Protein 5CDD (pdb70)

InterPro domains:
  IPR001676 Picornavirus capsid [PF00073] (108-219)
  IPR014872 Dicistrovirus, capsid-polyprotein, C-terminal [PF08762] (726-903)
  IPR024343 Capsid protein VP4, dicistrovirus [PF11492] (340-399)
  IPR029053 Viral coat protein subunit [G3DSA:2.60.120.20] (4-267)
  IPR029053 Viral coat protein subunit [G3DSA:2.60.120.20] (400-681)
  IPR029053 Viral coat protein subunit [G3DSA:2.60.120.20] (705-906)
  IPR033703 Picornavirus/Calicivirus coat protein [cd00205] (75-265)
  IPR033703 Picornavirus/Calicivirus coat protein [cd00205] (488-675)

Nearest PDB structures (foldseek):
  5cdd-assembly1_A  TM=1.005E+00  e=1.483E-41  Israeli acute paralysis virus
  5lwg-assembly1_A  TM=9.477E-01  e=8.255E-37  Israeli acute paralysis virus
  7bc3-assembly1_A  TM=9.450E-01  e=2.452E-34  Kashmir bee virus
  7bg8-assembly1_A  TM=9.839E-01  e=4.313E-29  Kashmir bee virus
  5wte-assembly1_B  TM=5.816E-01  e=9.767E-07  Hepatovirus A

Structure (mmCIF, N/CA/C/O backbone):
data_5CDD
#
_entry.id   5CDD
#
_cell.length_a   112.177
_cell.length_b   274.248
_cell.length_c   288.309
_cell.angle_alpha   90.000
_cell.angle_beta   90.000
_cell.angle_gamma   90.000
#
_symmetry.space_group_name_H-M   'P 21 21 21'
#
loop_
_entity.id
_entity.type
_entity.pdbx_description
1 polymer 'Structural polyprotein, VP1'
2 polymer 'Structural polyprotein, VP3'
3 polymer 'Structural polyprotein, VP2'
4 water water
#
loop_
_atom_site.group_PDB
_atom_site.id
_atom_site.type_symbol
_atom_site.label_atom_id
_atom_site.label_alt_id
_atom_site.label_comp_id
_atom_site.label_asym_id
_atom_site.label_entity_id
_atom_site.label_seq_id
_atom_site.pdbx_PDB_ins_code
_atom_site.Cartn_x
_atom_site.Cartn_y
_atom_site.Cartn_z
_atom_site.occupancy
_atom_site.B_iso_or_equiv
_atom_site.auth_seq_id
_atom_site.auth_comp_id
_atom_site.auth_asym_id
_atom_site.auth_atom_id
_atom_site.pdbx_PDB_model_num
ATOM 1 N N . ILE A 1 1 ? -15.211 50.258 -16.772 1.00 42.44 1 ILE A N 1
ATOM 2 C CA . ILE A 1 1 ? -13.868 49.956 -17.338 1.00 42.21 1 ILE A CA 1
ATOM 3 C C . ILE A 1 1 ? -13.212 51.221 -17.891 1.00 41.60 1 ILE A C 1
ATOM 4 O O . ILE A 1 1 ? -13.635 51.771 -18.909 1.00 41.33 1 ILE A O 1
ATOM 9 N N . ASN A 1 2 ? -12.169 51.678 -17.210 1.00 40.99 2 ASN A N 1
ATOM 10 C CA . ASN A 1 2 ? -11.464 52.884 -17.618 1.00 41.11 2 ASN A CA 1
ATOM 11 C C . ASN A 1 2 ? -10.406 52.627 -18.679 1.00 41.98 2 ASN A C 1
ATOM 12 O O . ASN A 1 2 ? -9.602 51.708 -18.555 1.00 42.87 2 ASN A O 1
ATOM 17 N N . ILE A 1 3 ? -10.394 53.467 -19.709 1.00 42.59 3 ILE A N 1
ATOM 18 C CA . ILE A 1 3 ? -9.436 53.322 -20.796 1.00 42.82 3 ILE A CA 1
ATOM 19 C C . ILE A 1 3 ? -8.544 54.534 -21.032 1.00 45.31 3 ILE A C 1
ATOM 20 O O . ILE A 1 3 ? -7.672 54.490 -21.888 1.00 46.50 3 ILE A O 1
ATOM 25 N N . GLY A 1 4 ? -8.750 55.611 -20.286 1.00 47.78 4 GLY A N 1
ATOM 26 C CA . GLY A 1 4 ? -7.930 56.790 -20.503 1.00 51.41 4 GLY A CA 1
ATOM 27 C C . GLY A 1 4 ? -7.130 57.322 -19.334 1.00 53.49 4 GLY A C 1
ATOM 28 O O . GLY A 1 4 ? -5.932 57.560 -19.455 1.00 54.22 4 GLY A O 1
ATOM 29 N N . ASN A 1 5 ? -7.790 57.500 -18.197 1.00 55.61 5 ASN A N 1
ATOM 30 C CA . ASN A 1 5 ? -7.145 58.033 -17.001 1.00 56.92 5 ASN A CA 1
ATOM 31 C C . ASN A 1 5 ? -6.035 57.163 -16.425 1.00 57.61 5 ASN A C 1
ATOM 32 O O . ASN A 1 5 ? -5.999 55.948 -16.632 1.00 58.32 5 ASN A O 1
ATOM 37 N N . LYS A 1 6 ? -5.132 57.811 -15.698 1.00 57.92 6 LYS A N 1
ATOM 38 C CA . LYS A 1 6 ? -4.014 57.135 -15.063 1.00 58.97 6 LYS A CA 1
ATOM 39 C C . LYS A 1 6 ? -4.473 56.706 -13.675 1.00 58.65 6 LYS A C 1
ATOM 40 O O . LYS A 1 6 ? -4.803 57.543 -12.837 1.00 59.34 6 LYS A O 1
ATOM 46 N N . THR A 1 7 ? -4.491 55.398 -13.442 1.00 58.27 7 THR A N 1
ATOM 47 C CA . THR A 1 7 ? -4.927 54.827 -12.167 1.00 57.94 7 THR A CA 1
ATOM 48 C C . THR A 1 7 ? -4.491 55.630 -10.938 1.00 56.74 7 THR A C 1
ATOM 49 O O . THR A 1 7 ? -3.365 56.123 -10.875 1.00 57.02 7 THR A O 1
ATOM 53 N N . ASN A 1 8 ? -5.393 55.751 -9.963 1.00 55.19 8 ASN A N 1
ATOM 54 C CA . ASN A 1 8 ? -5.125 56.494 -8.730 1.00 53.53 8 ASN A CA 1
ATOM 55 C C . ASN A 1 8 ? -3.896 55.954 -8.002 1.00 52.70 8 ASN A C 1
ATOM 56 O O . ASN A 1 8 ? -3.715 54.743 -7.877 1.00 51.83 8 ASN A O 1
ATOM 61 N N . GLU A 1 9 ? -3.062 56.867 -7.513 1.00 52.27 9 GLU A N 1
ATOM 62 C CA . GLU A 1 9 ? -1.835 56.502 -6.818 1.00 52.06 9 GLU A CA 1
ATOM 63 C C . GLU A 1 9 ? -1.990 56.544 -5.297 1.00 49.72 9 GLU A C 1
ATOM 64 O O . GLU A 1 9 ? -1.186 55.960 -4.567 1.00 48.89 9 GLU A O 1
ATOM 70 N N . ASN A 1 10 ? -3.019 57.240 -4.822 1.00 46.84 10 ASN A N 1
ATOM 71 C CA . ASN A 1 10 ? -3.270 57.348 -3.388 1.00 43.59 10 ASN A CA 1
ATOM 72 C C . ASN A 1 10 ? -4.193 56.228 -2.918 1.00 41.74 10 ASN A C 1
ATOM 73 O O . ASN A 1 10 ? -5.402 56.417 -2.777 1.00 41.17 10 ASN A O 1
ATOM 78 N N . VAL A 1 11 ? -3.607 55.059 -2.678 1.00 39.25 11 VAL A N 1
ATOM 79 C CA . VAL A 1 11 ? -4.357 53.892 -2.233 1.00 37.51 11 VAL A CA 1
ATOM 80 C C . VAL A 1 11 ? -3.936 53.447 -0.836 1.00 37.64 11 VAL A C 1
ATOM 81 O O . VAL A 1 11 ? -2.747 53.353 -0.540 1.00 38.47 11 VAL A O 1
ATOM 85 N N . ILE A 1 12 ? -4.920 53.172 0.016 1.00 37.93 12 ILE A N 1
ATOM 86 C CA . ILE A 1 12 ? -4.661 52.718 1.379 1.00 37.97 12 ILE A CA 1
ATOM 87 C C . ILE A 1 12 ? -5.516 51.485 1.680 1.00 39.09 12 ILE A C 1
ATOM 88 O O . ILE A 1 12 ? -6.708 51.458 1.375 1.00 39.73 12 ILE A O 1
ATOM 93 N N . SER A 1 13 ? -4.896 50.462 2.263 1.00 40.55 13 SER A N 1
ATOM 94 C CA . SER A 1 13 ? -5.588 49.224 2.613 1.00 42.14 13 SER A CA 1
ATOM 95 C C . SER A 1 13 ? -5.635 49.073 4.129 1.00 43.62 13 SER A C 1
ATOM 96 O O . SER A 1 13 ? -4.593 49.030 4.780 1.00 43.63 13 SER A O 1
ATOM 99 N N . PHE A 1 14 ? -6.841 48.994 4.685 1.00 46.16 14 PHE A N 1
ATOM 100 C CA . PHE A 1 14 ? -7.016 48.835 6.127 1.00 48.86 14 PHE A CA 1
ATOM 101 C C . PHE A 1 14 ? -6.573 47.442 6.581 1.00 52.85 14 PHE A C 1
ATOM 102 O O . PHE A 1 14 ? -6.505 46.511 5.784 1.00 53.51 14 PHE A O 1
ATOM 110 N N . PHE A 1 15 ? -6.285 47.303 7.871 1.00 57.64 15 PHE A N 1
ATOM 111 C CA . PHE A 1 15 ? -5.862 46.023 8.445 1.00 62.77 15 PHE A CA 1
ATOM 112 C C . PHE A 1 15 ? -4.463 45.588 8.013 1.00 67.45 15 PHE A C 1
ATOM 113 O O . PHE A 1 15 ? -4.060 45.820 6.868 1.00 68.65 15 PHE A O 1
ATOM 121 N N . ASP A 1 16 ? -3.702 44.989 8.930 1.00 72.27 16 ASP A N 1
ATOM 122 C CA . ASP A 1 16 ? -2.393 44.460 8.548 1.00 76.31 16 ASP A CA 1
ATOM 123 C C . ASP A 1 16 ? -2.949 43.328 7.666 1.00 77.76 16 ASP A C 1
ATOM 124 O O . ASP A 1 16 ? -3.859 42.621 8.096 1.00 78.69 16 ASP A O 1
ATOM 129 N N . SER A 1 17 ? -2.439 43.158 6.448 1.00 78.31 17 SER A N 1
ATOM 130 C CA . SER A 1 17 ? -2.979 42.131 5.548 1.00 78.79 17 SER A CA 1
ATOM 131 C C . SER A 1 17 ? -2.372 40.725 5.538 1.00 79.57 17 SER A C 1
ATOM 132 O O . SER A 1 17 ? -1.672 40.324 6.472 1.00 79.60 17 SER A O 1
ATOM 135 N N . THR A 1 18 ? -2.670 39.977 4.474 1.00 79.63 18 THR A N 1
ATOM 136 C CA . THR A 1 18 ? -2.184 38.610 4.314 1.00 78.96 18 THR A CA 1
ATOM 137 C C . THR A 1 18 ? -2.096 38.318 2.823 1.00 77.87 18 THR A C 1
ATOM 138 O O . THR A 1 18 ? -1.872 39.210 1.988 1.00 77.28 18 THR A O 1
ATOM 142 N N . ASP A 1 19 ? -2.268 37.041 2.519 1.00 76.04 19 ASP A N 1
ATOM 143 C CA . ASP A 1 19 ? -2.312 36.563 1.162 1.00 75.25 19 ASP A CA 1
ATOM 144 C C . ASP A 1 19 ? -3.816 36.338 1.161 1.00 72.16 19 ASP A C 1
ATOM 145 O O . ASP A 1 19 ? -4.289 35.241 1.430 1.00 72.93 19 ASP A O 1
ATOM 150 N N . ALA A 1 20 ? -4.567 37.409 0.941 1.00 67.34 20 ALA A N 1
ATOM 151 C CA . ALA A 1 20 ? -6.015 37.308 0.914 1.00 62.92 20 ALA A CA 1
ATOM 152 C C . ALA A 1 20 ? -6.375 36.079 0.101 1.00 60.99 20 ALA A C 1
ATOM 153 O O . ALA A 1 20 ? -7.452 35.510 0.255 1.00 60.51 20 ALA A O 1
ATOM 155 N N . GLU A 1 21 ? -5.442 35.677 -0.756 1.00 59.22 21 GLU A N 1
ATOM 156 C CA . GLU A 1 21 ? -5.590 34.519 -1.625 1.00 57.74 21 GLU A CA 1
ATOM 157 C C . GLU A 1 21 ? -5.420 33.218 -0.842 1.00 53.84 21 GLU A C 1
ATOM 158 O O . GLU A 1 21 ? -6.202 32.283 -1.008 1.00 53.32 21 GLU A O 1
ATOM 164 N N . THR A 1 22 ? -4.392 33.153 0.000 1.00 50.33 22 THR A N 1
ATOM 165 C CA . THR A 1 22 ? -4.142 31.956 0.799 1.00 46.65 22 THR A CA 1
ATOM 166 C C . THR A 1 22 ? -5.344 31.673 1.683 1.00 45.08 22 THR A C 1
ATOM 167 O O . THR A 1 22 ? -5.791 30.534 1.793 1.00 45.29 22 THR A O 1
ATOM 171 N N . GLN A 1 23 ? -5.860 32.717 2.317 1.00 43.24 23 GLN A N 1
ATOM 172 C CA . GLN A 1 23 ? -7.022 32.576 3.175 1.00 41.57 23 GLN A CA 1
ATOM 173 C C . GLN A 1 23 ? -8.253 32.189 2.366 1.00 40.05 23 GLN A C 1
ATOM 174 O O . GLN A 1 23 ? -9.047 31.363 2.805 1.00 40.19 23 GLN A O 1
ATOM 180 N N . ASN A 1 24 ? -8.414 32.778 1.184 1.00 38.42 24 ASN A N 1
ATOM 181 C CA . ASN A 1 24 ? -9.557 32.445 0.336 1.00 37.18 24 ASN A CA 1
ATOM 182 C C . ASN A 1 24 ? -9.579 30.955 0.015 1.00 37.22 24 ASN A C 1
ATOM 183 O O . ASN A 1 24 ? -10.597 30.284 0.208 1.00 38.02 24 ASN A O 1
ATOM 188 N N . HIS A 1 25 ? -8.454 30.446 -0.480 1.00 37.91 25 HIS A N 1
ATOM 189 C CA . HIS A 1 25 ? -8.329 29.037 -0.825 1.00 38.55 25 HIS A CA 1
ATOM 190 C C . HIS A 1 25 ? -8.576 28.192 0.403 1.00 38.63 25 HIS A C 1
ATOM 191 O O . HIS A 1 25 ? -9.208 27.155 0.310 1.00 38.12 25 HIS A 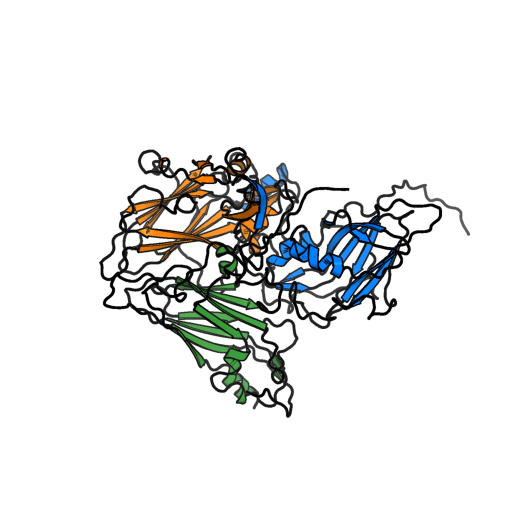O 1
ATOM 198 N N . ASP A 1 26 ? -8.105 28.649 1.557 1.00 40.17 26 ASP A N 1
ATOM 199 C CA . ASP A 1 26 ? -8.310 27.904 2.784 1.00 41.30 26 ASP A CA 1
ATOM 200 C C . ASP A 1 26 ? -9.783 27.738 3.054 1.00 40.90 26 ASP A C 1
ATOM 201 O O . ASP A 1 26 ? -10.219 26.707 3.547 1.00 41.63 26 ASP A O 1
ATOM 206 N N . VAL A 1 27 ? -10.555 28.758 2.709 1.00 39.38 27 VAL A N 1
ATOM 207 C CA . VAL A 1 27 ? -11.981 28.718 2.951 1.00 37.62 27 VAL A CA 1
ATOM 208 C C . VAL A 1 27 ? -12.759 27.822 2.009 1.00 35.92 27 VAL A C 1
ATOM 209 O O . VAL A 1 27 ? -13.727 27.193 2.415 1.00 36.18 27 VAL A O 1
ATOM 213 N N . LEU A 1 28 ? -12.350 27.771 0.750 1.00 33.59 28 LEU A N 1
ATOM 214 C CA . LEU A 1 28 ? -13.052 26.949 -0.218 1.00 33.33 28 LEU A CA 1
ATOM 215 C C . LEU A 1 28 ? -12.790 25.485 0.055 1.00 33.42 28 LEU A C 1
ATOM 216 O O . LEU A 1 28 ? -13.591 24.625 -0.306 1.00 33.93 28 LEU A O 1
ATOM 221 N N . MET A 1 29 ? -11.661 25.209 0.700 1.00 33.08 29 MET A N 1
ATOM 222 C CA . MET A 1 29 ? -11.277 23.842 1.032 1.00 32.80 29 MET A CA 1
ATOM 223 C C . MET A 1 29 ? -12.051 23.314 2.231 1.00 31.83 29 MET A C 1
ATOM 224 O O . MET A 1 29 ? -12.046 22.113 2.506 1.00 32.92 29 MET A O 1
ATOM 229 N N . LYS A 1 30 ? -12.724 24.211 2.941 1.00 30.98 30 LYS A N 1
ATOM 230 C CA . LYS A 1 30 ? -13.487 23.814 4.115 1.00 30.22 30 LYS A CA 1
ATOM 231 C C . LYS A 1 30 ? -14.984 24.058 3.980 1.00 29.12 30 LYS A C 1
ATOM 232 O O . LYS A 1 30 ? -15.781 23.440 4.685 1.00 29.14 30 LYS A O 1
ATOM 238 N N . GLY A 1 31 ? -15.366 24.948 3.070 1.00 28.68 31 GLY A N 1
ATOM 239 C CA . GLY A 1 31 ? -16.774 25.246 2.894 1.00 28.55 31 GLY A CA 1
ATOM 240 C C . GLY A 1 31 ? -17.277 25.355 1.466 1.00 29.44 31 GLY A C 1
ATOM 241 O O . GLY A 1 31 ? -18.327 25.950 1.230 1.00 30.05 31 GLY A O 1
ATOM 242 N N . CYS A 1 32 ? -16.547 24.788 0.509 1.00 30.17 32 CYS A N 1
ATOM 243 C CA . CYS A 1 32 ? -16.975 24.841 -0.886 1.00 30.94 32 CYS A CA 1
ATOM 244 C C . CYS A 1 32 ? -16.588 23.579 -1.656 1.00 30.55 32 CYS A C 1
ATOM 245 O O . CYS A 1 32 ? -17.455 22.799 -2.052 1.00 31.41 32 CYS A O 1
ATOM 248 N N . GLY A 1 33 ? -15.289 23.387 -1.872 1.00 28.93 33 GLY A N 1
ATOM 249 C CA . GLY A 1 33 ? -14.825 22.210 -2.587 1.00 27.27 33 GLY A CA 1
ATOM 250 C C . GLY A 1 33 ? -14.571 22.420 -4.068 1.00 26.81 33 GLY A C 1
ATOM 251 O O . GLY A 1 33 ? -14.231 21.481 -4.786 1.00 25.58 33 GLY A O 1
ATOM 252 N N . GLU A 1 34 ? -14.739 23.653 -4.532 1.00 26.96 34 GLU A N 1
ATOM 253 C CA . GLU A 1 34 ? -14.521 23.980 -5.936 1.00 27.71 34 GLU A CA 1
ATOM 254 C C . GLU A 1 34 ? -14.094 25.438 -6.021 1.00 29.82 34 GLU A C 1
ATOM 255 O O . GLU A 1 34 ? -14.364 26.218 -5.109 1.00 30.56 34 GLU A O 1
ATOM 261 N N . PHE A 1 35 ? -13.435 25.812 -7.112 1.00 30.77 35 PHE A N 1
ATOM 262 C CA . PHE A 1 35 ? -12.957 27.180 -7.250 1.00 31.37 35 PHE A CA 1
ATOM 263 C C . PHE A 1 35 ? -13.378 27.864 -8.551 1.00 30.15 35 PHE A C 1
ATOM 264 O O . PHE A 1 35 ? -12.652 27.830 -9.543 1.00 29.31 35 PHE A O 1
ATOM 272 N N . ILE A 1 36 ? -14.555 28.486 -8.533 1.00 29.25 36 ILE A N 1
ATOM 273 C CA . ILE A 1 36 ? -15.077 29.197 -9.700 1.00 28.16 36 ILE A CA 1
ATOM 274 C C . ILE A 1 36 ? -14.229 30.446 -9.932 1.00 29.47 36 ILE A C 1
ATOM 275 O O . ILE A 1 36 ? -14.183 31.338 -9.082 1.00 30.66 36 ILE A O 1
ATOM 280 N N . VAL A 1 37 ? -13.569 30.511 -11.086 1.00 29.57 37 VAL A N 1
ATOM 281 C CA . VAL A 1 37 ? -12.697 31.636 -11.409 1.00 28.91 37 VAL A CA 1
ATOM 282 C C . VAL A 1 37 ? -13.046 32.375 -12.700 1.00 27.86 37 VAL A C 1
ATOM 283 O O . VAL A 1 37 ? -12.772 33.569 -12.828 1.00 26.42 37 VAL A O 1
ATOM 287 N N . ASN A 1 38 ? -13.641 31.670 -13.656 1.00 27.72 38 ASN A N 1
ATOM 288 C CA . ASN A 1 38 ? -14.003 32.284 -14.926 1.00 26.41 38 ASN A CA 1
ATOM 289 C C . ASN A 1 38 ? -15.489 32.100 -15.207 1.00 26.53 38 ASN A C 1
ATOM 290 O O . ASN A 1 38 ? -16.000 30.980 -15.194 1.00 26.52 38 ASN A O 1
ATOM 295 N N . LEU A 1 39 ? -16.178 33.208 -15.461 1.00 26.37 39 LEU A N 1
ATOM 296 C CA . LEU A 1 39 ? -17.610 33.177 -15.736 1.00 25.55 39 LEU A CA 1
ATOM 297 C C . LEU A 1 39 ? -17.969 32.427 -17.016 1.00 25.39 39 LEU A C 1
ATOM 298 O O . LEU A 1 39 ? -19.117 32.030 -17.198 1.00 25.81 39 LEU A O 1
ATOM 303 N N . ARG A 1 40 ? -16.998 32.224 -17.900 1.00 25.02 40 ARG A N 1
ATOM 304 C CA . ARG A 1 40 ? -17.283 31.516 -19.137 1.00 24.81 40 ARG A CA 1
ATOM 305 C C . ARG A 1 40 ? -17.663 30.072 -18.843 1.00 25.59 40 ARG A C 1
ATOM 306 O O . ARG A 1 40 ? -18.359 29.437 -19.627 1.00 24.87 40 ARG A O 1
ATOM 314 N N . THR A 1 41 ? -17.203 29.560 -17.706 1.00 27.20 41 THR A N 1
ATOM 315 C CA . THR A 1 41 ? -17.509 28.193 -17.317 1.00 26.96 41 THR A CA 1
ATOM 316 C C . THR A 1 41 ? -19.002 28.037 -17.074 1.00 27.29 41 THR A C 1
ATOM 317 O O . THR A 1 41 ? -19.534 26.934 -17.136 1.00 29.14 41 THR A O 1
ATOM 321 N N . LEU A 1 42 ? -19.683 29.146 -16.808 1.00 26.89 42 LEU A N 1
ATOM 322 C CA . LEU A 1 42 ? -21.116 29.108 -16.555 1.00 26.02 42 LEU A CA 1
ATOM 323 C C . LEU A 1 42 ? -21.875 29.102 -17.864 1.00 26.65 42 LEU A C 1
ATOM 324 O O . LEU A 1 42 ? -23.100 29.055 -17.880 1.00 28.24 42 LEU A O 1
ATOM 329 N N . LEU A 1 43 ? -21.132 29.156 -18.965 1.00 27.10 43 LEU A N 1
ATOM 330 C CA . LEU A 1 43 ? -21.726 29.119 -20.294 1.00 26.47 43 LEU A CA 1
ATOM 331 C C . LEU A 1 43 ? -21.591 27.690 -20.815 1.00 27.10 43 LEU A C 1
ATOM 332 O O . LEU A 1 43 ? -21.887 27.401 -21.977 1.00 28.46 43 LEU A O 1
ATOM 337 N N . ARG A 1 44 ? -21.124 26.806 -19.936 1.00 26.42 44 ARG A N 1
ATOM 338 C CA . ARG A 1 44 ? -20.950 25.393 -20.252 1.00 26.52 44 ARG A CA 1
ATOM 339 C C . ARG A 1 44 ? -21.952 24.615 -19.407 1.00 27.37 44 ARG A C 1
ATOM 340 O O . ARG A 1 44 ? -22.458 23.569 -19.816 1.00 28.59 44 ARG A O 1
ATOM 348 N N . THR A 1 45 ? -22.232 25.144 -18.221 1.00 27.10 45 THR A N 1
ATOM 349 C CA . THR A 1 45 ? -23.193 24.536 -17.309 1.00 27.08 45 THR A CA 1
ATOM 350 C C . THR A 1 45 ? -24.594 24.798 -17.852 1.00 27.36 45 THR A C 1
ATOM 351 O O . THR A 1 45 ? -24.886 25.902 -18.312 1.00 29.43 45 THR A O 1
ATOM 355 N N . PHE A 1 46 ? -25.457 23.790 -17.803 1.00 27.00 46 PHE A N 1
ATOM 356 C CA . PHE A 1 46 ? -26.821 23.950 -18.290 1.00 26.23 46 PHE A CA 1
ATOM 357 C C . PHE A 1 46 ? -27.738 24.479 -17.203 1.00 26.62 46 PHE A C 1
ATOM 358 O O . PHE A 1 46 ? -27.596 24.129 -16.031 1.00 28.56 46 PHE A O 1
ATOM 366 N N . ARG A 1 47 ? -28.680 25.324 -17.602 1.00 26.56 47 ARG A N 1
ATOM 367 C CA . ARG A 1 47 ? -29.642 25.908 -16.676 1.00 25.76 47 ARG A CA 1
ATOM 368 C C . ARG A 1 47 ? -30.981 26.017 -17.391 1.00 26.96 47 ARG A C 1
ATOM 369 O O . ARG A 1 47 ? -31.026 26.295 -18.590 1.00 26.58 47 ARG A O 1
ATOM 377 N N . THR A 1 48 ? -32.070 25.788 -16.664 1.00 29.48 48 THR A N 1
ATOM 378 C CA . THR A 1 48 ? -33.395 25.855 -17.269 1.00 31.36 48 THR A CA 1
ATOM 379 C C . THR A 1 48 ? -33.787 27.288 -17.596 1.00 31.45 48 THR A C 1
ATOM 380 O O . THR A 1 48 ? -33.474 28.213 -16.847 1.00 31.33 48 THR A O 1
ATOM 384 N N . ILE A 1 49 ? -34.458 27.467 -18.729 1.00 31.87 49 ILE A N 1
ATOM 385 C CA . ILE A 1 49 ? -34.916 28.784 -19.148 1.00 32.58 49 ILE A CA 1
ATOM 386 C C . ILE A 1 49 ? -36.435 28.806 -19.136 1.00 33.47 49 ILE A C 1
ATOM 387 O O . ILE A 1 49 ? -37.051 29.858 -19.252 1.00 34.40 49 ILE A O 1
ATOM 392 N N . THR A 1 50 ? -37.029 27.627 -18.995 1.00 34.55 50 THR A N 1
ATOM 393 C CA . THR A 1 50 ? -38.478 27.480 -18.941 1.00 35.68 50 THR A CA 1
ATOM 394 C C . THR A 1 50 ? -38.815 26.088 -18.432 1.00 37.03 50 THR A C 1
ATOM 395 O O . THR A 1 50 ? -38.355 25.091 -18.983 1.00 37.59 50 THR A O 1
ATOM 399 N N . ASP A 1 51 ? -39.605 26.018 -17.367 1.00 38.55 51 ASP A N 1
ATOM 400 C CA . ASP A 1 51 ? -39.984 24.729 -16.809 1.00 40.03 51 ASP A CA 1
ATOM 401 C C . ASP A 1 51 ? -41.158 24.150 -17.579 1.00 39.56 51 ASP A C 1
ATOM 402 O O . ASP A 1 51 ? -41.660 23.080 -17.245 1.00 39.52 51 ASP A O 1
ATOM 407 N N . ASN A 1 52 ? -41.601 24.857 -18.614 1.00 39.11 52 ASN A N 1
ATOM 408 C CA . ASN A 1 52 ? -42.727 24.373 -19.401 1.00 39.41 52 ASN A CA 1
ATOM 409 C C . ASN A 1 52 ? -42.880 25.079 -20.742 1.00 38.79 52 ASN A C 1
ATOM 410 O O . ASN A 1 52 ? -43.365 26.207 -20.808 1.00 39.67 52 ASN A O 1
ATOM 415 N N . TRP A 1 53 ? -42.473 24.407 -21.811 1.00 37.35 53 TRP A N 1
ATOM 416 C CA . TRP A 1 53 ? -42.580 24.976 -23.145 1.00 35.91 53 TRP A CA 1
ATOM 417 C C . TRP A 1 53 ? -43.666 24.224 -23.901 1.00 36.14 53 TRP A C 1
ATOM 418 O O . TRP A 1 53 ? -43.471 23.084 -24.322 1.00 35.99 53 TRP A O 1
ATOM 429 N N . ILE A 1 54 ? -44.813 24.872 -24.063 1.00 36.39 54 ILE A N 1
ATOM 430 C CA . ILE A 1 54 ? -45.947 24.265 -24.745 1.00 36.15 54 ILE A CA 1
ATOM 431 C C . ILE A 1 54 ? -45.895 24.459 -26.255 1.00 36.84 54 ILE A C 1
ATOM 432 O O . ILE A 1 54 ? -45.681 25.568 -26.747 1.00 37.76 54 ILE A O 1
ATOM 437 N N . LEU A 1 55 ? -46.090 23.364 -26.982 1.00 37.15 55 LEU A N 1
ATOM 438 C CA . LEU A 1 55 ? -46.072 23.382 -28.437 1.00 38.35 55 LEU A CA 1
ATOM 439 C C . LEU A 1 55 ? -47.155 22.476 -28.999 1.00 40.21 55 LEU A C 1
ATOM 440 O O . LEU A 1 55 ? -47.567 21.512 -28.357 1.00 40.32 55 LEU A O 1
ATOM 445 N N . GLN A 1 56 ? -47.604 22.787 -30.209 1.00 42.13 56 GLN A N 1
ATOM 446 C CA . GLN A 1 56 ? -48.632 21.998 -30.866 1.00 44.54 56 GLN A CA 1
ATOM 447 C C . GLN A 1 56 ? -47.995 20.960 -31.778 1.00 44.61 56 GLN A C 1
ATOM 448 O O . GLN A 1 56 ? -46.794 21.002 -32.039 1.00 45.36 56 GLN A O 1
ATOM 454 N N . ALA A 1 57 ? -48.807 20.027 -32.261 1.00 43.97 57 ALA A N 1
ATOM 455 C CA . ALA A 1 57 ? -48.323 18.968 -33.136 1.00 44.13 57 ALA A CA 1
ATOM 456 C C . ALA A 1 57 ? -47.918 19.501 -34.507 1.00 44.35 57 ALA A C 1
ATOM 457 O O . ALA A 1 57 ? -48.323 20.590 -34.908 1.00 45.19 57 ALA A O 1
ATOM 459 N N . ASN A 1 58 ? -47.104 18.726 -35.213 1.00 45.24 58 ASN A N 1
ATOM 460 C CA . ASN A 1 58 ? -46.631 19.077 -36.547 1.00 46.21 58 ASN A CA 1
ATOM 461 C C . ASN A 1 58 ? -46.324 20.555 -36.759 1.00 45.55 58 ASN A C 1
ATOM 462 O O . ASN A 1 58 ? -46.623 21.100 -37.823 1.00 46.02 58 ASN A O 1
ATOM 467 N N . THR A 1 59 ? -45.732 21.208 -35.763 1.00 44.29 59 THR A N 1
ATOM 468 C CA . THR A 1 59 ? -45.405 22.624 -35.910 1.00 42.29 59 THR A CA 1
ATOM 469 C C . THR A 1 59 ? -43.908 22.888 -35.862 1.00 40.60 59 THR A C 1
ATOM 470 O O . THR A 1 59 ? -43.280 22.771 -34.808 1.00 41.43 59 THR A O 1
ATOM 474 N N . LYS A 1 60 ? -43.341 23.246 -37.011 1.00 37.90 60 LYS A N 1
ATOM 475 C CA . LYS A 1 60 ? -41.919 23.555 -37.092 1.00 35.43 60 LYS A CA 1
ATOM 476 C C . LYS A 1 60 ? -41.728 24.864 -36.331 1.00 35.50 60 LYS A C 1
ATOM 477 O O . LYS A 1 60 ? -42.112 25.928 -36.807 1.00 36.29 60 LYS A O 1
ATOM 483 N N . THR A 1 61 ? -41.134 24.778 -35.147 1.00 35.91 61 THR A N 1
ATOM 484 C CA . THR A 1 61 ? -40.936 25.948 -34.303 1.00 35.45 61 THR A CA 1
ATOM 485 C C . THR A 1 61 ? -39.490 26.382 -34.074 1.00 35.96 61 THR A C 1
ATOM 486 O O . THR A 1 61 ? -38.693 25.642 -33.499 1.00 38.10 61 THR A O 1
ATOM 490 N N . PRO A 1 62 ? -39.133 27.596 -34.522 1.00 35.10 62 PRO A N 1
ATOM 491 C CA . PRO A 1 62 ? -37.767 28.093 -34.328 1.00 34.12 62 PRO A CA 1
ATOM 492 C C . PRO A 1 62 ? -37.649 28.444 -32.847 1.00 35.01 62 PRO A C 1
ATOM 493 O O . PRO A 1 62 ? -38.561 29.053 -32.280 1.00 36.35 62 PRO A O 1
ATOM 497 N N . ILE A 1 63 ? -36.545 28.066 -32.212 1.00 35.41 63 ILE A N 1
ATOM 498 C CA . ILE A 1 63 ? -36.395 28.357 -30.792 1.00 35.84 63 ILE A CA 1
ATOM 499 C C . ILE A 1 63 ? -36.268 29.841 -30.475 1.00 35.52 63 ILE A C 1
ATOM 500 O O . ILE A 1 63 ? -36.315 30.227 -29.308 1.00 36.90 63 ILE A O 1
ATOM 505 N N . THR A 1 64 ? -36.124 30.673 -31.502 1.00 34.84 64 THR A N 1
ATOM 506 C CA . THR A 1 64 ? -36.031 32.105 -31.282 1.00 34.34 64 THR A CA 1
ATOM 507 C C . THR A 1 64 ? -37.358 32.558 -30.678 1.00 34.74 64 THR A C 1
ATOM 508 O O . THR A 1 64 ? -37.419 33.551 -29.959 1.00 34.24 64 THR A O 1
ATOM 512 N N . ASP A 1 65 ? -38.419 31.808 -30.964 1.00 34.88 65 ASP A N 1
ATOM 513 C CA . ASP A 1 65 ? -39.744 32.121 -30.438 1.00 35.79 65 ASP A CA 1
ATOM 514 C C . ASP A 1 65 ? -39.715 32.048 -28.919 1.00 35.49 65 ASP A C 1
ATOM 515 O O . ASP A 1 65 ? -40.470 32.737 -28.235 1.00 36.50 65 ASP A O 1
ATOM 520 N N . LEU A 1 66 ? -38.834 31.200 -28.403 1.00 34.25 66 LEU A N 1
ATOM 521 C CA . LEU A 1 66 ? -38.665 31.023 -26.968 1.00 32.82 66 LEU A CA 1
ATOM 522 C C . LEU A 1 66 ? -37.450 31.821 -26.511 1.00 33.83 66 LEU A C 1
ATOM 523 O O . LEU A 1 66 ? -37.469 32.478 -25.472 1.00 34.60 66 LEU A O 1
ATOM 528 N N . THR A 1 67 ? -36.397 31.750 -27.315 1.00 35.14 67 THR A N 1
ATOM 529 C CA . THR A 1 67 ? -35.133 32.421 -27.050 1.00 35.07 67 THR A CA 1
ATOM 530 C C . THR A 1 67 ? -35.212 33.941 -26.941 1.00 35.71 67 THR A C 1
ATOM 531 O O . THR A 1 67 ? -34.626 34.526 -26.032 1.00 35.21 67 THR A O 1
ATOM 535 N N . ASN A 1 68 ? -35.926 34.582 -27.861 1.00 36.61 68 ASN A N 1
ATOM 536 C CA . ASN A 1 68 ? -36.043 36.036 -27.828 1.00 37.19 68 ASN A CA 1
ATOM 537 C C . ASN A 1 68 ? -36.523 36.523 -26.467 1.00 37.97 68 ASN A C 1
ATOM 538 O O . ASN A 1 68 ? -36.034 37.528 -25.949 1.00 39.14 68 ASN A O 1
ATOM 543 N N . THR A 1 69 ? -37.477 35.802 -25.889 1.00 37.67 69 THR A N 1
ATOM 544 C CA . THR A 1 69 ? -38.023 36.164 -24.588 1.00 36.47 69 THR A CA 1
ATOM 545 C C . THR A 1 69 ? -37.037 35.880 -23.458 1.00 36.52 69 THR A C 1
ATOM 546 O O . THR A 1 69 ? -36.660 36.781 -22.709 1.00 37.06 69 THR A O 1
ATOM 550 N N . THR A 1 70 ? -36.615 34.625 -23.345 1.00 36.19 70 THR A N 1
ATOM 551 C CA . THR A 1 70 ? -35.689 34.226 -22.293 1.00 36.53 70 THR A CA 1
ATOM 552 C C . THR A 1 70 ? -34.366 34.989 -22.299 1.00 37.11 70 THR A C 1
ATOM 553 O O . THR A 1 70 ? -33.735 35.138 -21.253 1.00 39.03 70 THR A O 1
ATOM 557 N N . ASP A 1 71 ? -33.941 35.471 -23.464 1.00 37.30 71 ASP A N 1
ATOM 558 C CA . ASP A 1 71 ? -32.687 36.218 -23.546 1.00 37.88 71 ASP A CA 1
ATOM 559 C C . ASP A 1 71 ? -32.792 37.563 -22.845 1.00 37.65 71 ASP A C 1
ATOM 560 O O . ASP A 1 71 ? -31.790 38.113 -22.388 1.00 38.10 71 ASP A O 1
ATOM 565 N N . ALA A 1 72 ? -34.006 38.092 -22.769 1.00 36.41 72 ALA A N 1
ATOM 566 C CA . ALA A 1 72 ? -34.228 39.387 -22.145 1.00 36.13 72 ALA A CA 1
ATOM 567 C C . ALA A 1 72 ? -34.464 39.307 -20.640 1.00 36.27 72 ALA A C 1
ATOM 568 O O . ALA A 1 72 ? -34.085 40.215 -19.901 1.00 36.45 72 ALA A O 1
ATOM 570 N N . GLN A 1 73 ? -35.084 38.219 -20.193 1.00 36.21 73 GLN A N 1
ATOM 571 C CA . GLN A 1 73 ? -35.397 38.033 -18.779 1.00 36.36 73 GLN A CA 1
ATOM 572 C C . GLN A 1 73 ? -34.185 38.057 -17.859 1.00 35.86 73 GLN A C 1
ATOM 573 O O . GLN A 1 73 ? -34.210 38.696 -16.807 1.00 36.37 73 GLN A O 1
ATOM 579 N N . GLY A 1 74 ? -33.130 37.353 -18.251 1.00 35.74 74 GLY A N 1
ATOM 580 C CA . GLY A 1 74 ? -31.930 37.317 -17.435 1.00 34.09 74 GLY A CA 1
ATOM 581 C C . GLY A 1 74 ? -32.010 36.284 -16.329 1.00 33.67 74 GLY A C 1
ATOM 582 O O . GLY A 1 74 ? -31.382 36.442 -15.282 1.00 32.33 74 GLY A O 1
ATOM 583 N N . ARG A 1 75 ? -32.780 35.223 -16.560 1.00 34.22 75 ARG A N 1
ATOM 584 C CA . ARG A 1 75 ? -32.932 34.162 -15.572 1.00 34.96 75 ARG A CA 1
ATOM 585 C C . ARG A 1 75 ? -31.743 33.202 -15.578 1.00 35.16 75 ARG A C 1
ATOM 586 O O . ARG A 1 75 ? -31.142 32.955 -14.532 1.00 36.21 75 ARG A O 1
ATOM 594 N N . ASP A 1 76 ? -31.406 32.658 -16.747 1.00 34.31 76 ASP A N 1
ATOM 595 C CA . ASP A 1 76 ? -30.281 31.729 -16.848 1.00 33.90 76 ASP A CA 1
ATOM 596 C C . ASP A 1 76 ? -28.960 32.475 -17.021 1.00 33.07 76 ASP A C 1
ATOM 597 O O . ASP A 1 76 ? -28.941 33.699 -17.139 1.00 33.03 76 ASP A O 1
ATOM 602 N N . TYR A 1 77 ? -27.857 31.735 -17.045 1.00 32.59 77 TYR A N 1
ATOM 603 C CA . TYR A 1 77 ? -26.541 32.346 -17.185 1.00 32.26 77 TYR A CA 1
ATOM 604 C C . TYR A 1 77 ? -26.297 33.007 -18.536 1.00 32.67 77 TYR A C 1
ATOM 605 O O . TYR A 1 77 ? -25.729 34.097 -18.597 1.00 33.66 77 TYR A O 1
ATOM 614 N N . MET A 1 78 ? -26.714 32.359 -19.618 1.00 32.44 78 MET A N 1
ATOM 615 C CA . MET A 1 78 ? -26.512 32.937 -20.940 1.00 32.83 78 MET A CA 1
ATOM 616 C C . MET A 1 78 ? -27.182 34.297 -21.058 1.00 32.59 78 MET A C 1
ATOM 617 O O . MET A 1 78 ? -26.605 35.236 -21.607 1.00 34.17 78 MET A O 1
ATOM 622 N N . SER A 1 79 ? -28.398 34.403 -20.534 1.00 30.64 79 SER A N 1
ATOM 623 C CA . SER A 1 79 ? -29.134 35.657 -20.581 1.00 28.45 79 SER A CA 1
ATOM 624 C C . SER A 1 79 ? -28.558 36.668 -19.596 1.00 27.33 79 SER A C 1
ATOM 625 O O . SER A 1 79 ? -28.231 37.796 -19.964 1.00 27.06 79 SER A O 1
ATOM 628 N N . TYR A 1 80 ? -28.429 36.252 -18.341 1.00 26.15 80 TYR A N 1
ATOM 629 C CA . TYR A 1 80 ? -27.910 37.122 -17.295 1.00 26.06 80 TYR A CA 1
ATOM 630 C C . TYR A 1 80 ? -26.549 37.721 -17.638 1.00 27.38 80 TYR A C 1
ATOM 631 O O . TYR A 1 80 ? -26.354 38.933 -17.537 1.00 29.41 80 TYR A O 1
ATOM 640 N N . LEU A 1 81 ? -25.610 36.873 -18.045 1.00 26.99 81 LEU A N 1
ATOM 641 C CA . LEU A 1 81 ? -24.266 37.329 -18.384 1.00 25.78 81 LEU A CA 1
ATOM 642 C C . LEU A 1 81 ? -24.183 38.113 -19.694 1.00 26.29 81 LEU A C 1
ATOM 643 O O . LEU A 1 81 ? -23.276 38.929 -19.874 1.00 26.21 81 LEU A O 1
ATOM 648 N N . SER A 1 82 ? -25.124 37.877 -20.604 1.00 25.81 82 SER A N 1
ATOM 649 C CA . SER A 1 82 ? -25.111 38.568 -21.889 1.00 26.51 82 SER A CA 1
ATOM 650 C C . SER A 1 82 ? -25.241 40.079 -21.725 1.00 26.93 82 SER A C 1
ATOM 651 O O . SER A 1 82 ? -24.784 40.845 -22.574 1.00 28.51 82 SER A O 1
ATOM 654 N N . TYR A 1 83 ? -25.861 40.501 -20.628 1.00 26.89 83 TYR A N 1
ATOM 655 C CA . TYR A 1 83 ? -26.063 41.920 -20.357 1.00 25.58 83 TYR A CA 1
ATOM 656 C C . TYR A 1 83 ? -24.788 42.681 -20.002 1.00 25.36 83 TYR A C 1
ATOM 657 O O . TYR A 1 83 ? -24.790 43.912 -19.971 1.00 27.56 83 TYR A O 1
ATOM 666 N N . LEU A 1 84 ? -23.704 41.956 -19.742 1.00 24.51 84 LEU A N 1
ATOM 667 C CA . LEU A 1 84 ? -22.427 42.580 -19.396 1.00 23.60 84 LEU A CA 1
ATOM 668 C C . LEU A 1 84 ? -21.516 42.757 -20.609 1.00 23.54 84 LEU A C 1
ATOM 669 O O . LEU A 1 84 ? -20.460 43.381 -20.510 1.00 23.54 84 LEU A O 1
ATOM 674 N N . TYR A 1 85 ? -21.927 42.211 -21.750 1.00 23.25 85 TYR A N 1
ATOM 675 C CA . TYR A 1 85 ? -21.132 42.289 -22.973 1.00 22.35 85 TYR A CA 1
ATOM 676 C C . TYR A 1 85 ? -21.963 42.766 -24.158 1.00 22.49 85 TYR A C 1
ATOM 677 O O . TYR A 1 85 ? -23.182 42.898 -24.053 1.00 22.69 85 TYR A O 1
ATOM 686 N N . ARG A 1 86 ? -21.304 43.015 -25.288 1.00 23.18 86 ARG A N 1
ATOM 687 C CA . ARG A 1 86 ? -22.001 43.487 -26.482 1.00 24.70 86 ARG A CA 1
ATOM 688 C C . ARG A 1 86 ? -22.041 42.476 -27.627 1.00 25.80 86 ARG A C 1
ATOM 689 O O . ARG A 1 86 ? -22.942 42.519 -28.463 1.00 26.79 86 ARG A O 1
ATOM 697 N N . PHE A 1 87 ? -21.069 41.572 -27.668 1.00 26.89 87 PHE A N 1
ATOM 698 C CA . PHE A 1 87 ? -21.001 40.576 -28.735 1.00 26.60 87 PHE A CA 1
ATOM 699 C C . PHE A 1 87 ? -20.938 39.153 -28.203 1.00 27.02 87 PHE A C 1
ATOM 700 O O . PHE A 1 87 ? -20.557 38.924 -27.054 1.00 27.43 87 PHE A O 1
ATOM 708 N N . TYR A 1 88 ? -21.315 38.199 -29.050 1.00 27.40 88 TYR A N 1
ATOM 709 C CA . TYR A 1 88 ? -21.262 36.786 -28.693 1.00 27.26 88 TYR A CA 1
ATOM 710 C C . TYR A 1 88 ? -20.595 36.048 -29.847 1.00 27.85 88 TYR A C 1
ATOM 711 O O . TYR A 1 88 ? -20.428 36.603 -30.934 1.00 26.92 88 TYR A O 1
ATOM 720 N N . ARG A 1 89 ? -20.214 34.799 -29.615 1.00 29.16 89 ARG A N 1
ATOM 721 C CA . ARG A 1 89 ? -19.537 34.028 -30.644 1.00 27.89 89 ARG A CA 1
ATOM 722 C C . ARG A 1 89 ? -19.469 32.559 -30.255 1.00 27.54 89 ARG A C 1
ATOM 723 O O . ARG A 1 89 ? -19.152 32.228 -29.116 1.00 30.41 89 ARG A O 1
ATOM 731 N N . GLY A 1 90 ? -19.775 31.680 -31.203 1.00 26.76 90 GLY A N 1
ATOM 732 C CA . GLY A 1 90 ? -19.744 30.256 -30.922 1.00 26.33 90 GLY A CA 1
ATOM 733 C C . GLY A 1 90 ? -21.118 29.616 -30.993 1.00 26.94 90 GLY A C 1
ATOM 734 O O . GLY A 1 90 ? -22.131 30.309 -31.098 1.00 26.32 90 GLY A O 1
ATOM 735 N N . GLY A 1 91 ? -21.149 28.288 -30.925 1.00 27.70 91 GLY A N 1
ATOM 736 C CA . GLY A 1 91 ? -22.402 27.556 -30.996 1.00 26.80 91 GLY A CA 1
ATOM 737 C C . GLY A 1 91 ? -23.217 27.544 -29.717 1.00 26.81 91 GLY A C 1
ATOM 738 O O . GLY A 1 91 ? -22.855 28.184 -28.728 1.00 26.86 91 GLY A O 1
ATOM 739 N N . ARG A 1 92 ? -24.321 26.801 -29.740 1.00 26.74 92 ARG A N 1
ATOM 740 C CA . ARG A 1 92 ? -25.224 26.701 -28.597 1.00 27.59 92 ARG A CA 1
ATOM 741 C C . ARG A 1 92 ? -25.753 25.277 -28.414 1.00 27.44 92 ARG A C 1
ATOM 742 O O . ARG A 1 92 ? -25.848 24.512 -29.370 1.00 29.09 92 ARG A O 1
ATOM 750 N N . ARG A 1 93 ? -26.097 24.932 -27.177 1.00 26.61 93 ARG A N 1
ATOM 751 C CA . ARG A 1 93 ? -26.622 23.608 -26.860 1.00 25.18 93 ARG A CA 1
ATOM 752 C C . ARG A 1 93 ? -27.969 23.712 -26.160 1.00 25.41 93 ARG A C 1
ATOM 753 O O . ARG A 1 93 ? -28.204 24.636 -25.380 1.00 25.34 93 ARG A O 1
ATOM 761 N N . TYR A 1 94 ? -28.852 22.760 -26.448 1.00 25.94 94 TYR A N 1
ATOM 762 C CA . TYR A 1 94 ? -30.178 22.734 -25.842 1.00 25.85 94 TYR A CA 1
ATOM 763 C C . TYR A 1 94 ? -30.553 21.328 -25.393 1.00 24.87 94 TYR A C 1
ATOM 764 O O . TYR A 1 94 ? -30.153 20.340 -26.008 1.00 25.77 94 TYR A O 1
ATOM 773 N N . LYS A 1 95 ? -31.319 21.246 -24.313 1.00 24.95 95 LYS A N 1
ATOM 774 C CA . LYS A 1 95 ? -31.790 19.968 -23.799 1.00 25.61 95 LYS A CA 1
ATOM 775 C C . LYS A 1 95 ? -33.273 20.114 -23.499 1.00 25.97 95 LYS A C 1
ATOM 776 O O . LYS A 1 95 ? -33.679 21.008 -22.753 1.00 25.96 95 LYS A O 1
ATOM 782 N N . PHE A 1 96 ? -34.082 19.248 -24.096 1.00 26.56 96 PHE A N 1
ATOM 783 C CA . PHE A 1 96 ? -35.519 19.293 -23.880 1.00 26.08 96 PHE A CA 1
ATOM 784 C C . PHE A 1 96 ? -35.969 18.072 -23.094 1.00 25.50 96 PHE A C 1
ATOM 785 O O . PHE A 1 96 ? -35.959 16.954 -23.610 1.00 25.63 96 PHE A O 1
ATOM 793 N N . PHE A 1 97 ? -36.350 18.287 -21.839 1.00 25.76 97 PHE A N 1
ATOM 794 C CA . PHE A 1 97 ? -36.816 17.199 -20.992 1.00 25.85 97 PHE A CA 1
ATOM 795 C C . PHE A 1 97 ? -38.325 17.071 -21.155 1.00 27.46 97 PHE A C 1
ATOM 796 O O . PHE A 1 97 ? -39.088 17.896 -20.656 1.00 29.16 97 PHE A O 1
ATOM 804 N N . ASN A 1 98 ? -38.744 16.033 -21.866 1.00 29.20 98 ASN A N 1
ATOM 805 C CA . ASN A 1 98 ? -40.155 15.784 -22.118 1.00 31.51 98 ASN A CA 1
ATOM 806 C C . ASN A 1 98 ? -40.971 15.623 -20.839 1.00 31.95 98 ASN A C 1
ATOM 807 O O . ASN A 1 98 ? -40.546 14.952 -19.900 1.00 32.86 98 ASN A O 1
ATOM 812 N N . THR A 1 99 ? -42.144 16.249 -20.811 1.00 32.10 99 THR A N 1
ATOM 813 C CA . THR A 1 99 ? -43.042 16.160 -19.663 1.00 32.84 99 THR A CA 1
ATOM 814 C C . THR A 1 99 ? -44.448 15.889 -20.186 1.00 34.19 99 THR A C 1
ATOM 815 O O . THR A 1 99 ? -45.432 15.994 -19.454 1.00 36.23 99 THR A O 1
ATOM 819 N N . THR A 1 100 ? -44.522 15.534 -21.465 1.00 35.29 100 THR A N 1
ATOM 820 C CA . THR A 1 100 ? -45.786 15.246 -22.130 1.00 36.77 100 THR A CA 1
ATOM 821 C C . THR A 1 100 ? -46.235 13.815 -21.868 1.00 38.32 100 THR A C 1
ATOM 822 O O . THR A 1 100 ? -45.482 12.873 -22.105 1.00 39.42 100 THR A O 1
ATOM 826 N N . PRO A 1 101 ? -47.468 13.634 -21.369 1.00 39.46 101 PRO A N 1
ATOM 827 C CA . PRO A 1 101 ? -47.959 12.278 -21.107 1.00 40.11 101 PRO A CA 1
ATOM 828 C C . PRO A 1 101 ? -47.891 11.514 -22.427 1.00 41.82 101 PRO A C 1
ATOM 829 O O . PRO A 1 101 ? -48.195 12.073 -23.478 1.00 42.09 101 PRO A O 1
ATOM 833 N N . LEU A 1 102 ? -47.493 10.248 -22.384 1.00 44.66 102 LEU A N 1
ATOM 834 C CA . LEU A 1 102 ? -47.375 9.473 -23.612 1.00 48.14 102 LEU A CA 1
ATOM 835 C C . LEU A 1 102 ? -48.505 8.483 -23.852 1.00 51.08 102 LEU A C 1
ATOM 836 O O . LEU A 1 102 ? -48.746 7.586 -23.045 1.00 51.40 102 LEU A O 1
ATOM 841 N N . LYS A 1 103 ? -49.193 8.655 -24.975 1.00 54.49 103 LYS A N 1
ATOM 842 C CA . LYS A 1 103 ? -50.290 7.773 -25.351 1.00 57.03 103 LYS A CA 1
ATOM 843 C C . LYS A 1 103 ? -49.714 6.626 -26.182 1.00 58.71 103 LYS A C 1
ATOM 844 O O . LYS A 1 103 ? -48.915 6.857 -27.088 1.00 60.36 103 LYS A O 1
ATOM 850 N N . GLN A 1 104 ? -50.115 5.394 -25.881 1.00 59.92 104 GLN A N 1
ATOM 851 C CA . GLN A 1 104 ? -49.615 4.238 -26.623 1.00 61.39 104 GLN A CA 1
ATOM 852 C C . GLN A 1 104 ? -50.233 4.215 -28.017 1.00 60.46 104 GLN A C 1
ATOM 853 O O . GLN A 1 104 ? -49.741 3.537 -28.922 1.00 61.21 104 GLN A O 1
ATOM 859 N N . SER A 1 105 ? -51.313 4.972 -28.180 1.00 59.65 105 SER A N 1
ATOM 860 C CA . SER A 1 105 ? -52.005 5.062 -29.459 1.00 58.59 105 SER A CA 1
ATOM 861 C C . SER A 1 105 ? -51.192 5.938 -30.403 1.00 57.40 105 SER A C 1
ATOM 862 O O . SER A 1 105 ? -51.618 6.235 -31.521 1.00 56.57 105 SER A O 1
ATOM 865 N N . GLN A 1 106 ? -50.016 6.351 -29.939 1.00 55.83 106 GLN A N 1
ATOM 866 C CA . GLN A 1 106 ? -49.133 7.199 -30.726 1.00 53.48 106 GLN A CA 1
ATOM 867 C C . GLN 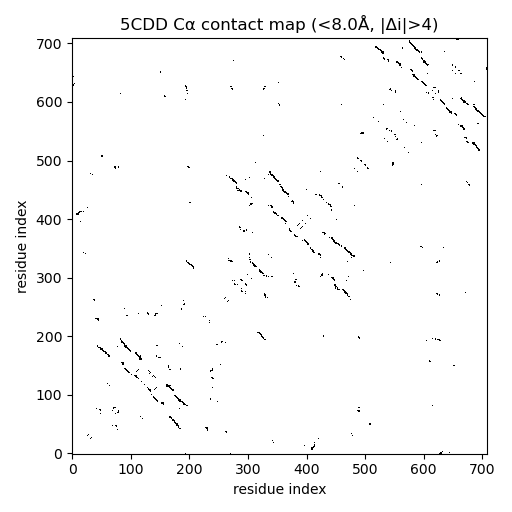A 1 106 ? -47.677 6.789 -30.587 1.00 50.42 106 GLN A C 1
ATOM 868 O O . GLN A 1 106 ? -47.317 5.990 -29.722 1.00 49.84 106 GLN A O 1
ATOM 874 N N . THR A 1 107 ? -46.851 7.352 -31.461 1.00 47.06 107 THR A N 1
ATOM 875 C CA . THR A 1 107 ? -45.414 7.124 -31.454 1.00 44.08 107 THR A CA 1
ATOM 876 C C . THR A 1 107 ? -44.813 8.515 -31.549 1.00 43.10 107 THR A C 1
ATOM 877 O O . THR A 1 107 ? -44.521 9.010 -32.636 1.00 44.12 107 THR A O 1
ATOM 881 N N . CYS A 1 108 ? -44.659 9.151 -30.394 1.00 41.53 108 CYS A N 1
ATOM 882 C CA . CYS A 1 108 ? -44.116 10.496 -30.317 1.00 39.68 108 CYS A CA 1
ATOM 883 C C . CYS A 1 108 ? -42.615 10.543 -30.561 1.00 38.52 108 CYS A C 1
ATOM 884 O O . CYS A 1 108 ? -41.856 9.767 -29.980 1.00 39.19 108 CYS A O 1
ATOM 887 N N . TYR A 1 109 ? -42.195 11.458 -31.429 1.00 36.57 109 TYR A N 1
ATOM 888 C CA . TYR A 1 109 ? -40.782 11.627 -31.734 1.00 34.56 109 TYR A CA 1
ATOM 889 C C . TYR A 1 109 ? -40.459 13.111 -31.852 1.00 33.39 109 TYR A C 1
ATOM 890 O O . TYR A 1 109 ? -41.330 13.923 -32.166 1.00 32.19 109 TYR A O 1
ATOM 899 N N . ILE A 1 110 ? -39.204 13.459 -31.588 1.00 33.10 110 ILE A N 1
ATOM 900 C CA . ILE A 1 110 ? -38.759 14.846 -31.649 1.00 31.52 110 ILE A CA 1
ATOM 901 C C . ILE A 1 110 ? -37.670 15.021 -32.702 1.00 31.14 110 ILE A C 1
ATOM 902 O O . ILE A 1 110 ? -36.677 14.299 -32.701 1.00 31.37 110 ILE A O 1
ATOM 907 N N . ARG A 1 111 ? -37.865 15.984 -33.595 1.00 31.88 111 ARG A N 1
ATOM 908 C CA . ARG A 1 111 ? -36.902 16.276 -34.655 1.00 32.05 111 ARG A CA 1
ATOM 909 C C . ARG A 1 111 ? -36.388 17.702 -34.484 1.00 31.51 111 ARG A C 1
ATOM 910 O O . ARG A 1 111 ? -37.150 18.607 -34.147 1.00 32.01 111 ARG A O 1
ATOM 918 N N . SER A 1 112 ? -35.095 17.902 -34.710 1.00 31.15 112 SER A N 1
ATOM 919 C CA . SER A 1 112 ? -34.505 19.231 -34.607 1.00 30.75 112 SER A CA 1
ATOM 920 C C . SER A 1 112 ? -33.658 19.489 -35.850 1.00 29.44 112 SER A C 1
ATOM 921 O O . SER A 1 112 ? -32.917 18.616 -36.300 1.00 28.69 112 SER A O 1
ATOM 924 N N . PHE A 1 113 ? -33.786 20.687 -36.408 1.00 28.72 113 PHE A N 1
ATOM 925 C CA . PHE A 1 113 ? -33.054 21.060 -37.612 1.00 28.22 113 PHE A CA 1
ATOM 926 C C . PHE A 1 113 ? -32.324 22.379 -37.407 1.00 28.30 113 PHE A C 1
ATOM 927 O O . PHE A 1 113 ? -32.376 22.978 -36.334 1.00 27.77 113 PHE A O 1
ATOM 935 N N . LEU A 1 114 ? -31.645 22.823 -38.458 1.00 29.23 114 LEU A N 1
ATOM 936 C CA . LEU A 1 114 ? -30.939 24.093 -38.437 1.00 29.98 114 LEU A CA 1
ATOM 937 C C . LEU A 1 114 ? -31.779 25.073 -39.240 1.00 31.80 114 LEU A C 1
ATOM 938 O O . LEU A 1 114 ? -32.634 24.672 -40.032 1.00 31.38 114 LEU A O 1
ATOM 943 N N . MET A 1 115 ? -31.535 26.359 -39.030 1.00 33.71 115 MET A N 1
ATOM 944 C CA . MET A 1 115 ? -32.250 27.388 -39.761 1.00 35.49 115 MET A CA 1
ATOM 945 C C . MET A 1 115 ? -31.642 28.737 -39.430 1.00 33.44 115 MET A C 1
ATOM 946 O O . MET A 1 115 ? -31.302 29.010 -38.283 1.00 33.93 115 MET A O 1
ATOM 951 N N . PRO A 1 116 ? -31.474 29.593 -40.446 1.00 31.65 116 PRO A N 1
ATOM 952 C CA . PRO A 1 116 ? -30.898 30.925 -40.270 1.00 30.68 116 PRO A CA 1
ATOM 953 C C . PRO A 1 116 ? -31.584 31.671 -39.138 1.00 30.75 116 PRO A C 1
ATOM 954 O O . PRO A 1 116 ? -32.808 31.702 -39.055 1.00 31.06 116 PRO A O 1
ATOM 958 N N . ARG A 1 117 ? -30.786 32.273 -38.268 1.00 31.22 117 ARG A N 1
ATOM 959 C CA . ARG A 1 117 ? -31.322 33.007 -37.137 1.00 32.28 117 ARG A CA 1
ATOM 960 C C . ARG A 1 117 ? -32.340 34.051 -37.576 1.00 34.05 117 ARG A C 1
ATOM 961 O O . ARG A 1 117 ? -32.097 34.825 -38.500 1.00 34.98 117 ARG A O 1
ATOM 969 N N . ASN A 1 118 ? -33.489 34.045 -36.908 1.00 36.02 118 ASN A N 1
ATOM 970 C CA . ASN A 1 118 ? -34.579 34.975 -37.174 1.00 35.94 118 ASN A CA 1
ATOM 971 C C . ASN A 1 118 ? -35.368 34.734 -38.453 1.00 36.35 118 ASN A C 1
ATOM 972 O O . ASN A 1 118 ? -36.054 35.630 -38.941 1.00 38.09 118 ASN A O 1
ATOM 977 N N . TYR A 1 119 ? -35.263 33.528 -38.996 1.00 36.13 119 TYR A N 1
ATOM 978 C CA . TYR A 1 119 ? -36.017 33.157 -40.188 1.00 35.30 119 TYR A CA 1
ATOM 979 C C . TYR A 1 119 ? -37.291 32.521 -39.645 1.00 36.43 119 TYR A C 1
ATOM 980 O O . TYR A 1 119 ? -37.326 32.095 -38.489 1.00 36.75 119 TYR A O 1
ATOM 989 N N . SER A 1 120 ? -38.341 32.463 -40.455 1.00 37.10 120 SER A N 1
ATOM 990 C CA . SER A 1 120 ? -39.578 31.840 -40.001 1.00 37.84 120 SER A CA 1
ATOM 991 C C . SER A 1 120 ? -39.641 30.426 -40.565 1.00 38.30 120 SER A C 1
ATOM 992 O O . SER A 1 120 ? -39.152 30.161 -41.661 1.00 38.28 120 SER A O 1
ATOM 995 N N . ALA A 1 121 ? -40.238 29.517 -39.805 1.00 40.27 121 ALA A N 1
ATOM 996 C CA . ALA A 1 121 ? -40.344 28.123 -40.213 1.00 41.55 121 ALA A CA 1
ATOM 997 C C . ALA A 1 121 ? -40.829 27.923 -41.645 1.00 43.34 121 ALA A C 1
ATOM 998 O O . ALA A 1 121 ? -40.478 26.937 -42.293 1.00 44.26 121 ALA A O 1
ATOM 1000 N N . ASP A 1 122 ? -41.627 28.860 -42.143 1.00 45.66 122 ASP A N 1
ATOM 1001 C CA . ASP A 1 122 ? -42.173 28.748 -43.490 1.00 47.67 122 ASP A CA 1
ATOM 1002 C C . ASP A 1 122 ? -41.270 29.252 -44.614 1.00 46.98 122 ASP A C 1
ATOM 1003 O O . ASP A 1 122 ? -41.653 29.209 -45.784 1.00 47.57 122 ASP A O 1
ATOM 1008 N N . GLU A 1 123 ? -40.076 29.725 -44.275 1.00 46.07 123 GLU A N 1
ATOM 1009 C CA . GLU A 1 123 ? -39.159 30.213 -45.299 1.00 45.61 123 GLU A CA 1
ATOM 1010 C C . GLU A 1 123 ? -37.814 29.489 -45.276 1.00 44.22 123 GLU A C 1
ATOM 1011 O O . GLU A 1 123 ? -36.779 30.060 -45.625 1.00 44.26 123 GLU A O 1
ATOM 1017 N N . ILE A 1 124 ? -37.845 28.222 -44.872 1.00 41.89 124 ILE A N 1
ATOM 1018 C CA . ILE A 1 124 ? -36.643 27.399 -44.809 1.00 38.56 124 ILE A CA 1
ATOM 1019 C C . ILE A 1 124 ? -37.017 25.934 -45.020 1.00 38.19 124 ILE A C 1
ATOM 1020 O O . ILE A 1 124 ? -38.093 25.491 -44.613 1.00 37.60 124 ILE A O 1
ATOM 1025 N N . ASN A 1 125 ? -36.121 25.190 -45.662 1.00 37.69 125 ASN A N 1
ATOM 1026 C CA . ASN A 1 125 ? -36.334 23.773 -45.940 1.00 36.62 125 ASN A CA 1
ATOM 1027 C C . ASN A 1 125 ? -36.085 22.930 -44.693 1.00 35.98 125 ASN A C 1
ATOM 1028 O O . ASN A 1 125 ? -35.582 23.428 -43.685 1.00 35.98 125 ASN A O 1
ATOM 1033 N N . VAL A 1 126 ? -36.436 21.651 -44.768 1.00 35.66 126 VAL A N 1
ATOM 1034 C CA . VAL A 1 126 ? -36.248 20.746 -43.641 1.00 35.21 126 VAL A CA 1
ATOM 1035 C C . VAL A 1 126 ? -35.143 19.726 -43.902 1.00 36.07 126 VAL A C 1
ATOM 1036 O O . VAL A 1 126 ? -35.254 18.561 -43.522 1.00 37.32 126 VAL A O 1
ATOM 1040 N N . ASP A 1 127 ? -34.075 20.173 -44.552 1.00 36.65 127 ASP A N 1
ATOM 1041 C CA . ASP A 1 127 ? -32.948 19.301 -44.849 1.00 37.11 127 ASP A CA 1
ATOM 1042 C C . ASP A 1 127 ? -31.731 19.692 -44.015 1.00 36.47 127 ASP A C 1
ATOM 1043 O O . ASP A 1 127 ? -31.861 20.404 -43.017 1.00 37.85 127 ASP A O 1
ATOM 1048 N N . GLY A 1 128 ? -30.553 19.228 -44.421 1.00 34.71 128 GLY A N 1
ATOM 1049 C CA . GLY A 1 128 ? -29.345 19.535 -43.676 1.00 32.91 128 GLY A CA 1
ATOM 1050 C C . GLY A 1 128 ? -29.242 18.649 -42.446 1.00 32.20 128 GLY A C 1
ATOM 1051 O O . GLY A 1 128 ? -30.045 17.727 -42.289 1.00 32.31 128 GLY A O 1
ATOM 1052 N N . PRO A 1 129 ? -28.269 18.894 -41.553 1.00 31.24 129 PRO A N 1
ATOM 1053 C CA . PRO A 1 129 ? -28.102 18.085 -40.341 1.00 30.97 129 PRO A CA 1
ATOM 1054 C C . PRO A 1 129 ? -29.398 17.997 -39.540 1.00 31.82 129 PRO A C 1
ATOM 1055 O O . PRO A 1 129 ? -30.212 18.920 -39.566 1.00 33.27 129 PRO A O 1
ATOM 1059 N N . SER A 1 130 ? -29.580 16.891 -38.825 1.00 32.28 130 SER A N 1
ATOM 1060 C CA . SER A 1 130 ? -30.787 16.690 -38.031 1.00 31.80 130 SER A CA 1
ATOM 1061 C C . SER A 1 130 ? -30.623 15.629 -36.944 1.00 31.00 130 SER A C 1
ATOM 1062 O O . SER A 1 130 ? -29.782 14.735 -37.050 1.00 32.94 130 SER A O 1
ATOM 1065 N N . HIS A 1 131 ? -31.436 15.741 -35.899 1.00 28.78 131 HIS A N 1
ATOM 1066 C CA . HIS A 1 131 ? -31.416 14.790 -34.793 1.00 27.32 131 HIS A CA 1
ATOM 1067 C C . HIS A 1 131 ? -32.854 14.397 -34.466 1.00 27.93 131 HIS A C 1
ATOM 1068 O O . HIS A 1 131 ? -33.776 15.192 -34.650 1.00 29.27 131 HIS A O 1
ATOM 1075 N N . ILE A 1 132 ? -33.044 13.175 -33.976 1.00 26.94 132 ILE A N 1
ATOM 1076 C CA . ILE A 1 132 ? -34.375 12.690 -33.630 1.00 27.29 132 ILE A CA 1
ATOM 1077 C C . ILE A 1 132 ? -34.349 11.748 -32.431 1.00 27.41 132 ILE A C 1
ATOM 1078 O O . ILE A 1 132 ? -33.478 10.885 -32.332 1.00 27.95 132 ILE A O 1
ATOM 1083 N N . THR A 1 133 ? -35.307 11.921 -31.523 1.00 27.56 133 THR A N 1
ATOM 1084 C CA . THR A 1 133 ? -35.402 11.076 -30.335 1.00 26.61 133 THR A CA 1
ATOM 1085 C C . THR A 1 133 ? -36.847 10.657 -30.090 1.00 26.27 133 THR A C 1
ATOM 1086 O O . THR A 1 133 ? -37.776 11.260 -30.625 1.00 27.67 133 THR A O 1
ATOM 1090 N N . TYR A 1 134 ? -37.027 9.613 -29.288 1.00 26.08 134 TYR A N 1
ATOM 1091 C CA . TYR A 1 134 ? -38.356 9.118 -28.954 1.00 25.78 134 TYR A CA 1
ATOM 1092 C C . TYR A 1 134 ? -38.527 9.199 -27.444 1.00 26.64 134 TYR A C 1
ATOM 1093 O O . TYR A 1 134 ? -38.013 8.359 -26.707 1.00 27.69 134 TYR A O 1
ATOM 1102 N N . PRO A 1 135 ? -39.258 10.219 -26.965 1.00 27.16 135 PRO A N 1
ATOM 1103 C CA . PRO A 1 135 ? -39.520 10.456 -25.543 1.00 27.13 135 PRO A CA 1
ATOM 1104 C C . PRO A 1 135 ? -39.907 9.226 -24.728 1.00 28.27 135 PRO A C 1
ATOM 1105 O O . PRO A 1 135 ? -39.662 9.174 -23.523 1.00 29.40 135 PRO A O 1
ATOM 1109 N N . VAL A 1 136 ? -40.507 8.236 -25.378 1.00 29.31 136 VAL A N 1
ATOM 1110 C CA . VAL A 1 136 ? -40.918 7.032 -24.671 1.00 29.27 136 VAL A CA 1
ATOM 1111 C C . VAL A 1 136 ? -39.719 6.238 -24.158 1.00 30.18 136 VAL A C 1
ATOM 1112 O O . VAL A 1 136 ? -39.809 5.571 -23.127 1.00 32.48 136 VAL A O 1
ATOM 1116 N N . ILE A 1 137 ? -38.599 6.311 -24.876 1.00 29.12 137 ILE A N 1
ATOM 1117 C CA . ILE A 1 137 ? -37.385 5.603 -24.475 1.00 27.10 137 ILE A CA 1
ATOM 1118 C C . ILE A 1 137 ? -36.261 6.572 -24.106 1.00 27.42 137 ILE A C 1
ATOM 1119 O O . ILE A 1 137 ? -35.308 6.199 -23.422 1.00 27.33 137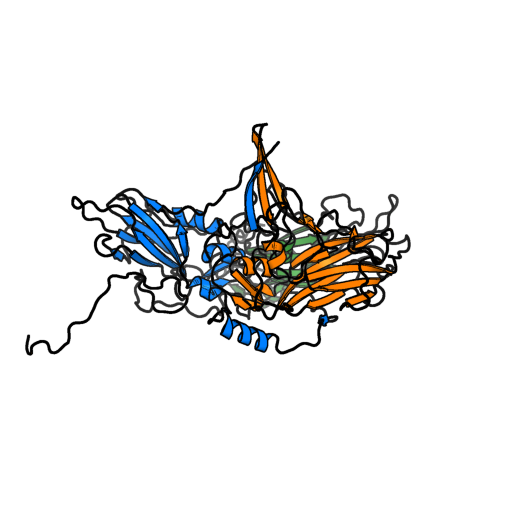 ILE A O 1
ATOM 1124 N N . ASN A 1 138 ? -36.377 7.816 -24.562 1.00 27.70 138 ASN A N 1
ATOM 1125 C CA . ASN A 1 138 ? -35.377 8.837 -24.271 1.00 27.53 138 ASN A CA 1
ATOM 1126 C C . ASN A 1 138 ? -36.044 10.196 -24.052 1.00 27.09 138 ASN A C 1
ATOM 1127 O O . ASN A 1 138 ? -36.244 10.967 -24.993 1.00 28.37 138 ASN A O 1
ATOM 1132 N N . PRO A 1 139 ? -36.396 10.500 -22.793 1.00 25.84 139 PRO A N 1
ATOM 1133 C CA . PRO A 1 139 ? -37.048 11.742 -22.365 1.00 24.87 139 PRO A CA 1
ATOM 1134 C C . PRO A 1 139 ? -36.277 13.022 -22.663 1.00 26.23 139 PRO A C 1
ATOM 1135 O O . PRO A 1 139 ? -36.869 14.100 -22.734 1.00 28.74 139 PRO A O 1
ATOM 1139 N N . VAL A 1 140 ? -34.964 12.909 -22.836 1.00 26.72 140 VAL A N 1
ATOM 1140 C CA . VAL A 1 140 ? -34.127 14.079 -23.090 1.00 24.83 140 VAL A CA 1
ATOM 1141 C C . VAL A 1 140 ? -33.599 14.188 -24.518 1.00 25.25 140 VAL A C 1
ATOM 1142 O O . VAL A 1 140 ? -32.907 13.296 -25.010 1.00 25.33 140 VAL A O 1
ATOM 1146 N N . HIS A 1 141 ? -33.924 15.299 -25.171 1.00 25.26 141 HIS A N 1
ATOM 1147 C CA . HIS A 1 141 ? -33.486 15.559 -26.538 1.00 25.58 141 HIS A CA 1
ATOM 1148 C C . HIS A 1 141 ? -32.352 16.577 -26.476 1.00 26.69 141 HIS A C 1
ATOM 1149 O O . HIS A 1 141 ? -32.583 17.769 -26.265 1.00 27.14 141 HIS A O 1
ATOM 1156 N N . GLU A 1 142 ? -31.126 16.091 -26.644 1.00 26.73 142 GLU A N 1
ATOM 1157 C CA . GLU A 1 142 ? -29.935 16.933 -26.593 1.00 26.61 142 GLU A CA 1
ATOM 1158 C C . GLU A 1 142 ? -29.376 17.200 -27.987 1.00 26.69 142 GLU A C 1
ATOM 1159 O O . GLU A 1 142 ? -29.043 16.270 -28.721 1.00 26.47 142 GLU A O 1
ATOM 1165 N N . VAL A 1 143 ? -29.266 18.475 -28.345 1.00 26.72 143 VAL A N 1
ATOM 1166 C CA . VAL A 1 143 ? -28.767 18.857 -29.661 1.00 26.84 143 VAL A CA 1
ATOM 1167 C C . VAL A 1 143 ? -27.871 20.099 -29.596 1.00 27.64 143 VAL A C 1
ATOM 1168 O O . VAL A 1 143 ? -28.038 20.954 -28.726 1.00 27.06 143 VAL A O 1
ATOM 1172 N N . GLU A 1 144 ? -26.919 20.190 -30.520 1.00 28.10 144 GLU A N 1
ATOM 1173 C CA . GLU A 1 144 ? -25.997 21.318 -30.557 1.00 28.82 144 GLU A CA 1
ATOM 1174 C C . GLU A 1 144 ? -26.036 22.044 -31.896 1.00 30.01 144 GLU A C 1
ATOM 1175 O O . GLU A 1 144 ? -26.100 21.416 -32.953 1.00 31.60 144 GLU A O 1
ATOM 1181 N N . VAL A 1 145 ? -25.987 23.370 -31.841 1.00 29.78 145 VAL A N 1
ATOM 1182 C CA . VAL A 1 145 ? -26.008 24.194 -33.041 1.00 28.34 145 VAL A CA 1
ATOM 1183 C C . VAL A 1 145 ? -24.623 24.792 -33.267 1.00 28.81 145 VAL A C 1
ATOM 1184 O O . VAL A 1 145 ? -24.162 25.622 -32.486 1.00 29.24 145 VAL A O 1
ATOM 1188 N N . PRO A 1 146 ? -23.934 24.367 -34.338 1.00 28.74 146 PRO A N 1
ATOM 1189 C CA . PRO A 1 146 ? -22.596 24.883 -34.639 1.00 28.25 146 PRO A CA 1
ATOM 1190 C C . PRO A 1 146 ? -22.658 26.376 -34.929 1.00 29.07 146 PRO A C 1
ATOM 1191 O O . PRO A 1 146 ? -23.740 26.929 -35.130 1.00 30.21 146 PRO A O 1
ATOM 1195 N N . PHE A 1 147 ? -21.504 27.032 -34.952 1.00 29.12 147 PHE A N 1
ATOM 1196 C CA . PHE A 1 147 ? -21.480 28.453 -35.250 1.00 27.52 147 PHE A CA 1
ATOM 1197 C C . PHE A 1 147 ? -21.168 28.662 -36.724 1.00 28.64 147 PHE A C 1
ATOM 1198 O O . PHE A 1 147 ? -20.015 28.865 -37.103 1.00 30.14 147 PHE A O 1
ATOM 1206 N N . TYR A 1 148 ? -22.202 28.575 -37.555 1.00 27.94 148 TYR A N 1
ATOM 1207 C CA . TYR A 1 148 ? -22.060 28.799 -38.987 1.00 27.17 148 TYR A CA 1
ATOM 1208 C C . TYR A 1 148 ? -22.450 30.261 -39.153 1.00 27.76 148 TYR A C 1
ATOM 1209 O O . TYR A 1 148 ? -23.634 30.594 -39.134 1.00 28.39 148 TYR A O 1
ATOM 1218 N N . SER A 1 149 ? -21.459 31.134 -39.308 1.00 27.79 149 SER A N 1
ATOM 1219 C CA . SER A 1 149 ? -21.731 32.561 -39.419 1.00 27.37 149 SER A CA 1
ATOM 1220 C C . SER A 1 149 ? -20.997 33.286 -40.541 1.00 28.02 149 SER A C 1
ATOM 1221 O O . SER A 1 149 ? -19.924 32.866 -40.977 1.00 29.50 149 SER A O 1
ATOM 1224 N N . GLN A 1 150 ? -21.592 34.383 -41.000 1.00 27.89 150 GLN A N 1
ATOM 1225 C CA . GLN A 1 150 ? -21.002 35.208 -42.046 1.00 27.84 150 GLN A CA 1
ATOM 1226 C C . GLN A 1 150 ? -20.039 36.206 -41.403 1.00 27.96 150 GLN A C 1
ATOM 1227 O O . GLN A 1 150 ? -19.249 36.853 -42.092 1.00 27.21 150 GLN A O 1
ATOM 1233 N N . TYR A 1 151 ? -20.119 36.322 -40.079 1.00 28.03 151 TYR A N 1
ATOM 1234 C CA . TYR A 1 151 ? -19.277 37.239 -39.315 1.00 28.78 151 TYR A CA 1
ATOM 1235 C C . TYR A 1 151 ? -18.602 36.520 -38.152 1.00 29.63 151 TYR A C 1
ATOM 1236 O O . TYR A 1 151 ? -19.127 35.536 -37.633 1.00 30.48 151 TYR A O 1
ATOM 1245 N N . ARG A 1 152 ? -17.444 37.026 -37.737 1.00 30.54 152 ARG A N 1
ATOM 1246 C CA . ARG A 1 152 ? -16.700 36.428 -36.633 1.00 30.57 152 ARG A CA 1
ATOM 1247 C C . ARG A 1 152 ? -17.360 36.637 -35.266 1.00 31.02 152 ARG A C 1
ATOM 1248 O O . ARG A 1 152 ? -17.028 35.945 -34.301 1.00 32.29 152 ARG A O 1
ATOM 1256 N N . LYS A 1 153 ? -18.283 37.593 -35.186 1.00 30.03 153 LYS A N 1
ATOM 1257 C CA . LYS A 1 153 ? -19.009 37.874 -33.951 1.00 29.27 153 LYS A CA 1
ATOM 1258 C C . LYS A 1 153 ? -20.316 38.593 -34.272 1.00 29.34 153 LYS A C 1
ATOM 1259 O O . LYS A 1 153 ? -20.420 39.291 -35.280 1.00 29.17 153 LYS A O 1
ATOM 1265 N N . ILE A 1 154 ? -21.314 38.403 -33.416 1.00 29.35 154 ILE A N 1
ATOM 1266 C CA . ILE A 1 154 ? -22.623 39.019 -33.609 1.00 29.29 154 ILE A CA 1
ATOM 1267 C C . ILE A 1 154 ? -23.012 39.864 -32.397 1.00 29.55 154 ILE A C 1
ATOM 1268 O O . ILE A 1 154 ? -22.686 39.515 -31.261 1.00 29.72 154 ILE A O 1
ATOM 1273 N N . PRO A 1 155 ? -23.709 40.994 -32.625 1.00 30.20 155 PRO A N 1
ATOM 1274 C CA . PRO A 1 155 ? -24.113 41.832 -31.491 1.00 30.50 155 PRO A CA 1
ATOM 1275 C C . PRO A 1 155 ? -25.200 41.124 -30.684 1.00 31.29 155 PRO A C 1
ATOM 1276 O O . PRO A 1 155 ? -26.150 40.583 -31.252 1.00 31.34 155 PRO A O 1
ATOM 1280 N N . ILE A 1 156 ? -25.056 41.120 -29.364 1.00 31.64 156 ILE A N 1
ATOM 1281 C CA . ILE A 1 156 ? -26.038 40.473 -28.509 1.00 32.59 156 ILE A CA 1
ATOM 1282 C C . ILE A 1 156 ? -27.378 41.192 -28.619 1.00 35.11 156 ILE A C 1
ATOM 1283 O O . ILE A 1 156 ? -27.473 42.392 -28.354 1.00 36.87 156 ILE A O 1
ATOM 1288 N N . ALA A 1 157 ? -28.407 40.448 -29.016 1.00 36.96 157 ALA A N 1
ATOM 1289 C CA . ALA A 1 157 ? -29.754 40.990 -29.174 1.00 38.65 157 ALA A CA 1
ATOM 1290 C C . ALA A 1 157 ? -29.799 42.041 -30.277 1.00 40.84 157 ALA A C 1
ATOM 1291 O O . ALA A 1 157 ? -30.575 42.995 -30.209 1.00 42.28 157 ALA A O 1
ATOM 1293 N N . SER A 1 158 ? -28.960 41.857 -31.292 1.00 43.11 158 SER A N 1
ATOM 1294 C CA . SER A 1 158 ? -28.903 42.782 -32.418 1.00 44.52 158 SER A CA 1
ATOM 1295 C C . SER A 1 158 ? -30.274 42.892 -33.070 1.00 45.17 158 SER A C 1
ATOM 1296 O O . SER A 1 158 ? -31.072 41.959 -33.014 1.00 45.13 158 SER A O 1
ATOM 1299 N N . THR A 1 159 ? -30.541 44.035 -33.692 1.00 46.61 159 THR A N 1
ATOM 1300 C CA . THR A 1 159 ? -31.821 44.256 -34.350 1.00 47.94 159 THR A CA 1
ATOM 1301 C C . THR A 1 159 ? -31.704 44.105 -35.866 1.00 49.30 159 THR A C 1
ATOM 1302 O O . THR A 1 159 ? -32.686 44.271 -36.589 1.00 48.88 159 THR A O 1
ATOM 1306 N N . SER A 1 160 ? -30.506 43.777 -36.342 1.00 51.33 160 SER A N 1
ATOM 1307 C CA . SER A 1 160 ? -30.275 43.625 -37.776 1.00 53.39 160 SER A CA 1
ATOM 1308 C C . SER A 1 160 ? -29.872 42.216 -38.210 1.00 53.87 160 SER A C 1
ATOM 1309 O O . SER A 1 160 ? -29.788 41.936 -39.407 1.00 54.93 160 SER A O 1
ATOM 1312 N N . ASP A 1 161 ? -29.623 41.332 -37.247 1.00 54.18 161 ASP A N 1
ATOM 1313 C CA . ASP A 1 161 ? -29.231 39.962 -37.570 1.00 54.27 161 ASP A CA 1
ATOM 1314 C C . ASP A 1 161 ? -30.360 39.240 -38.294 1.00 54.21 161 ASP A C 1
ATOM 1315 O O . ASP A 1 161 ? -31.347 38.836 -37.679 1.00 55.62 161 ASP A O 1
ATOM 1320 N N . LYS A 1 162 ? -30.216 39.081 -39.603 1.00 53.02 162 LYS A N 1
ATOM 1321 C CA . LYS A 1 162 ? -31.227 38.389 -40.387 1.00 52.10 162 LYS A CA 1
ATOM 1322 C C . LYS A 1 162 ? -30.597 37.253 -41.172 1.00 50.35 162 LYS A C 1
ATOM 1323 O O . LYS A 1 162 ? -30.273 37.402 -42.349 1.00 50.42 162 LYS A O 1
ATOM 1329 N N . GLY A 1 163 ? -30.423 36.117 -40.507 1.00 47.99 163 GLY A N 1
ATOM 1330 C CA . GLY A 1 163 ? -29.838 34.962 -41.158 1.00 44.82 163 GLY A CA 1
ATOM 1331 C C . GLY A 1 163 ? -28.334 35.049 -41.309 1.00 43.48 163 GLY A C 1
ATOM 1332 O O . GLY A 1 163 ? -27.781 34.495 -42.255 1.00 43.02 163 GLY A O 1
ATOM 1333 N N . TYR A 1 164 ? -27.667 35.742 -40.389 1.00 42.77 164 TYR A N 1
ATOM 1334 C CA . TYR A 1 164 ? -26.212 35.870 -40.448 1.00 42.08 164 TYR A CA 1
ATOM 1335 C C . TYR A 1 164 ? -25.546 34.597 -39.940 1.00 40.12 164 TYR A C 1
ATOM 1336 O O . TYR A 1 164 ? -24.518 34.166 -40.465 1.00 39.98 164 TYR A O 1
ATOM 1345 N N . ASP A 1 165 ? -26.140 34.007 -38.908 1.00 38.34 165 ASP A N 1
ATOM 1346 C CA . ASP A 1 165 ? -25.636 32.776 -38.322 1.00 35.62 165 ASP A CA 1
ATOM 1347 C C . ASP A 1 165 ? -26.775 31.769 -38.209 1.00 34.39 165 ASP A C 1
ATOM 1348 O O . ASP A 1 165 ? -27.943 32.107 -38.416 1.00 33.23 165 ASP A O 1
ATOM 1353 N N . SER A 1 166 ? -26.425 30.530 -37.881 1.00 33.42 166 SER A N 1
ATOM 1354 C CA . SER A 1 166 ? -27.398 29.451 -37.753 1.00 32.92 166 SER A CA 1
ATOM 1355 C C . SER A 1 166 ? -28.136 29.422 -36.422 1.00 32.03 166 SER A C 1
ATOM 1356 O O . SER A 1 166 ? -27.655 29.932 -35.413 1.00 31.13 166 SER A O 1
ATOM 1359 N N . SER A 1 167 ? -29.317 28.817 -36.442 1.00 31.84 167 SER A N 1
ATOM 1360 C CA . SER A 1 167 ? -30.153 28.700 -35.258 1.00 30.71 167 SER A CA 1
ATOM 1361 C C . SER A 1 167 ? -30.818 27.325 -35.265 1.00 29.93 167 SER A C 1
ATOM 1362 O O . SER A 1 167 ? -30.638 26.547 -36.201 1.00 29.19 167 SER A O 1
ATOM 1365 N N . LEU A 1 168 ? -31.581 27.026 -34.221 1.00 29.59 168 LEU A N 1
ATOM 1366 C CA . LEU A 1 168 ? -32.256 25.739 -34.125 1.00 29.19 168 LEU A CA 1
ATOM 1367 C C . LEU A 1 168 ? -33.749 25.825 -34.446 1.00 29.34 168 LEU A C 1
ATOM 1368 O O . LEU A 1 168 ? -34.394 26.851 -34.218 1.00 29.29 168 LEU A O 1
ATOM 1373 N N . MET A 1 169 ? -34.286 24.737 -34.987 1.00 29.49 169 MET A N 1
ATOM 1374 C CA . MET A 1 169 ? -35.703 24.654 -35.307 1.00 30.40 169 MET A CA 1
ATOM 1375 C C . MET A 1 169 ? -36.237 23.363 -34.696 1.00 31.08 169 MET A C 1
ATOM 1376 O O . MET A 1 169 ? -35.730 22.279 -34.971 1.00 30.82 169 MET A O 1
ATOM 1381 N N . TYR A 1 170 ? -37.268 23.493 -33.870 1.00 32.03 170 TYR A N 1
ATOM 1382 C CA . TYR A 1 170 ? -37.863 22.360 -33.173 1.00 32.86 170 TYR A CA 1
ATOM 1383 C C . TYR A 1 170 ? -39.082 21.783 -33.889 1.00 33.32 170 TYR A C 1
ATOM 1384 O O . TYR A 1 170 ? -39.799 22.495 -34.586 1.00 33.76 170 TYR A O 1
ATOM 1393 N N . PHE A 1 171 ? -39.318 20.488 -33.706 1.00 33.72 171 PHE A N 1
ATOM 1394 C CA . PHE A 1 171 ? -40.461 19.836 -34.328 1.00 34.37 171 PHE A CA 1
ATOM 1395 C C . PHE A 1 171 ? -40.847 18.529 -33.646 1.00 35.28 171 PHE A C 1
ATOM 1396 O O . PHE A 1 171 ? -39.994 17.778 -33.186 1.00 36.08 171 PHE A O 1
ATOM 1404 N N . SER A 1 172 ? -42.147 18.264 -33.591 1.00 36.82 172 SER A N 1
ATOM 1405 C CA . SER A 1 172 ? -42.661 17.034 -32.997 1.00 37.83 172 SER A CA 1
ATOM 1406 C C . SER A 1 172 ? -43.974 16.696 -33.689 1.00 38.32 172 SER A C 1
ATOM 1407 O O . SER A 1 172 ? -44.707 17.592 -34.101 1.00 39.26 172 SER A O 1
ATOM 1410 N N . ASN A 1 173 ? -44.275 15.410 -33.818 1.00 38.48 173 ASN A N 1
ATOM 1411 C CA . ASN A 1 173 ? -45.512 15.009 -34.472 1.00 38.99 173 ASN A CA 1
ATOM 1412 C C . ASN A 1 173 ? -46.721 15.085 -33.545 1.00 39.60 173 ASN A C 1
ATOM 1413 O O . ASN A 1 173 ? -47.856 15.059 -34.005 1.00 41.03 173 ASN A O 1
ATOM 1418 N N . THR A 1 174 ? -46.474 15.207 -32.247 1.00 39.23 174 THR A N 1
ATOM 1419 C CA . THR A 1 174 ? -47.543 15.280 -31.265 1.00 40.14 174 THR A CA 1
ATOM 1420 C C . THR A 1 174 ? -47.396 16.570 -30.486 1.00 40.84 174 THR A C 1
ATOM 1421 O O . THR A 1 174 ? -46.344 17.202 -30.528 1.00 40.40 174 THR A O 1
ATOM 1425 N N . SER A 1 175 ? -48.442 16.955 -29.768 1.00 42.31 175 SER A N 1
ATOM 1426 C CA . SER A 1 175 ? -48.401 18.168 -28.976 1.00 43.70 175 SER A CA 1
ATOM 1427 C C . SER A 1 175 ? -47.509 17.877 -27.782 1.00 42.98 175 SER A C 1
ATOM 1428 O O . SER A 1 175 ? -47.733 16.909 -27.050 1.00 43.28 175 SER A O 1
ATOM 1431 N N . THR A 1 176 ? -46.490 18.707 -27.597 1.00 42.51 176 THR A N 1
ATOM 1432 C CA . THR A 1 176 ? -45.549 18.512 -26.509 1.00 41.11 176 THR A CA 1
ATOM 1433 C C . THR A 1 176 ? -45.502 19.608 -25.457 1.00 40.49 176 THR A C 1
ATOM 1434 O O . THR A 1 176 ? -46.064 20.689 -25.613 1.00 41.25 176 THR A O 1
ATOM 1438 N N . THR A 1 177 ? -44.812 19.286 -24.373 1.00 39.32 177 THR A N 1
ATOM 1439 C CA . THR A 1 177 ? -44.608 20.181 -23.251 1.00 39.16 177 THR A CA 1
ATOM 1440 C C . THR A 1 177 ? -43.316 19.703 -22.591 1.00 37.89 177 THR A C 1
ATOM 1441 O O . THR A 1 177 ? -43.246 18.582 -22.090 1.00 38.27 177 THR A O 1
ATOM 1445 N N . GLN A 1 178 ? -42.281 20.538 -22.612 1.00 36.61 178 GLN A N 1
ATOM 1446 C CA . GLN A 1 178 ? -41.008 20.133 -22.030 1.00 34.74 178 GLN A CA 1
ATOM 1447 C C . GLN A 1 178 ? -40.286 21.209 -21.240 1.00 32.82 178 GLN A C 1
ATOM 1448 O O . GLN A 1 178 ? -40.578 22.400 -21.359 1.00 31.86 178 GLN A O 1
ATOM 1454 N N . ILE A 1 179 ? -39.339 20.761 -20.423 1.00 31.51 179 ILE A N 1
ATOM 1455 C CA . ILE A 1 179 ? -38.514 21.657 -19.629 1.00 30.00 179 ILE A CA 1
ATOM 1456 C C . ILE A 1 179 ? -37.314 21.933 -20.525 1.00 30.08 179 ILE A C 1
ATOM 1457 O O . ILE A 1 179 ? -36.632 21.005 -20.960 1.00 30.96 179 ILE A O 1
ATOM 1462 N N . VAL A 1 180 ? -37.067 23.202 -20.815 1.00 28.89 180 VAL A N 1
ATOM 1463 C CA . VAL A 1 180 ? -35.956 23.557 -21.681 1.00 28.32 180 VAL A CA 1
ATOM 1464 C C . VAL A 1 180 ? -34.772 24.136 -20.915 1.00 28.21 180 VAL A C 1
ATOM 1465 O O . VAL A 1 180 ? -34.918 25.075 -20.130 1.00 28.46 180 VAL A O 1
ATOM 1469 N N . ALA A 1 181 ? -33.599 23.557 -21.148 1.00 27.53 181 ALA A N 1
ATOM 1470 C CA . ALA A 1 181 ? -32.368 24.004 -20.510 1.00 26.21 181 ALA A CA 1
ATOM 1471 C C . ALA A 1 181 ? -31.340 24.222 -21.612 1.00 26.29 181 ALA A C 1
ATOM 1472 O O . ALA A 1 181 ? -31.244 23.419 -22.539 1.00 28.22 181 ALA A O 1
ATOM 1474 N N . ARG A 1 182 ? -30.576 25.306 -21.522 1.00 26.16 182 ARG A N 1
ATOM 1475 C CA . ARG A 1 182 ? -29.575 25.590 -22.541 1.00 26.55 182 ARG A CA 1
ATOM 1476 C C . ARG A 1 182 ? -28.207 25.948 -21.979 1.00 26.27 182 ARG A C 1
ATOM 1477 O O . ARG A 1 182 ? -28.021 26.075 -20.768 1.00 26.30 182 ARG A O 1
ATOM 1485 N N . ALA A 1 183 ? -27.258 26.111 -22.893 1.00 26.35 183 ALA A N 1
ATOM 1486 C CA . ALA A 1 183 ? -25.881 26.465 -22.575 1.00 26.27 183 ALA A CA 1
ATOM 1487 C C . ALA A 1 183 ? -25.192 26.664 -23.915 1.00 26.80 183 ALA A C 1
ATOM 1488 O O . ALA A 1 183 ? -25.779 26.387 -24.961 1.00 28.15 183 ALA A O 1
ATOM 1490 N N . GLY A 1 184 ? -23.961 27.157 -23.894 1.00 26.91 184 GLY A N 1
ATOM 1491 C CA . GLY A 1 184 ? -23.244 27.350 -25.139 1.00 28.11 184 GLY A CA 1
ATOM 1492 C C . GLY A 1 184 ? -22.427 26.108 -25.430 1.00 28.25 184 GLY A C 1
ATOM 1493 O O . GLY A 1 184 ? -22.216 25.293 -24.534 1.00 28.91 184 GLY A O 1
ATOM 1494 N N . ASN A 1 185 ? -21.981 25.936 -26.670 1.00 28.86 185 ASN A N 1
ATOM 1495 C CA . ASN A 1 185 ? -21.169 24.769 -26.987 1.00 29.51 185 ASN A CA 1
ATOM 1496 C C . ASN A 1 185 ? -19.778 25.050 -26.423 1.00 30.11 185 ASN A C 1
ATOM 1497 O O . ASN A 1 185 ? -19.584 26.050 -25.734 1.00 30.08 185 ASN A O 1
ATOM 1502 N N . ASP A 1 186 ? -18.811 24.186 -26.699 1.00 31.37 186 ASP A N 1
ATOM 1503 C CA . ASP A 1 186 ? -17.476 24.376 -26.146 1.00 32.86 186 ASP A CA 1
ATOM 1504 C C . ASP A 1 186 ? -16.704 25.563 -26.737 1.00 31.92 186 ASP A C 1
ATOM 1505 O O . ASP A 1 186 ? -15.548 25.792 -26.384 1.00 32.27 186 ASP A O 1
ATOM 1510 N N . ASP A 1 187 ? -17.347 26.326 -27.620 1.00 30.99 187 ASP A N 1
ATOM 1511 C CA . ASP A 1 187 ? -16.709 27.490 -28.241 1.00 29.80 187 ASP A CA 1
ATOM 1512 C C . ASP A 1 187 ? -17.432 28.801 -27.933 1.00 28.45 187 ASP A C 1
ATOM 1513 O O . ASP A 1 187 ? -16.904 29.883 -28.194 1.00 28.16 187 ASP A O 1
ATOM 1518 N N . PHE A 1 188 ? -18.637 28.703 -27.378 1.00 26.66 188 PHE A N 1
ATOM 1519 C CA . PHE A 1 188 ? -19.440 29.881 -27.066 1.00 24.36 188 PHE A CA 1
ATOM 1520 C C . PHE A 1 188 ? -18.834 30.795 -26.010 1.00 24.39 188 PHE A C 1
ATOM 1521 O O . PHE A 1 188 ? -18.372 30.336 -24.965 1.00 25.23 188 PHE A O 1
ATOM 1529 N N . THR A 1 189 ? -18.861 32.095 -26.289 1.00 24.72 189 THR A N 1
ATOM 1530 C CA . THR A 1 189 ? -18.330 33.095 -25.373 1.00 23.73 189 THR A CA 1
ATOM 1531 C C . THR A 1 189 ? -18.859 34.485 -25.718 1.00 23.38 189 THR A C 1
ATOM 1532 O O . THR A 1 189 ? -19.329 34.727 -26.834 1.00 22.21 189 THR A O 1
ATOM 1536 N N . PHE A 1 190 ? -18.791 35.385 -24.742 1.00 23.55 190 PHE A N 1
ATOM 1537 C CA . PHE A 1 190 ? -19.213 36.768 -24.925 1.00 23.53 190 PHE A CA 1
ATOM 1538 C C . PHE A 1 190 ? -17.946 37.605 -25.025 1.00 25.97 190 PHE A C 1
ATOM 1539 O O . PHE A 1 190 ? -16.875 37.172 -24.600 1.00 26.63 190 PHE A O 1
ATOM 1547 N N . GLY A 1 191 ? -18.068 38.806 -25.577 1.00 27.60 191 GLY A N 1
ATOM 1548 C CA . GLY A 1 191 ? -16.906 39.662 -25.722 1.00 29.03 191 GLY A CA 1
ATOM 1549 C C . GLY A 1 191 ? -17.223 41.139 -25.693 1.00 30.04 191 GLY A C 1
ATOM 1550 O O . GLY A 1 191 ? -18.353 41.547 -25.955 1.00 31.75 191 GLY A O 1
ATOM 1551 N N . TRP A 1 192 ? -16.210 41.942 -25.383 1.00 31.22 192 TRP A N 1
ATOM 1552 C CA . TRP A 1 192 ? -16.358 43.393 -25.307 1.00 31.44 192 TRP A CA 1
ATOM 1553 C C . TRP A 1 192 ? -17.190 43.957 -24.162 1.00 31.57 192 TRP A C 1
ATOM 1554 O O . TRP A 1 192 ? -18.176 44.665 -24.375 1.00 33.45 192 TRP A O 1
ATOM 1565 N N . MET A 1 193 ? -16.779 43.628 -22.943 1.00 30.93 193 MET A N 1
ATOM 1566 C CA . MET A 1 193 ? -17.465 44.065 -21.737 1.00 29.72 193 MET A CA 1
ATOM 1567 C C . MET A 1 193 ? -17.949 45.506 -21.680 1.00 29.72 193 MET A C 1
ATOM 1568 O O . MET A 1 193 ? -17.225 46.432 -22.047 1.00 29.98 193 MET A O 1
ATOM 1573 N N . ILE A 1 194 ? -19.178 45.684 -21.206 1.00 28.71 194 ILE A N 1
ATOM 1574 C CA . ILE A 1 194 ? -19.777 47.007 -21.082 1.00 27.56 194 ILE A CA 1
ATOM 1575 C C . ILE A 1 194 ? -20.365 47.174 -19.682 1.00 29.00 194 ILE A C 1
ATOM 1576 O O . ILE A 1 194 ? -20.077 46.382 -18.786 1.00 30.34 194 ILE A O 1
ATOM 1581 N N . GLY A 1 195 ? -21.183 48.205 -19.493 1.00 30.12 195 GLY A N 1
ATOM 1582 C CA . GLY A 1 195 ? -21.791 48.437 -18.193 1.00 29.37 195 GLY A CA 1
ATOM 1583 C C . GLY A 1 195 ? -23.017 47.569 -17.978 1.00 29.41 195 GLY A C 1
ATOM 1584 O O . GLY A 1 195 ? -23.770 47.313 -18.917 1.00 28.75 195 GLY A O 1
ATOM 1585 N N . PRO A 1 196 ? -23.252 47.106 -16.742 1.00 30.33 196 PRO A N 1
ATOM 1586 C CA . PRO A 1 196 ? -24.407 46.259 -16.439 1.00 31.13 196 PRO A CA 1
ATOM 1587 C C . PRO A 1 196 ? -25.715 47.035 -16.375 1.00 32.24 196 PRO A C 1
ATOM 1588 O O . PRO A 1 196 ? -25.721 48.241 -16.129 1.00 32.52 196 PRO A O 1
ATOM 1592 N N . PRO A 1 197 ? -26.845 46.351 -16.610 1.00 32.87 197 PRO A N 1
ATOM 1593 C CA . PRO A 1 197 ? -28.146 47.017 -16.557 1.00 32.34 197 PRO A CA 1
ATOM 1594 C C . PRO A 1 197 ? -28.590 47.070 -15.094 1.00 33.36 197 PRO A C 1
ATOM 1595 O O . PRO A 1 197 ? -27.770 46.923 -14.186 1.00 34.46 197 PRO A O 1
ATOM 1599 N N . GLN A 1 198 ? -29.881 47.274 -14.866 1.00 32.63 198 GLN A N 1
ATOM 1600 C CA . GLN A 1 198 ? -30.403 47.330 -13.509 1.00 30.47 198 GLN A CA 1
ATOM 1601 C C . GLN A 1 198 ? -31.058 45.998 -13.173 1.00 30.32 198 GLN A C 1
ATOM 1602 O O . GLN A 1 198 ? -31.607 45.332 -14.049 1.00 29.15 198 GLN A O 1
ATOM 1608 N N . LEU A 1 199 ? -30.990 45.605 -11.905 1.00 30.25 199 LEU A N 1
ATOM 1609 C CA . LEU A 1 199 ? -31.581 44.346 -11.468 1.00 30.37 199 LEU A CA 1
ATOM 1610 C C . LEU A 1 199 ? -32.977 44.556 -10.898 1.00 31.18 199 LEU A C 1
ATOM 1611 O O . LEU A 1 199 ? -33.258 45.579 -10.279 1.00 32.04 199 LEU A O 1
ATOM 1616 N N . GLN A 1 200 ? -33.849 43.578 -11.111 1.00 31.71 200 GLN A N 1
ATOM 1617 C CA . GLN A 1 200 ? -35.212 43.661 -10.616 1.00 32.76 200 GLN A CA 1
ATOM 1618 C C . GLN A 1 200 ? -35.387 42.756 -9.403 1.00 34.31 200 GLN A C 1
ATOM 1619 O O . GLN A 1 200 ? -35.067 41.569 -9.455 1.00 34.81 200 GLN A O 1
ATOM 1625 N N . GLY A 1 201 ? -35.888 43.329 -8.313 1.00 36.38 201 GLY A N 1
ATOM 1626 C CA . GLY A 1 201 ? -36.109 42.565 -7.099 1.00 38.23 201 GLY A CA 1
ATOM 1627 C C . GLY A 1 201 ? -37.555 42.120 -6.995 1.00 40.33 201 GLY A C 1
ATOM 1628 O O . GLY A 1 201 ? -38.195 41.842 -8.012 1.00 40.11 201 GLY A O 1
ATOM 1629 N N . GLU A 1 202 ? -38.079 42.058 -5.774 1.00 42.34 202 GLU A N 1
ATOM 1630 C CA . GLU A 1 202 ? -39.461 41.636 -5.552 1.00 44.78 202 GLU A CA 1
ATOM 1631 C C . GLU A 1 202 ? -40.485 42.672 -6.002 1.00 45.74 202 GLU A C 1
ATOM 1632 O O . GLU A 1 202 ? -40.203 43.870 -6.043 1.00 45.88 202 GLU A O 1
ATOM 1638 N N . THR A 1 203 ? -41.676 42.188 -6.338 1.00 47.31 203 THR A N 1
ATOM 1639 C CA . THR A 1 203 ? -42.782 43.040 -6.755 1.00 49.27 203 THR A CA 1
ATOM 1640 C C . THR A 1 203 ? -43.977 42.634 -5.902 1.00 50.81 203 THR A C 1
ATOM 1641 O O . THR A 1 203 ? -44.111 41.469 -5.534 1.00 50.57 203 THR A O 1
ATOM 1645 N N . ARG A 1 204 ? -44.843 43.589 -5.583 1.00 53.04 204 ARG A N 1
ATOM 1646 C CA . ARG A 1 204 ? -46.006 43.293 -4.758 1.00 54.81 204 ARG A CA 1
ATOM 1647 C C . ARG A 1 204 ? -47.042 44.397 -4.864 1.00 56.91 204 ARG A C 1
ATOM 1648 O O . ARG A 1 204 ? -46.722 45.534 -5.216 1.00 57.82 204 ARG A O 1
ATOM 1656 N N . SER A 1 205 ? -48.288 44.055 -4.562 1.00 59.20 205 SER A N 1
ATOM 1657 C CA . SER A 1 205 ? -49.366 45.034 -4.594 1.00 61.61 205 SER A CA 1
ATOM 1658 C C . SER A 1 205 ? -49.490 45.549 -3.170 1.00 62.54 205 SER A C 1
ATOM 1659 O O . SER A 1 205 ? -49.325 44.784 -2.219 1.00 61.47 205 SER A O 1
ATOM 1662 N N . VAL A 1 206 ? -49.769 46.840 -3.016 1.00 64.51 206 VAL A N 1
ATOM 1663 C CA . VAL A 1 206 ? -49.869 47.411 -1.677 1.00 67.17 206 VAL A CA 1
ATOM 1664 C C . VAL A 1 206 ? -51.097 48.278 -1.392 1.00 70.18 206 VAL A C 1
ATOM 1665 O O . VAL A 1 206 ? -52.138 48.103 -2.033 1.00 69.83 206 VAL A O 1
ATOM 1669 N N . VAL A 1 207 ? -50.971 49.199 -0.442 1.00 73.79 207 VAL A N 1
ATOM 1670 C CA . VAL A 1 207 ? -52.071 50.084 -0.082 1.00 76.86 207 VAL A CA 1
ATOM 1671 C C . VAL A 1 207 ? -52.014 51.225 -1.092 1.00 78.88 207 VAL A C 1
ATOM 1672 O O . VAL A 1 207 ? -52.187 51.006 -2.295 1.00 80.35 207 VAL A O 1
ATOM 1676 N N . PRO A 1 208 ? -52.637 52.236 -0.670 1.00 79.85 208 PRO A N 1
ATOM 1677 C CA . PRO A 1 208 ? -53.113 53.048 -1.704 1.00 80.08 208 PRO A CA 1
ATOM 1678 C C . PRO A 1 208 ? -53.459 52.383 -2.871 1.00 80.51 208 PRO A C 1
ATOM 1679 O O . PRO A 1 208 ? -53.761 53.048 -3.769 1.00 80.60 208 PRO A O 1
ATOM 1683 N N . SER B 2 1 ? -19.606 -14.709 -35.880 1.00 51.94 1 SER B N 1
ATOM 1684 C CA . SER B 2 1 ? -20.266 -15.756 -35.053 1.00 48.95 1 SER B CA 1
ATOM 1685 C C . SER B 2 1 ? -19.262 -16.845 -34.694 1.00 49.28 1 SER B C 1
ATOM 1686 O O . SER B 2 1 ? -19.644 -17.984 -34.436 1.00 51.80 1 SER B O 1
ATOM 1689 N N . LYS B 2 2 ? -17.978 -16.502 -34.680 1.00 48.03 2 LYS B N 1
ATOM 1690 C CA . LYS B 2 2 ? -16.964 -17.491 -34.352 1.00 45.66 2 LYS B CA 1
ATOM 1691 C C . LYS B 2 2 ? -16.892 -17.978 -32.892 1.00 45.10 2 LYS B C 1
ATOM 1692 O O . LYS B 2 2 ? -17.166 -19.147 -32.626 1.00 48.10 2 LYS B O 1
ATOM 1698 N N . PRO B 2 3 ? -16.571 -17.095 -31.921 1.00 41.77 3 PRO B N 1
ATOM 1699 C CA . PRO B 2 3 ? -16.512 -17.623 -30.558 1.00 39.87 3 PRO B CA 1
ATOM 1700 C C . PRO B 2 3 ? -17.673 -16.981 -29.808 1.00 38.80 3 PRO B C 1
ATOM 1701 O O . PRO B 2 3 ? -18.200 -15.948 -30.214 1.00 39.12 3 PRO B O 1
ATOM 1705 N N . ARG B 2 4 ? -18.060 -17.606 -28.704 1.00 37.48 4 ARG B N 1
ATOM 1706 C CA . ARG B 2 4 ? -19.152 -17.106 -27.890 1.00 36.44 4 ARG B CA 1
ATOM 1707 C C . ARG B 2 4 ? -18.668 -16.049 -26.918 1.00 36.74 4 ARG B C 1
ATOM 1708 O O . ARG B 2 4 ? -17.476 -15.930 -26.643 1.00 37.14 4 ARG B O 1
ATOM 1716 N N . ASN B 2 5 ? -19.623 -15.297 -26.388 1.00 35.98 5 ASN B N 1
ATOM 1717 C CA . ASN B 2 5 ? -19.352 -14.229 -25.442 1.00 34.02 5 ASN B CA 1
ATOM 1718 C C . ASN B 2 5 ? -18.556 -14.682 -24.218 1.00 34.63 5 ASN B C 1
ATOM 1719 O O . ASN B 2 5 ? -18.744 -15.786 -23.707 1.00 35.06 5 ASN B O 1
ATOM 1724 N N . GLN B 2 6 ? -17.662 -13.813 -23.758 1.00 34.65 6 GLN B N 1
ATOM 1725 C CA . GLN B 2 6 ? -16.847 -14.079 -22.578 1.00 34.44 6 GLN B CA 1
ATOM 1726 C C . GLN B 2 6 ? -16.944 -12.828 -21.714 1.00 34.98 6 GLN B C 1
ATOM 1727 O O . GLN B 2 6 ? -16.301 -12.717 -20.670 1.00 36.43 6 GLN B O 1
ATOM 1733 N N . GLN B 2 7 ? -17.757 -11.883 -22.173 1.00 35.86 7 GLN B N 1
ATOM 1734 C CA . GLN B 2 7 ? -17.961 -10.621 -21.478 1.00 36.57 7 GLN B CA 1
ATOM 1735 C C . GLN B 2 7 ? -19.014 -10.754 -20.380 1.00 37.50 7 GLN B C 1
ATOM 1736 O O . GLN B 2 7 ? -20.038 -11.409 -20.567 1.00 38.89 7 GLN B O 1
ATOM 1742 N N . GLN B 2 8 ? -18.757 -10.140 -19.229 1.00 37.19 8 GLN B N 1
ATOM 1743 C CA . GLN B 2 8 ? -19.693 -10.201 -18.107 1.00 36.98 8 GLN B CA 1
ATOM 1744 C C . GLN B 2 8 ? -20.894 -9.298 -18.360 1.00 38.02 8 GLN B C 1
ATOM 1745 O O . GLN B 2 8 ? -20.847 -8.413 -19.212 1.00 38.49 8 GLN B O 1
ATOM 1751 N N . VAL B 2 9 ? -21.966 -9.515 -17.607 1.00 39.09 9 VAL B N 1
ATOM 1752 C CA . VAL B 2 9 ? -23.153 -8.683 -17.741 1.00 40.79 9 VAL B CA 1
ATOM 1753 C C . VAL B 2 9 ? -22.877 -7.365 -17.028 1.00 43.20 9 VAL B C 1
ATOM 1754 O O . VAL B 2 9 ? -22.400 -7.354 -15.893 1.00 44.01 9 VAL B O 1
ATOM 1758 N N . CYS B 2 10 ? -23.169 -6.254 -17.691 1.00 45.84 10 CYS B N 1
ATOM 1759 C CA . CYS B 2 10 ? -22.934 -4.946 -17.089 1.00 48.51 10 CYS B CA 1
ATOM 1760 C C . CYS B 2 10 ? -24.220 -4.336 -16.556 1.00 45.99 10 CYS B C 1
ATOM 1761 O O . CYS B 2 10 ? -25.260 -4.435 -17.195 1.00 45.41 10 CYS B O 1
ATOM 1764 N N . PRO B 2 11 ? -24.165 -3.728 -15.360 1.00 45.24 11 PRO B N 1
ATOM 1765 C CA . PRO B 2 11 ? -25.316 -3.094 -14.718 1.00 44.19 11 PRO B CA 1
ATOM 1766 C C . PRO B 2 11 ? -25.650 -1.750 -15.359 1.00 43.20 11 PRO B C 1
ATOM 1767 O O . PRO B 2 11 ? -24.768 -0.930 -15.609 1.00 40.65 11 PRO B O 1
ATOM 1771 N N . LEU B 2 12 ? -26.934 -1.530 -15.612 1.00 43.89 12 LEU B N 1
ATOM 1772 C CA . LEU B 2 12 ? -27.378 -0.298 -16.234 1.00 44.11 12 LEU B CA 1
ATOM 1773 C C . LEU B 2 12 ? -28.230 0.605 -15.364 1.00 42.89 12 LEU B C 1
ATOM 1774 O O . LEU B 2 12 ? -28.655 0.233 -14.275 1.00 43.77 12 LEU B O 1
ATOM 1779 N N . GLN B 2 13 ? -28.489 1.793 -15.897 1.00 42.35 13 GLN B N 1
ATOM 1780 C CA . GLN B 2 13 ? -29.298 2.816 -15.253 1.00 40.67 13 GLN B CA 1
ATOM 1781 C C . GLN B 2 13 ? -29.727 3.761 -16.371 1.00 39.84 13 GLN B C 1
ATOM 1782 O O . GLN B 2 13 ? -28.898 4.188 -17.167 1.00 39.15 13 GLN B O 1
ATOM 1788 N N . ASN B 2 14 ? -31.012 4.087 -16.439 1.00 39.27 14 ASN B N 1
ATOM 1789 C CA . ASN B 2 14 ? -31.508 4.984 -17.479 1.00 37.53 14 ASN B CA 1
ATOM 1790 C C . ASN B 2 14 ? -31.469 6.431 -16.987 1.00 36.53 14 ASN B C 1
ATOM 1791 O O . ASN B 2 14 ? -32.467 6.951 -16.488 1.00 37.72 14 ASN B O 1
ATOM 1796 N N . VAL B 2 15 ? -30.316 7.079 -17.128 1.00 34.94 15 VAL B N 1
ATOM 1797 C CA . VAL B 2 15 ? -30.166 8.456 -16.673 1.00 33.60 15 VAL B CA 1
ATOM 1798 C C . VAL B 2 15 ? -29.639 9.428 -17.715 1.00 33.51 15 VAL B C 1
ATOM 1799 O O . VAL B 2 15 ? -28.482 9.846 -17.651 1.00 34.66 15 VAL B O 1
ATOM 1803 N N . PRO B 2 16 ? -30.478 9.792 -18.699 1.00 32.67 16 PRO B N 1
ATOM 1804 C CA . PRO B 2 16 ? -30.043 10.733 -19.732 1.00 33.07 16 PRO B CA 1
ATOM 1805 C C . PRO B 2 16 ? -29.683 12.080 -19.089 1.00 33.67 16 PRO B C 1
ATOM 1806 O O . PRO B 2 16 ? -30.308 12.495 -18.109 1.00 33.67 16 PRO B O 1
ATOM 1810 N N . ALA B 2 17 ? -28.676 12.753 -19.638 1.00 33.62 17 ALA B N 1
ATOM 1811 C CA . ALA B 2 17 ? -28.244 14.056 -19.130 1.00 32.57 17 ALA B CA 1
ATOM 1812 C C . ALA B 2 17 ? -27.734 14.008 -17.688 1.00 32.26 17 ALA B C 1
ATOM 1813 O O . ALA B 2 17 ? -27.989 14.920 -16.900 1.00 33.60 17 ALA B O 1
ATOM 1815 N N . TRP B 2 18 ? -27.007 12.949 -17.347 1.00 31.07 18 TRP B N 1
ATOM 1816 C CA . TRP B 2 18 ? -26.462 12.795 -16.002 1.00 29.94 18 TRP B CA 1
ATOM 1817 C C . TRP B 2 18 ? -25.498 13.939 -15.694 1.00 31.49 18 TRP B C 1
ATOM 1818 O O . TRP B 2 18 ? -24.439 14.044 -16.308 1.00 32.33 18 TRP B O 1
ATOM 1829 N N . GLY B 2 19 ? -25.867 14.795 -14.746 1.00 32.20 19 GLY B N 1
ATOM 1830 C CA . GLY B 2 19 ? -25.007 15.906 -14.374 1.00 31.48 19 GLY B CA 1
ATOM 1831 C C . GLY B 2 19 ? -24.853 17.010 -15.410 1.00 31.91 19 GLY B C 1
ATOM 1832 O O . GLY B 2 19 ? -23.768 17.569 -15.567 1.00 31.66 19 GLY B O 1
ATOM 1833 N N . TYR B 2 20 ? -25.935 17.334 -16.112 1.00 31.33 20 TYR B N 1
ATOM 1834 C CA . TYR B 2 20 ? -25.903 18.381 -17.125 1.00 30.34 20 TYR B CA 1
ATOM 1835 C C . TYR B 2 20 ? -25.613 19.747 -16.506 1.00 30.18 20 TYR B C 1
ATOM 1836 O O . TYR B 2 20 ? -25.242 20.685 -17.209 1.00 31.29 20 TYR B O 1
ATOM 1845 N N . SER B 2 21 ? -25.776 19.851 -15.189 1.00 29.60 21 SER B N 1
ATOM 1846 C CA . SER B 2 21 ? -25.540 21.104 -14.477 1.00 29.24 21 SER B CA 1
ATOM 1847 C C . SER B 2 21 ? -24.066 21.423 -14.269 1.00 29.05 21 SER B C 1
ATOM 1848 O O . SER B 2 21 ? -23.709 22.571 -14.027 1.00 30.41 21 SER B O 1
ATOM 1851 N N . LEU B 2 22 ? -23.212 20.410 -14.355 1.00 28.01 22 LEU B N 1
ATOM 1852 C CA . LEU B 2 22 ? -21.772 20.599 -14.161 1.00 26.82 22 LEU B CA 1
ATOM 1853 C C . LEU B 2 22 ? -21.134 21.366 -15.323 1.00 27.67 22 LEU B C 1
ATOM 1854 O O . LEU B 2 22 ? -21.643 21.342 -16.443 1.00 29.58 22 LEU B O 1
ATOM 1859 N N . TYR B 2 23 ? -20.016 22.037 -15.057 1.00 26.59 23 TYR B N 1
ATOM 1860 C CA . TYR B 2 23 ? -19.334 22.822 -16.083 1.00 26.74 23 TYR B CA 1
ATOM 1861 C C . TYR B 2 23 ? -18.359 21.994 -16.908 1.00 27.56 23 TYR B C 1
ATOM 1862 O O . TYR B 2 23 ? -18.080 22.319 -18.061 1.00 28.96 23 TYR B O 1
ATOM 1871 N N . LYS B 2 24 ? -17.844 20.926 -16.312 1.00 28.52 24 LYS B N 1
ATOM 1872 C CA . LYS B 2 24 ? -16.879 20.068 -16.982 1.00 28.28 24 LYS B CA 1
ATOM 1873 C C . LYS B 2 24 ? -17.415 18.651 -17.151 1.00 28.61 24 LYS B C 1
ATOM 1874 O O . LYS B 2 24 ? -18.186 18.161 -16.325 1.00 28.54 24 LYS B O 1
ATOM 1880 N N . GLY B 2 25 ? -17.011 18.003 -18.238 1.00 29.48 25 GLY B N 1
ATOM 1881 C CA . GLY B 2 25 ? -17.461 16.650 -18.507 1.00 29.07 25 GLY B CA 1
ATOM 1882 C C . GLY B 2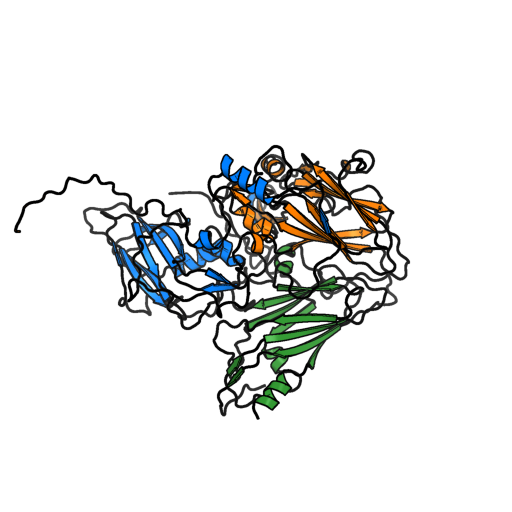 25 ? -17.644 16.422 -19.994 1.00 29.92 25 GLY B C 1
ATOM 1883 O O . GLY B 2 25 ? -17.079 17.150 -20.809 1.00 32.24 25 GLY B O 1
ATOM 1884 N N . ILE B 2 26 ? -18.429 15.412 -20.354 1.00 28.99 26 ILE B N 1
ATOM 1885 C CA . ILE B 2 26 ? -18.682 15.107 -21.759 1.00 27.96 26 ILE B CA 1
ATOM 1886 C C . ILE B 2 26 ? -20.170 15.249 -22.068 1.00 29.28 26 ILE B C 1
ATOM 1887 O O . ILE B 2 26 ? -21.005 14.555 -21.489 1.00 29.64 26 ILE B O 1
ATOM 1892 N N . ASP B 2 27 ? -20.495 16.158 -22.982 1.00 29.83 27 ASP B N 1
ATOM 1893 C CA . ASP B 2 27 ? -21.882 16.409 -23.351 1.00 30.88 27 ASP B CA 1
ATOM 1894 C C . ASP B 2 27 ? -22.383 15.426 -24.402 1.00 30.74 27 ASP B C 1
ATOM 1895 O O . ASP B 2 27 ? -21.675 15.104 -25.355 1.00 30.60 27 ASP B O 1
ATOM 1900 N N . MET B 2 28 ? -23.617 14.964 -24.225 1.00 31.08 28 MET B N 1
ATOM 1901 C CA . MET B 2 28 ? -24.224 14.004 -25.141 1.00 30.81 28 MET B CA 1
ATOM 1902 C C . MET B 2 28 ? -25.093 14.626 -26.225 1.00 30.23 28 MET B C 1
ATOM 1903 O O . MET B 2 28 ? -25.826 13.916 -26.914 1.00 31.09 28 MET B O 1
ATOM 1908 N N . SER B 2 29 ? -25.016 15.941 -26.385 1.00 29.72 29 SER B N 1
ATOM 1909 C CA . SER B 2 29 ? -25.824 16.612 -27.395 1.00 29.28 29 SER B CA 1
ATOM 1910 C C . SER B 2 29 ? -25.301 16.341 -28.799 1.00 27.42 29 SER B C 1
ATOM 1911 O O . SER B 2 29 ? -24.107 16.471 -29.067 1.00 27.71 29 SER B O 1
ATOM 1914 N N . VAL B 2 30 ? -26.208 15.955 -29.692 1.00 26.24 30 VAL B N 1
ATOM 1915 C CA . VAL B 2 30 ? -25.849 15.666 -31.074 1.00 24.62 30 VAL B CA 1
ATOM 1916 C C . VAL B 2 30 ? -25.584 16.956 -31.836 1.00 25.64 30 VAL B C 1
ATOM 1917 O O . VAL B 2 30 ? -26.442 17.835 -31.902 1.00 25.84 30 VAL B O 1
ATOM 1921 N N . PRO B 2 31 ? -24.382 17.091 -32.416 1.00 26.17 31 PRO B N 1
ATOM 1922 C CA . PRO B 2 31 ? -24.043 18.298 -33.172 1.00 25.75 31 PRO B CA 1
ATOM 1923 C C . PRO B 2 31 ? -24.680 18.277 -34.558 1.00 26.43 31 PRO B C 1
ATOM 1924 O O . PRO B 2 31 ? -24.525 17.310 -35.306 1.00 27.45 31 PRO B O 1
ATOM 1928 N N . LEU B 2 32 ? -25.411 19.334 -34.890 1.00 26.54 32 LEU B N 1
ATOM 1929 C CA . LEU B 2 32 ? -26.046 19.427 -36.196 1.00 26.16 32 LEU B CA 1
ATOM 1930 C C . LEU B 2 32 ? -25.018 20.019 -37.154 1.00 27.16 32 LEU B C 1
ATOM 1931 O O . LEU B 2 32 ? -25.151 21.160 -37.595 1.00 27.58 32 LEU B O 1
ATOM 1936 N N . ALA B 2 33 ? -23.991 19.233 -37.466 1.00 28.14 33 ALA B N 1
ATOM 1937 C CA . ALA B 2 33 ? -22.922 19.680 -38.348 1.00 28.37 33 ALA B CA 1
ATOM 1938 C C . ALA B 2 33 ? -22.493 18.628 -39.364 1.00 29.52 33 ALA B C 1
ATOM 1939 O O . ALA B 2 33 ? -23.243 17.711 -39.689 1.00 30.31 33 ALA B O 1
ATOM 1941 N N . TYR B 2 34 ? -21.268 18.782 -39.859 1.00 31.13 34 TYR B N 1
ATOM 1942 C CA . TYR B 2 34 ? -20.674 17.883 -40.846 1.00 30.38 34 TYR B CA 1
ATOM 1943 C C . TYR B 2 34 ? -19.550 17.078 -40.197 1.00 30.65 34 TYR B C 1
ATOM 1944 O O . TYR B 2 34 ? -19.505 15.851 -40.304 1.00 30.16 34 TYR B O 1
ATOM 1953 N N . ASP B 2 35 ? -18.656 17.785 -39.511 1.00 30.69 35 ASP B N 1
ATOM 1954 C CA . ASP B 2 35 ? -17.508 17.172 -38.851 1.00 31.56 35 ASP B CA 1
ATOM 1955 C C . ASP B 2 35 ? -17.781 16.890 -37.375 1.00 30.98 35 ASP B C 1
ATOM 1956 O O . ASP B 2 35 ? -18.252 17.761 -36.644 1.00 31.14 35 ASP B O 1
ATOM 1961 N N . PRO B 2 36 ? -17.481 15.664 -36.918 1.00 30.04 36 PRO B N 1
ATOM 1962 C CA . PRO B 2 36 ? -17.691 15.275 -35.520 1.00 28.18 36 PRO B CA 1
ATOM 1963 C C . PRO B 2 36 ? -16.830 16.128 -34.593 1.00 28.61 36 PRO B C 1
ATOM 1964 O O . PRO B 2 36 ? -17.120 16.262 -33.404 1.00 28.62 36 PRO B O 1
ATOM 1968 N N . ASN B 2 37 ? -15.764 16.698 -35.148 1.00 28.79 37 ASN B N 1
ATOM 1969 C CA . ASN B 2 37 ? -14.849 17.525 -34.373 1.00 29.05 37 ASN B CA 1
ATOM 1970 C C . ASN B 2 37 ? -14.917 18.996 -34.765 1.00 29.70 37 ASN B C 1
ATOM 1971 O O . ASN B 2 37 ? -13.913 19.708 -34.706 1.00 29.44 37 ASN B O 1
ATOM 1976 N N . ASN B 2 38 ? -16.103 19.443 -35.171 1.00 29.79 38 ASN B N 1
ATOM 1977 C CA . ASN B 2 38 ? -16.312 20.835 -35.552 1.00 29.88 38 ASN B CA 1
ATOM 1978 C C . ASN B 2 38 ? -15.729 21.689 -34.426 1.00 30.35 38 ASN B C 1
ATOM 1979 O O . ASN B 2 38 ? -15.917 21.376 -33.255 1.00 31.02 38 ASN B O 1
ATOM 1984 N N . GLU B 2 39 ? -15.015 22.756 -34.772 1.00 31.91 39 GLU B N 1
ATOM 1985 C CA . GLU B 2 39 ? -14.404 23.598 -33.754 1.00 32.53 39 GLU B CA 1
ATOM 1986 C C . GLU B 2 39 ? -13.872 24.910 -34.319 1.00 32.11 39 GLU B C 1
ATOM 1987 O O . GLU B 2 39 ? -13.305 24.941 -35.409 1.00 32.79 39 GLU B O 1
ATOM 1993 N N . LEU B 2 40 ? -14.052 25.990 -33.566 1.00 30.91 40 LEU B N 1
ATOM 1994 C CA . LEU B 2 40 ? -13.569 27.299 -33.983 1.00 29.62 40 LEU B CA 1
ATOM 1995 C C . LEU B 2 40 ? -12.172 27.527 -33.413 1.00 30.84 40 LEU B C 1
ATOM 1996 O O . LEU B 2 40 ? -11.663 26.710 -32.642 1.00 31.98 40 LEU B O 1
ATOM 2001 N N . GLY B 2 41 ? -11.557 28.640 -33.796 1.00 31.84 41 GLY B N 1
ATOM 2002 C CA . GLY B 2 41 ? -10.229 28.959 -33.304 1.00 34.64 41 GLY B CA 1
ATOM 2003 C C . GLY B 2 41 ? -10.312 29.749 -32.012 1.00 37.27 41 GLY B C 1
ATOM 2004 O O . GLY B 2 41 ? -11.361 29.778 -31.370 1.00 37.92 41 GLY B O 1
ATOM 2005 N N . ASP B 2 42 ? -9.216 30.392 -31.621 1.00 39.36 42 ASP B N 1
ATOM 2006 C CA . ASP B 2 42 ? -9.208 31.178 -30.392 1.00 43.42 42 ASP B CA 1
ATOM 2007 C C . ASP B 2 42 ? -9.876 32.539 -30.587 1.00 44.28 42 ASP B C 1
ATOM 2008 O O . ASP B 2 42 ? -10.253 32.899 -31.704 1.00 44.59 42 ASP B O 1
ATOM 2013 N N . LEU B 2 43 ? -10.014 33.290 -29.497 1.00 44.72 43 LEU B N 1
ATOM 2014 C CA . LEU B 2 43 ? -10.648 34.605 -29.530 1.00 45.64 43 LEU B CA 1
ATOM 2015 C C . LEU B 2 43 ? -9.733 35.687 -30.085 1.00 47.00 43 LEU B C 1
ATOM 2016 O O . LEU B 2 43 ? -10.110 36.858 -30.145 1.00 47.04 43 LEU B O 1
ATOM 2021 N N . LYS B 2 44 ? -8.528 35.292 -30.483 1.00 48.35 44 LYS B N 1
ATOM 2022 C CA . LYS B 2 44 ? -7.568 36.234 -31.044 1.00 48.92 44 LYS B CA 1
ATOM 2023 C C . LYS B 2 44 ? -8.137 36.785 -32.344 1.00 48.03 44 LYS B C 1
ATOM 2024 O O . LYS B 2 44 ? -8.497 36.022 -33.242 1.00 46.98 44 LYS B O 1
ATOM 2030 N N . ASP B 2 45 ? -8.224 38.110 -32.432 1.00 47.22 45 ASP B N 1
ATOM 2031 C CA . ASP B 2 45 ? -8.750 38.790 -33.616 1.00 46.79 45 ASP B CA 1
ATOM 2032 C C . ASP B 2 45 ? -10.271 38.854 -33.657 1.00 45.12 45 ASP B C 1
ATOM 2033 O O . ASP B 2 45 ? -10.849 39.438 -34.575 1.00 44.95 45 ASP B O 1
ATOM 2038 N N . VAL B 2 46 ? -10.918 38.250 -32.667 1.00 42.35 46 VAL B N 1
ATOM 2039 C CA . VAL B 2 46 ? -12.371 38.283 -32.598 1.00 38.61 46 VAL B CA 1
ATOM 2040 C C . VAL B 2 46 ? -12.757 39.449 -31.688 1.00 38.04 46 VAL B C 1
ATOM 2041 O O . VAL B 2 46 ? -13.682 40.202 -31.989 1.00 38.40 46 VAL B O 1
ATOM 2045 N N . PHE B 2 47 ? -12.040 39.588 -30.574 1.00 36.91 47 PHE B N 1
ATOM 2046 C CA . PHE B 2 47 ? -12.278 40.670 -29.620 1.00 36.06 47 PHE B CA 1
ATOM 2047 C C . PHE B 2 47 ? -10.967 41.423 -29.401 1.00 37.06 47 PHE B C 1
ATOM 2048 O O . PHE B 2 47 ? -9.899 40.814 -29.311 1.00 37.21 47 PHE B O 1
ATOM 2056 N N . PRO B 2 48 ? -11.033 42.761 -29.310 1.00 37.48 48 PRO B N 1
ATOM 2057 C CA . PRO B 2 48 ? -9.853 43.610 -29.106 1.00 37.06 48 PRO B CA 1
ATOM 2058 C C . PRO B 2 48 ? -9.123 43.432 -27.775 1.00 37.34 48 PRO B C 1
ATOM 2059 O O . PRO B 2 48 ? -7.899 43.547 -27.717 1.00 38.23 48 PRO B O 1
ATOM 2063 N N . SER B 2 49 ? -9.870 43.148 -26.712 1.00 37.48 49 SER B N 1
ATOM 2064 C CA . SER B 2 49 ? -9.275 42.976 -25.389 1.00 36.05 49 SER B CA 1
ATOM 2065 C C . SER B 2 49 ? -8.110 41.995 -25.392 1.00 35.75 49 SER B C 1
ATOM 2066 O O . SER B 2 49 ? -8.164 40.949 -26.041 1.00 35.59 49 SER B O 1
ATOM 2069 N N . ALA B 2 50 ? -7.059 42.345 -24.658 1.00 35.29 50 ALA B N 1
ATOM 2070 C CA . ALA B 2 50 ? -5.870 41.509 -24.558 1.00 35.15 50 ALA B CA 1
ATOM 2071 C C . ALA B 2 50 ? -5.911 40.697 -23.267 1.00 35.43 50 ALA B C 1
ATOM 2072 O O . ALA B 2 50 ? -4.919 40.089 -22.869 1.00 35.01 50 ALA B O 1
ATOM 2074 N N . VAL B 2 51 ? -7.071 40.696 -22.620 1.00 36.28 51 VAL B N 1
ATOM 2075 C CA . VAL B 2 51 ? -7.263 39.972 -21.370 1.00 35.99 51 VAL B CA 1
ATOM 2076 C C . VAL B 2 51 ? -8.600 39.241 -21.407 1.00 35.80 51 VAL B C 1
ATOM 2077 O O . VAL B 2 51 ? -9.536 39.691 -22.067 1.00 36.67 51 VAL B O 1
ATOM 2081 N N . ASP B 2 52 ? -8.687 38.113 -20.708 1.00 35.41 52 ASP B N 1
ATOM 2082 C CA . ASP B 2 52 ? -9.927 37.346 -20.669 1.00 35.18 52 ASP B CA 1
ATOM 2083 C C . ASP B 2 52 ? -10.993 38.206 -19.993 1.00 34.07 52 ASP B C 1
ATOM 2084 O O . ASP B 2 52 ? -10.956 38.415 -18.781 1.00 34.25 52 ASP B O 1
ATOM 2089 N N . GLU B 2 53 ? -11.939 38.699 -20.785 1.00 32.51 53 GLU B N 1
ATOM 2090 C CA . GLU B 2 53 ? -13.000 39.558 -20.274 1.00 31.39 53 GLU B CA 1
ATOM 2091 C C . GLU B 2 53 ? -14.074 38.851 -19.455 1.00 30.45 53 GLU B C 1
ATOM 2092 O O . GLU B 2 53 ? -14.978 39.501 -18.929 1.00 30.21 53 GLU B O 1
ATOM 2098 N N . MET B 2 54 ? -13.985 37.529 -19.341 1.00 28.45 54 MET B N 1
ATOM 2099 C CA . MET B 2 54 ? -14.978 36.791 -18.573 1.00 26.24 54 MET B CA 1
ATOM 2100 C C . MET B 2 54 ? -14.457 36.260 -17.245 1.00 26.62 54 MET B C 1
ATOM 2101 O O . MET B 2 54 ? -15.156 35.532 -16.543 1.00 27.16 54 MET B O 1
ATOM 2106 N N . ALA B 2 55 ? -13.230 36.629 -16.898 1.00 27.13 55 ALA B N 1
ATOM 2107 C CA . ALA B 2 55 ? -12.647 36.199 -15.636 1.00 27.19 55 ALA B CA 1
ATOM 2108 C C . ALA B 2 55 ? -13.381 36.936 -14.519 1.00 28.92 55 ALA B C 1
ATOM 2109 O O . ALA B 2 55 ? -13.577 38.149 -14.596 1.00 31.16 55 ALA B O 1
ATOM 2111 N N . ILE B 2 56 ? -13.794 36.205 -13.488 1.00 30.21 56 ILE B N 1
ATOM 2112 C CA . ILE B 2 56 ? -14.514 36.803 -12.367 1.00 30.45 56 ILE B CA 1
ATOM 2113 C C . ILE B 2 56 ? -13.808 38.036 -11.803 1.00 30.11 56 ILE B C 1
ATOM 2114 O O . ILE B 2 56 ? -14.452 39.034 -11.482 1.00 29.37 56 ILE B O 1
ATOM 2119 N N . GLY B 2 57 ? -12.486 37.963 -11.686 1.00 29.52 57 GLY B N 1
ATOM 2120 C CA . GLY B 2 57 ? -11.731 39.082 -11.152 1.00 27.18 57 GLY B CA 1
ATOM 2121 C C . GLY B 2 57 ? -11.770 40.305 -12.045 1.00 27.45 57 GLY B C 1
ATOM 2122 O O . GLY B 2 57 ? -11.782 41.438 -11.562 1.00 27.67 57 GLY B O 1
ATOM 2123 N N . TYR B 2 58 ? -11.789 40.077 -13.353 1.00 27.43 58 TYR B N 1
ATOM 2124 C CA . TYR B 2 58 ? -11.824 41.166 -14.317 1.00 27.97 58 TYR B CA 1
ATOM 2125 C C . TYR B 2 58 ? -13.169 41.880 -14.277 1.00 29.43 58 TYR B C 1
ATOM 2126 O O . TYR B 2 58 ? -13.226 43.111 -14.278 1.00 30.79 58 TYR B O 1
ATOM 2135 N N . VAL B 2 59 ? -14.247 41.101 -14.242 1.00 29.52 59 VAL B N 1
ATOM 2136 C CA . VAL B 2 59 ? -15.600 41.649 -14.211 1.00 29.08 59 VAL B CA 1
ATOM 2137 C C . VAL B 2 59 ? -15.887 42.409 -12.917 1.00 29.97 59 VAL B C 1
ATOM 2138 O O . VAL B 2 59 ? -16.431 43.514 -12.944 1.00 30.18 59 VAL B O 1
ATOM 2142 N N . CYS B 2 60 ? -15.524 41.810 -11.786 1.00 30.57 60 CYS B N 1
ATOM 2143 C CA . CYS B 2 60 ? -15.746 42.429 -10.485 1.00 30.92 60 CYS B CA 1
ATOM 2144 C C . CYS B 2 60 ? -14.780 43.578 -10.232 1.00 32.27 60 CYS B C 1
ATOM 2145 O O . CYS B 2 60 ? -14.975 44.365 -9.308 1.00 33.64 60 CYS B O 1
ATOM 2148 N N . GLY B 2 61 ? -13.736 43.664 -11.051 1.00 33.57 61 GLY B N 1
ATOM 2149 C CA . GLY B 2 61 ? -12.756 44.723 -10.896 1.00 33.71 61 GLY B CA 1
ATOM 2150 C C . GLY B 2 61 ? -13.141 45.975 -11.659 1.00 34.37 61 GLY B C 1
ATOM 2151 O O . GLY B 2 61 ? -12.479 47.008 -11.554 1.00 34.92 61 GLY B O 1
ATOM 2152 N N . ASN B 2 62 ? -14.215 45.877 -12.435 1.00 34.83 62 ASN B N 1
ATOM 2153 C CA . ASN B 2 62 ? -14.707 47.002 -13.218 1.00 34.95 62 ASN B CA 1
ATOM 2154 C C . ASN B 2 62 ? -15.324 48.016 -12.255 1.00 34.98 62 ASN B C 1
ATOM 2155 O O . ASN B 2 62 ? -16.289 47.713 -11.557 1.00 35.78 62 ASN B O 1
ATOM 2160 N N . PRO B 2 63 ? -14.761 49.230 -12.191 1.00 34.49 63 PRO B N 1
ATOM 2161 C CA . PRO B 2 63 ? -15.275 50.274 -11.298 1.00 33.54 63 PRO B CA 1
ATOM 2162 C C . PRO B 2 63 ? -16.613 50.857 -11.745 1.00 33.25 63 PRO B C 1
ATOM 2163 O O . PRO B 2 63 ? -16.908 50.926 -12.939 1.00 33.79 63 PRO B O 1
ATOM 2167 N N . ALA B 2 64 ? -17.415 51.282 -10.774 1.00 33.08 64 ALA B N 1
ATOM 2168 C CA . ALA B 2 64 ? -18.717 51.875 -11.055 1.00 32.64 64 ALA B CA 1
ATOM 2169 C C . ALA B 2 64 ? -19.082 52.864 -9.951 1.00 32.96 64 ALA B C 1
ATOM 2170 O O . ALA B 2 64 ? -18.731 52.664 -8.787 1.00 33.08 64 ALA B O 1
ATOM 2172 N N . VAL B 2 65 ? -19.783 53.932 -10.320 1.00 32.74 65 VAL B N 1
ATOM 2173 C CA . VAL B 2 65 ? -20.190 54.952 -9.358 1.00 33.30 65 VAL B CA 1
ATOM 2174 C C . VAL B 2 65 ? -21.495 54.583 -8.656 1.00 34.07 65 VAL B C 1
ATOM 2175 O O . VAL B 2 65 ? -22.505 54.311 -9.304 1.00 34.18 65 VAL B O 1
ATOM 2179 N N . LYS B 2 66 ? -21.467 54.579 -7.327 1.00 34.40 66 LYS B N 1
ATOM 2180 C CA . LYS B 2 66 ? -22.647 54.257 -6.541 1.00 34.82 66 LYS B CA 1
ATOM 2181 C C . LYS B 2 66 ? -23.236 55.505 -5.889 1.00 36.28 66 LYS B C 1
ATOM 2182 O O . LYS B 2 66 ? -24.446 55.582 -5.668 1.00 37.54 66 LYS B O 1
ATOM 2188 N N . HIS B 2 67 ? -22.385 56.485 -5.594 1.00 36.41 67 HIS B N 1
ATOM 2189 C CA . HIS B 2 67 ? -22.843 57.713 -4.956 1.00 36.37 67 HIS B CA 1
ATOM 2190 C C . HIS B 2 67 ? -22.185 58.987 -5.473 1.00 37.03 67 HIS B C 1
ATOM 2191 O O . HIS B 2 67 ? -21.030 58.983 -5.895 1.00 36.79 67 HIS B O 1
ATOM 2198 N N . VAL B 2 68 ? -22.947 60.074 -5.428 1.00 38.05 68 VAL B N 1
ATOM 2199 C CA . VAL B 2 68 ? -22.481 61.396 -5.824 1.00 38.05 68 VAL B CA 1
ATOM 2200 C C . VAL B 2 68 ? -23.084 62.315 -4.765 1.00 38.96 68 VAL B C 1
ATOM 2201 O O . VAL B 2 68 ? -24.130 62.928 -4.975 1.00 39.17 68 VAL B O 1
ATOM 2205 N N . LEU B 2 69 ? -22.419 62.384 -3.616 1.00 39.98 69 LEU B N 1
ATOM 2206 C CA . LEU B 2 69 ? -22.875 63.187 -2.488 1.00 40.80 69 LEU B CA 1
ATOM 2207 C C . LEU B 2 69 ? -22.613 64.683 -2.634 1.00 42.01 69 LEU B C 1
ATOM 2208 O O . LEU B 2 69 ? -21.833 65.115 -3.483 1.00 42.53 69 LEU B O 1
ATOM 2213 N N . THR B 2 70 ? -23.277 65.467 -1.789 1.00 43.47 70 THR B N 1
ATOM 2214 C CA . THR B 2 70 ? -23.117 66.916 -1.786 1.00 43.91 70 THR B CA 1
ATOM 2215 C C . THR B 2 70 ? -22.595 67.344 -0.420 1.00 43.80 70 THR B C 1
ATOM 2216 O O . THR B 2 70 ? -23.248 67.134 0.604 1.00 44.29 70 THR B O 1
ATOM 2220 N N . TRP B 2 71 ? -21.404 67.929 -0.407 1.00 42.98 71 TRP B N 1
ATOM 2221 C CA . TRP B 2 71 ? -20.803 68.393 0.832 1.00 42.82 71 TRP B CA 1
ATOM 2222 C C . TRP B 2 71 ? -20.831 69.918 0.831 1.00 44.52 71 TRP B C 1
ATOM 2223 O O . TRP B 2 71 ? -20.182 70.565 0.010 1.00 44.84 71 TRP B O 1
ATOM 2234 N N . LYS B 2 72 ? -21.605 70.484 1.752 1.00 46.29 72 LYS B N 1
ATOM 2235 C CA . LYS B 2 72 ? -21.754 71.930 1.862 1.00 47.55 72 LYS B CA 1
ATOM 2236 C C . LYS B 2 72 ? -20.894 72.504 2.973 1.00 48.05 72 LYS B C 1
ATOM 2237 O O . LYS B 2 72 ? -20.498 71.796 3.897 1.00 47.85 72 LYS B O 1
ATOM 2243 N N . THR B 2 73 ? -20.615 73.798 2.880 1.00 49.64 73 THR B N 1
ATOM 2244 C CA . THR B 2 73 ? -19.829 74.467 3.900 1.00 51.14 73 THR B CA 1
ATOM 2245 C C . THR B 2 73 ? -20.721 74.564 5.136 1.00 51.53 73 THR B C 1
ATOM 2246 O O . THR B 2 73 ? -20.272 74.928 6.219 1.00 51.30 73 THR B O 1
ATOM 2250 N N . THR B 2 74 ? -21.988 74.203 4.953 1.00 52.23 74 THR B N 1
ATOM 2251 C CA . THR B 2 74 ? -22.988 74.234 6.012 1.00 52.94 74 THR B CA 1
ATOM 2252 C C . THR B 2 74 ? -23.030 72.958 6.859 1.00 54.06 74 THR B C 1
ATOM 2253 O O . THR B 2 74 ? -23.403 73.003 8.029 1.00 54.26 74 THR B O 1
ATOM 2257 N N . ASP B 2 75 ? -22.655 71.826 6.271 1.00 54.63 75 ASP B N 1
ATOM 2258 C CA . ASP B 2 75 ? -22.660 70.558 6.994 1.00 54.38 75 ASP B CA 1
ATOM 2259 C C . ASP B 2 75 ? -21.803 70.601 8.259 1.00 53.77 75 ASP B C 1
ATOM 2260 O O . ASP B 2 75 ? -20.746 71.232 8.292 1.00 53.10 75 ASP B O 1
ATOM 2265 N N . ALA B 2 76 ? -22.277 69.924 9.299 1.00 53.30 76 ALA B N 1
ATOM 2266 C CA . ALA B 2 76 ? -21.582 69.869 10.578 1.00 53.45 76 ALA B CA 1
ATOM 2267 C C . ALA B 2 76 ? -20.523 68.780 10.586 1.00 53.50 76 ALA B C 1
ATOM 2268 O O . ALA B 2 76 ? -20.617 67.805 9.843 1.00 54.95 76 ALA B O 1
ATOM 2270 N N . ILE B 2 77 ? -19.521 68.941 11.442 1.00 52.75 77 ILE B N 1
ATOM 2271 C CA . ILE B 2 77 ? -18.453 67.954 11.538 1.00 52.96 77 ILE B CA 1
ATOM 2272 C C . ILE B 2 77 ? -18.887 66.713 12.319 1.00 53.79 77 ILE B C 1
ATOM 2273 O O . ILE B 2 77 ? -19.890 66.727 13.036 1.00 53.99 77 ILE B O 1
ATOM 2278 N N . GLN B 2 78 ? -18.110 65.645 12.181 1.00 54.59 78 GLN B N 1
ATOM 2279 C CA . GLN B 2 78 ? -18.392 64.383 12.852 1.00 54.59 78 GLN B CA 1
ATOM 2280 C C . GLN B 2 78 ? -19.853 63.951 12.699 1.00 53.33 78 GLN B C 1
ATOM 2281 O O . GLN B 2 78 ? -20.447 63.402 13.621 1.00 52.34 78 GLN B O 1
ATOM 2287 N N . LYS B 2 79 ? -20.424 64.209 11.527 1.00 52.55 79 LYS B N 1
ATOM 2288 C CA . LYS B 2 79 ? -21.801 63.834 11.222 1.00 52.65 79 LYS B CA 1
ATOM 2289 C C . LYS B 2 79 ? -21.801 63.249 9.815 1.00 52.31 79 LYS B C 1
ATOM 2290 O O . LYS B 2 79 ? -21.420 63.927 8.859 1.00 52.61 79 LYS B O 1
ATOM 2296 N N . PRO B 2 80 ? -22.236 61.986 9.664 1.00 51.57 80 PRO B N 1
ATOM 2297 C CA . PRO B 2 80 ? -22.236 61.407 8.320 1.00 50.79 80 PRO B CA 1
ATOM 2298 C C . PRO B 2 80 ? -22.925 62.302 7.308 1.00 50.20 80 PRO B C 1
ATOM 2299 O O . PRO B 2 80 ? -24.048 62.753 7.529 1.00 50.47 80 PRO B O 1
ATOM 2303 N N . ILE B 2 81 ? -22.234 62.569 6.204 1.00 49.48 81 ILE B N 1
ATOM 2304 C CA . ILE B 2 81 ? -22.774 63.413 5.147 1.00 49.70 81 ILE B CA 1
ATOM 2305 C C . ILE B 2 81 ? -24.183 62.997 4.757 1.00 51.08 81 ILE B C 1
ATOM 2306 O O . ILE B 2 81 ? -24.409 61.874 4.308 1.00 51.84 81 ILE B O 1
ATOM 2311 N N . ALA B 2 82 ? -25.127 63.918 4.917 1.00 52.60 82 ALA B N 1
ATOM 2312 C CA . ALA B 2 82 ? -26.520 63.645 4.596 1.00 53.59 82 ALA B CA 1
ATOM 2313 C C . ALA B 2 82 ? -26.743 63.468 3.110 1.00 54.67 82 ALA B C 1
ATOM 2314 O O . ALA B 2 82 ? -26.226 64.229 2.297 1.00 55.25 82 ALA B O 1
ATOM 2316 N N . ASN B 2 83 ? -27.532 62.456 2.770 1.00 55.95 83 ASN B N 1
ATOM 2317 C CA . ASN B 2 83 ? -27.870 62.143 1.388 1.00 57.26 83 ASN B CA 1
ATOM 2318 C C . ASN B 2 83 ? -29.305 61.644 1.433 1.00 58.76 83 ASN B C 1
ATOM 2319 O O . ASN B 2 83 ? -29.653 60.606 0.864 1.00 59.19 83 ASN B O 1
ATOM 2324 N N . GLY B 2 84 ? -30.138 62.416 2.119 1.00 60.22 84 GLY B N 1
ATOM 2325 C CA . GLY B 2 84 ? -31.523 62.037 2.290 1.00 61.25 84 GLY B CA 1
ATOM 2326 C C . GLY B 2 84 ? -31.477 60.928 3.320 1.00 62.91 84 GLY B C 1
ATOM 2327 O O . GLY B 2 84 ? -30.633 60.954 4.217 1.00 63.92 84 GLY B O 1
ATOM 2328 N N . ASP B 2 85 ? -32.368 59.952 3.199 1.00 63.66 85 ASP B N 1
ATOM 2329 C CA . ASP B 2 85 ? -32.386 58.831 4.125 1.00 64.90 85 ASP B CA 1
ATOM 2330 C C . ASP B 2 85 ? -31.796 57.600 3.450 1.00 63.61 85 ASP B C 1
ATOM 2331 O O . ASP B 2 85 ? -32.066 56.467 3.849 1.00 64.42 85 ASP B O 1
ATOM 2336 N N . ASP B 2 86 ? -30.992 57.831 2.414 1.00 61.36 86 ASP B N 1
ATOM 2337 C CA . ASP B 2 86 ? -30.345 56.737 1.689 1.00 59.08 86 ASP B CA 1
ATOM 2338 C C . ASP B 2 86 ? -28.908 56.579 2.144 1.00 56.22 86 ASP B C 1
ATOM 2339 O O . ASP B 2 86 ? -28.461 57.240 3.080 1.00 55.75 86 ASP B O 1
ATOM 2344 N N . TRP B 2 87 ? -28.209 55.671 1.470 1.00 52.67 87 TRP B N 1
ATOM 2345 C CA . TRP B 2 87 ? -26.808 55.365 1.731 1.00 48.72 87 TRP B CA 1
ATOM 2346 C C . TRP B 2 87 ? -25.833 56.258 0.962 1.00 48.42 87 TRP B C 1
ATOM 2347 O O . TRP B 2 87 ? -26.196 56.904 -0.021 1.00 48.80 87 TRP B O 1
ATOM 2358 N N . GLY B 2 88 ? -24.590 56.271 1.428 1.00 47.78 88 GLY B N 1
ATOM 2359 C CA . GLY B 2 88 ? -23.504 57.027 0.827 1.00 45.94 88 GLY B CA 1
ATOM 2360 C C . GLY B 2 88 ? -22.681 57.694 1.908 1.00 45.24 88 GLY B C 1
ATOM 2361 O O . GLY B 2 88 ? -21.453 57.616 1.899 1.00 45.92 88 GLY B O 1
ATOM 2362 N N . GLY B 2 89 ? -23.356 58.331 2.858 1.00 43.61 89 GLY B N 1
ATOM 2363 C CA . GLY B 2 89 ? -22.676 58.936 3.985 1.00 40.86 89 GLY B CA 1
ATOM 2364 C C . GLY B 2 89 ? -22.154 57.729 4.732 1.00 39.48 89 GLY B C 1
ATOM 2365 O O . GLY B 2 89 ? -21.051 57.701 5.279 1.00 39.19 89 GLY B O 1
ATOM 2366 N N . VAL B 2 90 ? -23.016 56.719 4.730 1.00 38.90 90 VAL B N 1
ATOM 2367 C CA . VAL B 2 90 ? -22.815 55.428 5.373 1.00 37.34 90 VAL B CA 1
ATOM 2368 C C . VAL B 2 90 ? -22.890 54.385 4.259 1.00 37.07 90 VAL B C 1
ATOM 2369 O O . VAL B 2 90 ? -23.917 54.246 3.592 1.00 37.13 90 VAL B O 1
ATOM 2373 N N . ILE B 2 91 ? -21.796 53.660 4.056 1.00 35.83 91 ILE B N 1
ATOM 2374 C CA . ILE B 2 91 ? -21.744 52.654 3.004 1.00 33.77 91 ILE B CA 1
ATOM 2375 C C . ILE B 2 91 ? -21.526 51.234 3.514 1.00 33.26 91 ILE B C 1
ATOM 2376 O O . ILE B 2 91 ? -20.490 50.928 4.107 1.00 33.72 91 ILE B O 1
ATOM 2381 N N . PRO B 2 92 ? -22.508 50.344 3.293 1.00 32.25 92 PRO B N 1
ATOM 2382 C CA . PRO B 2 92 ? -22.368 48.958 3.745 1.00 31.47 92 PRO B CA 1
ATOM 2383 C C . PRO B 2 92 ? -21.227 48.294 2.977 1.00 32.07 92 PRO B C 1
ATOM 2384 O O . PRO B 2 92 ? -21.268 48.204 1.748 1.00 33.26 92 PRO B O 1
ATOM 2388 N N . VAL B 2 93 ? -20.205 47.846 3.698 1.00 31.97 93 VAL B N 1
ATOM 2389 C CA . VAL B 2 93 ? -19.067 47.196 3.063 1.00 32.46 93 VAL B CA 1
ATOM 2390 C C . VAL B 2 93 ? -19.432 45.764 2.693 1.00 33.41 93 VAL B C 1
ATOM 2391 O O . VAL B 2 93 ? -19.639 44.930 3.565 1.00 34.57 93 VAL B O 1
ATOM 2395 N N . GLY B 2 94 ? -19.516 45.485 1.397 1.00 33.78 94 GLY B N 1
ATOM 2396 C CA . GLY B 2 94 ? -19.863 44.147 0.955 1.00 33.25 94 GLY B CA 1
ATOM 2397 C C . GLY B 2 94 ? -20.033 44.079 -0.548 1.00 33.87 94 GLY B C 1
ATOM 2398 O O . GLY B 2 94 ? -20.344 45.084 -1.190 1.00 35.46 94 GLY B O 1
ATOM 2399 N N . MET B 2 95 ? -19.838 42.891 -1.111 1.00 33.16 95 MET B N 1
ATOM 2400 C CA . MET B 2 95 ? -19.955 42.701 -2.551 1.00 33.57 95 MET B CA 1
ATOM 2401 C C . MET B 2 95 ? -21.396 42.793 -3.057 1.00 33.74 95 MET B C 1
ATOM 2402 O O . MET B 2 95 ? -21.640 43.330 -4.136 1.00 34.07 95 MET B O 1
ATOM 2407 N N . PRO B 2 96 ? -22.370 42.266 -2.289 1.00 34.84 96 PRO B N 1
ATOM 2408 C CA . PRO B 2 96 ? -23.778 42.318 -2.704 1.00 34.87 96 PRO B CA 1
ATOM 2409 C C . PRO B 2 96 ? -24.281 43.757 -2.824 1.00 36.44 96 PRO B C 1
ATOM 2410 O O . PRO B 2 96 ? -23.652 44.686 -2.316 1.00 36.43 96 PRO B O 1
ATOM 2414 N N . CYS B 2 97 ? -25.417 43.941 -3.488 1.00 38.06 97 CYS B N 1
ATOM 2415 C CA . CYS B 2 97 ? -25.978 45.276 -3.652 1.00 40.23 97 CYS B CA 1
ATOM 2416 C C . CYS B 2 97 ? -26.768 45.664 -2.404 1.00 40.06 97 CYS B C 1
ATOM 2417 O O . CYS B 2 97 ? -27.442 44.826 -1.805 1.00 41.08 97 CYS B O 1
ATOM 2420 N N . TYR B 2 98 ? -26.684 46.933 -2.016 1.00 39.40 98 TYR B N 1
ATOM 2421 C CA . TYR B 2 98 ? -27.376 47.409 -0.824 1.00 38.99 98 TYR B CA 1
ATOM 2422 C C . TYR B 2 98 ? -28.387 48.519 -1.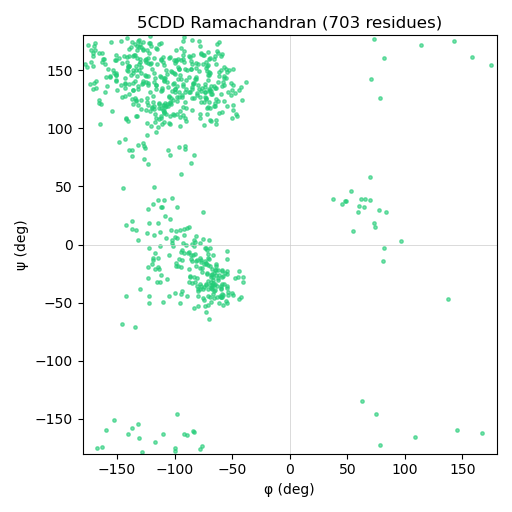093 1.00 40.02 98 TYR B C 1
ATOM 2423 O O . TYR B 2 98 ? -29.246 48.799 -0.255 1.00 41.35 98 TYR B O 1
ATOM 2432 N N . SER B 2 99 ? -28.289 49.149 -2.258 1.00 40.19 99 SER B N 1
ATOM 2433 C CA . SER B 2 99 ? -29.201 50.233 -2.602 1.00 40.25 99 SER B CA 1
ATOM 2434 C C . SER B 2 99 ? -30.231 49.816 -3.642 1.00 39.99 99 SER B C 1
ATOM 2435 O O . SER B 2 99 ? -29.916 49.102 -4.593 1.00 40.69 99 SER B O 1
ATOM 2438 N N . LYS B 2 100 ? -31.465 50.270 -3.452 1.00 39.48 100 LYS B N 1
ATOM 2439 C CA . LYS B 2 100 ? -32.544 49.959 -4.378 1.00 39.24 100 LYS B CA 1
ATOM 2440 C C . LYS B 2 100 ? -33.545 51.102 -4.427 1.00 40.37 100 LYS B C 1
ATOM 2441 O O . LYS B 2 100 ? -33.592 51.946 -3.532 1.00 40.82 100 LYS B O 1
ATOM 2447 N N . SER B 2 101 ? -34.337 51.124 -5.491 1.00 41.51 101 SER B N 1
ATOM 2448 C CA . SER B 2 101 ? -35.361 52.136 -5.680 1.00 42.47 101 SER B CA 1
ATOM 2449 C C . SER B 2 101 ? -36.666 51.394 -5.919 1.00 43.78 101 SER B C 1
ATOM 2450 O O . SER B 2 101 ? -36.670 50.319 -6.516 1.00 45.75 101 SER B O 1
ATOM 2453 N N . ILE B 2 102 ? -37.773 51.955 -5.451 1.00 44.43 102 ILE B N 1
ATOM 2454 C CA . ILE B 2 102 ? -39.059 51.305 -5.636 1.00 45.24 102 ILE B CA 1
ATOM 2455 C C . ILE B 2 102 ? -39.926 52.012 -6.660 1.00 46.23 102 ILE B C 1
ATOM 2456 O O . ILE B 2 102 ? -40.275 53.183 -6.505 1.00 46.57 102 ILE B O 1
ATOM 2461 N N . ARG B 2 103 ? -40.259 51.278 -7.715 1.00 47.47 103 ARG B N 1
ATOM 2462 C CA . ARG B 2 103 ? -41.084 51.795 -8.793 1.00 49.26 103 ARG B CA 1
ATOM 2463 C C . ARG B 2 103 ? -42.538 51.482 -8.469 1.00 51.60 103 ARG B C 1
ATOM 2464 O O . ARG B 2 103 ? -42.964 50.326 -8.520 1.00 52.07 103 ARG B O 1
ATOM 2472 N N . THR B 2 104 ? -43.294 52.518 -8.131 1.00 54.39 104 THR B N 1
ATOM 2473 C CA . THR B 2 104 ? -44.694 52.348 -7.791 1.00 56.60 104 THR B CA 1
ATOM 2474 C C . THR B 2 104 ? -45.615 52.751 -8.940 1.00 58.31 104 THR B C 1
ATOM 2475 O O . THR B 2 104 ? -45.449 53.811 -9.538 1.00 58.14 104 THR B O 1
ATOM 2479 N N . ILE B 2 105 ? -46.576 51.890 -9.252 1.00 61.25 105 ILE B N 1
ATOM 2480 C CA . ILE B 2 105 ? -47.536 52.158 -10.314 1.00 64.48 105 ILE B CA 1
ATOM 2481 C C . ILE B 2 105 ? -48.924 51.909 -9.762 1.00 67.47 105 ILE B C 1
ATOM 2482 O O . ILE B 2 105 ? -49.086 51.173 -8.791 1.00 68.23 105 ILE B O 1
ATOM 2487 N N . LYS B 2 106 ? -49.917 52.535 -10.382 1.00 70.61 106 LYS B N 1
ATOM 2488 C CA . LYS B 2 106 ? -51.301 52.386 -9.969 1.00 73.26 106 LYS B CA 1
ATOM 2489 C C . LYS B 2 106 ? -51.852 51.162 -10.686 1.00 74.88 106 LYS B C 1
ATOM 2490 O O . LYS B 2 106 ? -51.289 50.719 -11.685 1.00 75.37 106 LYS B O 1
ATOM 2496 N N . ILE B 2 107 ? -52.948 50.616 -10.177 1.00 77.06 107 ILE B N 1
ATOM 2497 C CA . ILE B 2 107 ? -53.586 49.456 -10.795 1.00 79.52 107 ILE B CA 1
ATOM 2498 C C . ILE B 2 107 ? -55.086 49.661 -10.658 1.00 81.50 107 ILE B C 1
ATOM 2499 O O . ILE B 2 107 ? -55.853 49.443 -11.594 1.00 82.38 107 ILE B O 1
ATOM 2504 N N . SER B 2 108 ? -55.475 50.085 -9.465 1.00 83.01 108 SER B N 1
ATOM 2505 C CA . SER B 2 108 ? -56.853 50.370 -9.120 1.00 83.99 108 SER B CA 1
ATOM 2506 C C . SER B 2 108 ? -56.687 51.524 -8.152 1.00 84.95 108 SER B C 1
ATOM 2507 O O . SER B 2 108 ? -55.559 51.898 -7.830 1.00 85.49 108 SER B O 1
ATOM 2510 N N . GLU B 2 109 ? -57.785 52.113 -7.705 1.00 85.81 109 GLU B N 1
ATOM 2511 C CA . GLU B 2 109 ? -57.668 53.199 -6.751 1.00 86.30 109 GLU B CA 1
ATOM 2512 C C . GLU B 2 109 ? -57.690 52.572 -5.370 1.00 85.09 109 GLU B C 1
ATOM 2513 O O . GLU B 2 109 ? -57.855 53.251 -4.357 1.00 84.51 109 GLU B O 1
ATOM 2519 N N . THR B 2 110 ? -57.510 51.255 -5.354 1.00 84.20 110 THR B N 1
ATOM 2520 C CA . THR B 2 110 ? -57.492 50.478 -4.124 1.00 83.47 110 THR B CA 1
ATOM 2521 C C . THR B 2 110 ? -56.194 49.677 -3.982 1.00 82.88 110 THR B C 1
ATOM 2522 O O . THR B 2 110 ? -56.087 48.821 -3.107 1.00 83.32 110 THR B O 1
ATOM 2526 N N . GLU B 2 111 ? -55.214 49.941 -4.846 1.00 81.16 111 GLU B N 1
ATOM 2527 C CA . GLU B 2 111 ? -53.933 49.236 -4.761 1.00 79.01 111 GLU B CA 1
ATOM 2528 C C . GLU B 2 111 ? -52.866 49.781 -5.710 1.00 76.73 111 GLU B C 1
ATOM 2529 O O . 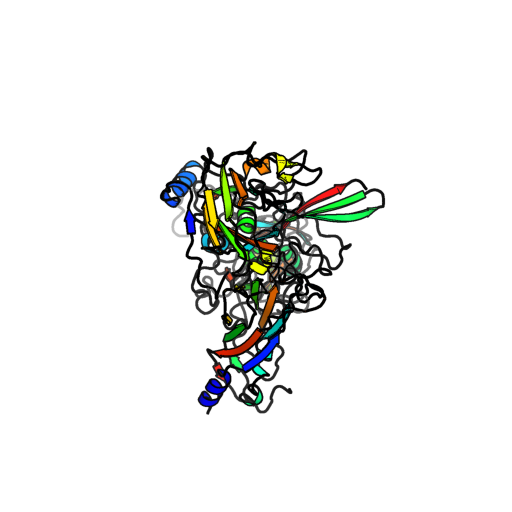GLU B 2 111 ? -53.176 50.409 -6.721 1.00 76.46 111 GLU B O 1
ATOM 2535 N N . ASN B 2 112 ? -51.606 49.530 -5.366 1.00 73.75 112 ASN B N 1
ATOM 2536 C CA . ASN B 2 112 ? -50.467 49.956 -6.176 1.00 70.62 112 ASN B CA 1
ATOM 2537 C C . ASN B 2 112 ? -49.531 48.766 -6.308 1.00 68.93 112 ASN B C 1
ATOM 2538 O O . ASN B 2 112 ? -49.598 47.830 -5.515 1.00 68.66 112 ASN B O 1
ATOM 2543 N N . ARG B 2 113 ? -48.657 48.804 -7.308 1.00 67.22 113 ARG B N 1
ATOM 2544 C CA . ARG B 2 113 ? -47.700 47.726 -7.517 1.00 65.10 113 ARG B CA 1
ATOM 2545 C C . ARG B 2 113 ? -46.281 48.243 -7.358 1.00 62.46 113 ARG B C 1
ATOM 2546 O O . ARG B 2 113 ? -45.807 49.038 -8.168 1.00 63.23 113 ARG B O 1
ATOM 2554 N N . GLU B 2 114 ? -45.606 47.791 -6.307 1.00 59.05 114 GLU B N 1
ATOM 2555 C CA . GLU B 2 114 ? -44.234 48.207 -6.051 1.00 56.09 114 GLU B CA 1
ATOM 2556 C C . GLU B 2 114 ? -43.240 47.172 -6.561 1.00 53.13 114 GLU B C 1
ATOM 2557 O O . GLU B 2 114 ? -43.333 45.991 -6.227 1.00 52.47 114 GLU B O 1
ATOM 2563 N N . THR B 2 115 ? -42.287 47.628 -7.367 1.00 49.84 115 THR B N 1
ATOM 2564 C CA . THR B 2 115 ? -41.255 46.757 -7.917 1.00 45.92 115 THR B CA 1
ATOM 2565 C C . THR B 2 115 ? -39.889 47.282 -7.489 1.00 43.04 115 THR B C 1
ATOM 2566 O O . THR B 2 115 ? -39.609 48.472 -7.624 1.00 43.14 115 THR B O 1
ATOM 2570 N N . GLU B 2 116 ? -39.045 46.398 -6.967 1.00 40.73 116 GLU B N 1
ATOM 2571 C CA . GLU B 2 116 ? -37.708 46.792 -6.533 1.00 38.38 116 GLU B CA 1
ATOM 2572 C C . GLU B 2 116 ? -36.765 46.882 -7.728 1.00 36.95 116 GLU B C 1
ATOM 2573 O O . GLU B 2 116 ? -36.677 45.954 -8.533 1.00 36.82 116 GLU B O 1
ATOM 2579 N N . VAL B 2 117 ? -36.073 48.010 -7.844 1.00 35.57 117 VAL B N 1
ATOM 2580 C CA . VAL B 2 117 ? -35.109 48.218 -8.919 1.00 34.20 117 VAL B CA 1
ATOM 2581 C C . VAL B 2 117 ? -33.772 48.493 -8.253 1.00 34.46 117 VAL B C 1
ATOM 2582 O O . VAL B 2 117 ? -33.591 49.501 -7.575 1.00 35.00 117 VAL B O 1
ATOM 2586 N N . ILE B 2 118 ? -32.833 47.585 -8.460 1.00 34.95 118 ILE B N 1
ATOM 2587 C CA . ILE B 2 118 ? -31.519 47.677 -7.855 1.00 35.06 118 ILE B CA 1
ATOM 2588 C C . ILE B 2 118 ? -30.451 48.098 -8.872 1.00 35.85 118 ILE B C 1
ATOM 2589 O O . ILE B 2 118 ? -30.233 47.415 -9.870 1.00 36.01 118 ILE B O 1
ATOM 2594 N N . ASP B 2 119 ? -29.803 49.235 -8.622 1.00 37.67 119 ASP B N 1
ATOM 2595 C CA . ASP B 2 119 ? -28.757 49.743 -9.514 1.00 39.35 119 ASP B CA 1
ATOM 2596 C C . ASP B 2 119 ? -27.415 49.085 -9.215 1.00 39.78 119 ASP B C 1
ATOM 2597 O O . ASP B 2 119 ? -26.534 49.678 -8.596 1.00 40.52 119 ASP B O 1
ATOM 2602 N N . ALA B 2 120 ? -27.269 47.849 -9.671 1.00 39.69 120 ALA B N 1
ATOM 2603 C CA . ALA B 2 120 ? -26.054 47.084 -9.444 1.00 38.51 120 ALA B CA 1
ATOM 2604 C C . ALA B 2 120 ? -24.822 47.566 -10.202 1.00 38.10 120 ALA B C 1
ATOM 2605 O O . ALA B 2 120 ? -24.906 48.053 -11.330 1.00 37.76 120 ALA B O 1
ATOM 2607 N N . ALA B 2 121 ? -23.676 47.421 -9.545 1.00 37.84 121 ALA B N 1
ATOM 2608 C CA . ALA B 2 121 ? -22.380 47.759 -10.115 1.00 37.66 121 ALA B CA 1
ATOM 2609 C C . ALA B 2 121 ? -21.872 46.403 -10.606 1.00 38.40 121 ALA B C 1
ATOM 2610 O O . ALA B 2 121 ? -22.345 45.360 -10.149 1.00 38.93 121 ALA B O 1
ATOM 2612 N N . PRO B 2 122 ? -20.908 46.389 -11.537 1.00 38.01 122 PRO B N 1
ATOM 2613 C CA . PRO B 2 122 ? -20.409 45.100 -12.028 1.00 36.75 122 PRO B CA 1
ATOM 2614 C C . PRO B 2 122 ? -20.163 43.998 -10.985 1.00 35.39 122 PRO B C 1
ATOM 2615 O O . PRO B 2 122 ? -20.556 42.852 -11.198 1.00 34.32 122 PRO B O 1
ATOM 2619 N N . CYS B 2 123 ? -19.534 44.322 -9.858 1.00 34.28 123 CYS B N 1
ATOM 2620 C CA . CYS B 2 123 ? -19.280 43.293 -8.852 1.00 33.80 123 CYS B CA 1
ATOM 2621 C C . CYS B 2 123 ? -20.552 42.869 -8.120 1.00 34.05 123 CYS B C 1
ATOM 2622 O O . CYS B 2 123 ? -20.701 41.707 -7.743 1.00 35.49 123 CYS B O 1
ATOM 2625 N N . GLU B 2 124 ? -21.469 43.809 -7.918 1.00 33.97 124 GLU B N 1
ATOM 2626 C CA . GLU B 2 124 ? -22.727 43.510 -7.239 1.00 32.74 124 GLU B CA 1
ATOM 2627 C C . GLU B 2 124 ? -23.602 42.651 -8.152 1.00 32.98 124 GLU B C 1
ATOM 2628 O O . GLU B 2 124 ? -24.378 41.816 -7.685 1.00 33.93 124 GLU B O 1
ATOM 2634 N N . TYR B 2 125 ? -23.463 42.869 -9.456 1.00 32.02 125 TYR B N 1
ATOM 2635 C CA . TYR B 2 125 ? -24.222 42.142 -10.471 1.00 30.23 125 TYR B CA 1
ATOM 2636 C C . TYR B 2 125 ? -23.796 40.675 -10.511 1.00 30.27 125 TYR B C 1
ATOM 2637 O O . TYR B 2 125 ? -24.621 39.779 -10.694 1.00 29.91 125 TYR B O 1
ATOM 2646 N N . VAL B 2 126 ? -22.501 40.437 -10.327 1.00 30.52 126 VAL B N 1
ATOM 2647 C CA . VAL B 2 126 ? -21.956 39.086 -10.338 1.00 30.34 126 VAL B CA 1
ATOM 2648 C C . VAL B 2 126 ? -22.304 38.321 -9.062 1.00 31.55 126 VAL B C 1
ATOM 2649 O O . VAL B 2 126 ? -22.748 37.174 -9.119 1.00 32.62 126 VAL B O 1
ATOM 2653 N N . ALA B 2 127 ? -22.103 38.961 -7.914 1.00 31.88 127 ALA B N 1
ATOM 2654 C CA . ALA B 2 127 ? -22.384 38.340 -6.623 1.00 32.61 127 ALA B CA 1
ATOM 2655 C C . ALA B 2 127 ? -23.812 37.814 -6.515 1.00 33.25 127 ALA B C 1
ATOM 2656 O O . ALA B 2 127 ? -24.094 36.918 -5.719 1.00 35.10 127 ALA B O 1
ATOM 2658 N N . ASN B 2 128 ? -24.704 38.372 -7.323 1.00 33.61 128 ASN B N 1
ATOM 2659 C CA . ASN B 2 128 ? -26.112 37.989 -7.313 1.00 33.55 128 ASN B CA 1
ATOM 2660 C C . ASN B 2 128 ? -26.384 36.567 -7.814 1.00 33.40 128 ASN B C 1
ATOM 2661 O O . ASN B 2 128 ? -27.422 35.986 -7.497 1.00 33.80 128 ASN B O 1
ATOM 2666 N N . MET B 2 129 ? -25.451 36.010 -8.583 1.00 33.06 129 MET B N 1
ATOM 2667 C CA . MET B 2 129 ? -25.601 34.664 -9.142 1.00 32.24 129 MET B CA 1
ATOM 2668 C C . MET B 2 129 ? -25.250 33.546 -8.173 1.00 31.90 129 MET B C 1
ATOM 2669 O O . MET B 2 129 ? -25.622 32.393 -8.393 1.00 32.99 129 MET B O 1
ATOM 2674 N N . PHE B 2 130 ? -24.520 33.881 -7.117 1.00 30.28 130 PHE B N 1
ATOM 2675 C CA . PHE B 2 130 ? -24.085 32.882 -6.152 1.00 29.40 130 PHE B CA 1
ATOM 2676 C C . PHE B 2 130 ? -24.753 33.030 -4.791 1.00 29.20 130 PHE B C 1
ATOM 2677 O O . PHE B 2 130 ? -25.472 33.995 -4.548 1.00 31.11 130 PHE B O 1
ATOM 2685 N N . SER B 2 131 ? -24.511 32.068 -3.907 1.00 28.14 131 SER B N 1
ATOM 2686 C CA . SER B 2 131 ? -25.104 32.091 -2.576 1.00 26.95 131 SER B CA 1
ATOM 2687 C C . SER B 2 131 ? -24.268 32.827 -1.536 1.00 27.25 131 SER B C 1
ATOM 2688 O O . SER B 2 131 ? -24.806 33.598 -0.742 1.00 29.66 131 SER B O 1
ATOM 2691 N N . TYR B 2 132 ? -22.960 32.589 -1.529 1.00 26.43 132 TYR B N 1
ATOM 2692 C CA . TYR B 2 132 ? -22.083 33.251 -0.570 1.00 25.27 132 TYR B CA 1
ATOM 2693 C C . TYR B 2 132 ? -20.875 33.848 -1.273 1.00 25.50 132 TYR B C 1
ATOM 2694 O O . TYR B 2 132 ? -20.479 33.389 -2.344 1.00 25.69 132 TYR B O 1
ATOM 2703 N N . TRP B 2 133 ? -20.287 34.871 -0.660 1.00 26.12 133 TRP B N 1
ATOM 2704 C CA . TRP B 2 133 ? -19.126 35.540 -1.230 1.00 25.20 133 TRP B CA 1
ATOM 2705 C C . TRP B 2 133 ? -18.031 35.782 -0.200 1.00 25.70 133 TRP B C 1
ATOM 2706 O O . TRP B 2 133 ? -18.217 35.571 0.999 1.00 25.27 133 TRP B O 1
ATOM 2717 N N . ARG B 2 134 ? -16.890 36.245 -0.696 1.00 25.82 134 ARG B N 1
ATOM 2718 C CA . ARG B 2 134 ? -15.727 36.560 0.122 1.00 25.24 134 ARG B CA 1
ATOM 2719 C C . ARG B 2 134 ? -14.807 37.374 -0.777 1.00 25.69 134 ARG B C 1
ATOM 2720 O O . ARG B 2 134 ? -14.413 36.908 -1.846 1.00 26.57 134 ARG B O 1
ATOM 2728 N N . ALA B 2 135 ? -14.474 38.592 -0.361 1.00 25.71 135 ALA B N 1
ATOM 2729 C CA . ALA B 2 135 ? -13.611 39.432 -1.178 1.00 25.75 135 ALA B CA 1
ATOM 2730 C C . ALA B 2 135 ? -13.125 40.690 -0.475 1.00 26.05 135 ALA B C 1
ATOM 2731 O O . ALA B 2 135 ? -13.570 41.026 0.623 1.00 26.71 135 ALA B O 1
ATOM 2733 N N . THR B 2 136 ? -12.191 41.374 -1.127 1.00 25.88 136 THR B N 1
ATOM 2734 C CA . THR B 2 136 ? -11.636 42.617 -0.618 1.00 26.52 136 THR B CA 1
ATOM 2735 C C . THR B 2 136 ? -12.387 43.726 -1.338 1.00 27.60 136 THR B C 1
ATOM 2736 O O . THR B 2 136 ? -12.250 43.891 -2.549 1.00 28.49 136 THR B O 1
ATOM 2740 N N . MET B 2 137 ? -13.196 44.473 -0.596 1.00 29.11 137 MET B N 1
ATOM 2741 C CA . MET B 2 137 ? -13.975 45.551 -1.184 1.00 29.75 137 MET B CA 1
ATOM 2742 C C . MET B 2 137 ? -13.153 46.814 -1.369 1.00 30.05 137 MET B C 1
ATOM 2743 O O . MET B 2 137 ? -12.478 47.270 -0.445 1.00 30.64 137 MET B O 1
ATOM 2748 N N . CYS B 2 138 ? -13.214 47.376 -2.571 1.00 29.93 138 CYS B N 1
ATOM 2749 C CA . CYS B 2 138 ? -12.468 48.586 -2.881 1.00 31.37 138 CYS B CA 1
ATOM 2750 C C . CYS B 2 138 ? -13.400 49.746 -3.191 1.00 31.86 138 CYS B C 1
ATOM 2751 O O . CYS B 2 138 ? -14.397 49.590 -3.899 1.00 30.77 138 CYS B O 1
ATOM 2754 N N . TYR B 2 139 ? -13.059 50.912 -2.653 1.00 32.67 139 TYR B N 1
ATOM 2755 C CA . TYR B 2 139 ? -13.855 52.115 -2.844 1.00 32.89 139 TYR B CA 1
ATOM 2756 C C . TYR B 2 139 ? -12.947 53.301 -3.144 1.00 33.83 139 TYR B C 1
ATOM 2757 O O . TYR B 2 139 ? -11.940 53.501 -2.466 1.00 34.91 139 TYR B O 1
ATOM 2766 N N . ARG B 2 140 ? -13.292 54.074 -4.168 1.00 34.82 140 ARG B N 1
ATOM 2767 C CA . ARG B 2 140 ? -12.516 55.258 -4.513 1.00 36.13 140 ARG B CA 1
ATOM 2768 C C . ARG B 2 140 ? -13.395 56.469 -4.255 1.00 36.64 140 ARG B C 1
ATOM 2769 O O . ARG B 2 140 ? -14.480 56.585 -4.819 1.00 36.57 140 ARG B O 1
ATOM 2777 N N . ILE B 2 141 ? -12.921 57.363 -3.394 1.00 37.14 141 ILE B N 1
ATOM 2778 C CA . ILE B 2 141 ? -13.666 58.559 -3.033 1.00 36.24 141 ILE B CA 1
ATOM 2779 C C . ILE B 2 141 ? -13.018 59.803 -3.628 1.00 36.76 141 ILE B C 1
ATOM 2780 O O . ILE B 2 141 ? -11.902 60.181 -3.263 1.00 36.78 141 ILE B O 1
ATOM 2785 N N . THR B 2 142 ? -13.736 60.426 -4.556 1.00 37.27 142 THR B N 1
ATOM 2786 C CA . THR B 2 142 ? -13.257 61.620 -5.233 1.00 37.96 142 THR B CA 1
ATOM 2787 C C . THR B 2 142 ? -14.044 62.849 -4.786 1.00 38.20 142 THR B C 1
ATOM 2788 O O . THR B 2 142 ? -15.258 62.792 -4.607 1.00 38.87 142 THR B O 1
ATOM 2792 N N . VAL B 2 143 ? -13.348 63.966 -4.614 1.00 39.11 143 VAL B N 1
ATOM 2793 C CA . VAL B 2 143 ? -13.993 65.205 -4.208 1.00 39.52 143 VAL B CA 1
ATOM 2794 C C . VAL B 2 143 ? -13.871 66.198 -5.357 1.00 40.11 143 VAL B C 1
ATOM 2795 O O . VAL B 2 143 ? -12.817 66.802 -5.557 1.00 40.79 143 VAL B O 1
ATOM 2799 N N . VAL B 2 144 ? -14.948 66.350 -6.119 1.00 40.49 144 VAL B N 1
ATOM 2800 C CA . VAL B 2 144 ? -14.950 67.270 -7.246 1.00 40.79 144 VAL B CA 1
ATOM 2801 C C . VAL B 2 144 ? -15.022 68.697 -6.710 1.00 41.60 144 VAL B C 1
ATOM 2802 O O . VAL B 2 144 ? -16.086 69.170 -6.313 1.00 41.85 144 VAL B O 1
ATOM 2806 N N . LYS B 2 145 ? -13.880 69.378 -6.715 1.00 42.49 145 LYS B N 1
ATOM 2807 C CA . LYS B 2 145 ? -13.790 70.736 -6.190 1.00 43.00 145 LYS B CA 1
ATOM 2808 C C . LYS B 2 145 ? -12.892 71.640 -7.034 1.00 43.81 145 LYS B C 1
ATOM 2809 O O . LYS B 2 145 ? -12.581 71.337 -8.185 1.00 44.78 145 LYS B O 1
ATOM 2815 N N . THR B 2 146 ? -12.489 72.760 -6.437 1.00 44.80 146 THR B N 1
ATOM 2816 C CA . THR B 2 146 ? -11.595 73.721 -7.077 1.00 45.30 146 THR B CA 1
ATOM 2817 C C . THR B 2 146 ? -10.389 73.841 -6.151 1.00 45.87 146 THR B C 1
ATOM 2818 O O . THR B 2 146 ? -10.391 73.288 -5.049 1.00 46.21 146 THR B O 1
ATOM 2822 N N . ALA B 2 147 ? -9.363 74.559 -6.587 1.00 46.09 147 ALA B N 1
ATOM 2823 C CA . ALA B 2 147 ? -8.170 74.716 -5.768 1.00 47.26 147 ALA B CA 1
ATOM 2824 C C . ALA B 2 147 ? -8.425 75.637 -4.580 1.00 48.43 147 ALA B C 1
ATOM 2825 O O . ALA B 2 147 ? -7.560 75.806 -3.721 1.00 48.33 147 ALA B O 1
ATOM 2827 N N . PHE B 2 148 ? -9.618 76.220 -4.526 1.00 49.46 148 PHE B N 1
ATOM 2828 C CA . PHE B 2 148 ? -9.965 77.140 -3.450 1.00 49.69 148 PHE B CA 1
ATOM 2829 C C . PHE B 2 148 ? -10.730 76.501 -2.298 1.00 49.78 148 PHE B C 1
ATOM 2830 O O . PHE B 2 148 ? -10.878 77.109 -1.236 1.00 51.00 148 PHE B O 1
ATOM 2838 N N . HIS B 2 149 ? -11.214 75.279 -2.500 1.00 48.72 149 HIS B N 1
ATOM 2839 C CA . HIS B 2 149 ? -11.944 74.589 -1.445 1.00 47.13 149 HIS B CA 1
ATOM 2840 C C . HIS B 2 149 ? -10.976 73.911 -0.487 1.00 47.60 149 HIS B C 1
ATOM 2841 O O . HIS B 2 149 ? -9.969 73.333 -0.903 1.00 47.85 149 HIS B O 1
ATOM 2848 N N . THR B 2 150 ? -11.282 73.998 0.802 1.00 48.20 150 THR B N 1
ATOM 2849 C CA . THR B 2 150 ? -10.452 73.380 1.825 1.00 48.77 150 THR B CA 1
ATOM 2850 C C . THR B 2 150 ? -11.348 72.668 2.829 1.00 48.87 150 THR B C 1
ATOM 2851 O O . THR B 2 150 ? -12.554 72.915 2.888 1.00 48.56 150 THR B O 1
ATOM 2855 N N . GLY B 2 151 ? -10.752 71.781 3.615 1.00 48.77 151 GLY B N 1
ATOM 2856 C CA . GLY B 2 151 ? -11.514 71.033 4.595 1.00 48.73 151 GLY B CA 1
ATOM 2857 C C . GLY B 2 151 ? -10.961 69.626 4.664 1.00 48.39 151 GLY B C 1
ATOM 2858 O O . GLY B 2 151 ? -10.080 69.272 3.882 1.00 48.91 151 GLY B O 1
ATOM 2859 N N . ARG B 2 152 ? -11.470 68.820 5.589 1.00 47.34 152 ARG B N 1
ATOM 2860 C CA . ARG B 2 152 ? -10.992 67.454 5.740 1.00 46.02 152 ARG B CA 1
ATOM 2861 C C . ARG B 2 152 ? -12.125 66.463 5.936 1.00 45.20 152 ARG B C 1
ATOM 2862 O O . ARG B 2 152 ? -12.943 66.612 6.840 1.00 44.34 152 ARG B O 1
ATOM 2870 N N . LEU B 2 153 ? -12.158 65.444 5.084 1.00 44.82 153 LEU B N 1
ATOM 2871 C CA . LEU B 2 153 ? -13.191 64.421 5.146 1.00 43.39 153 LEU B CA 1
ATOM 2872 C C . LEU B 2 153 ? -12.638 63.174 5.834 1.00 43.09 153 LEU B C 1
ATOM 2873 O O . LEU B 2 153 ? -11.494 62.784 5.608 1.00 43.21 153 LEU B O 1
ATOM 2878 N N . GLU B 2 154 ? -13.453 62.560 6.684 1.00 43.29 154 GLU B N 1
ATOM 2879 C CA . GLU B 2 154 ? -13.045 61.364 7.410 1.00 43.74 154 GLU B CA 1
ATOM 2880 C C . GLU B 2 154 ? -13.814 60.144 6.926 1.00 42.83 154 GLU B C 1
ATOM 2881 O O . GLU B 2 154 ? -15.032 60.194 6.752 1.00 43.12 154 GLU B O 1
ATOM 2887 N N . ILE B 2 155 ? -13.096 59.049 6.708 1.00 41.06 155 ILE B N 1
ATOM 2888 C CA . ILE B 2 155 ? -13.709 57.806 6.261 1.00 38.54 155 ILE B CA 1
ATOM 2889 C C . ILE B 2 155 ? -13.150 56.692 7.136 1.00 37.78 155 ILE B C 1
ATOM 2890 O O . ILE B 2 155 ? -11.970 56.360 7.042 1.00 37.02 155 ILE B O 1
ATOM 2895 N N . PHE B 2 156 ? -13.993 56.126 7.993 1.00 37.44 156 PHE B N 1
ATOM 2896 C CA . PHE B 2 156 ? -13.551 55.062 8.883 1.00 36.64 156 PHE B CA 1
ATOM 2897 C C . PHE B 2 156 ? -14.379 53.799 8.699 1.00 35.62 156 PHE B C 1
ATOM 2898 O O . PHE B 2 156 ? -15.484 53.843 8.156 1.00 34.29 156 PHE B O 1
ATOM 2906 N N . PHE B 2 157 ? -13.830 52.672 9.144 1.00 35.38 157 PHE B N 1
ATOM 2907 C CA . PHE B 2 157 ? -14.510 51.389 9.027 1.00 34.25 157 PHE B CA 1
ATOM 2908 C C . PHE B 2 157 ? -14.954 50.850 10.380 1.00 34.73 157 PHE B C 1
ATOM 2909 O O . PHE B 2 157 ? -14.187 50.836 11.347 1.00 34.58 157 PHE B O 1
ATOM 2917 N N . GLU B 2 158 ? -16.202 50.398 10.429 1.00 34.72 158 GLU B N 1
ATOM 2918 C CA . GLU B 2 158 ? -16.779 49.837 11.640 1.00 35.20 158 GLU B CA 1
ATOM 2919 C C . GLU B 2 158 ? -17.311 48.442 11.328 1.00 35.63 158 GLU B C 1
ATOM 2920 O O . GLU B 2 158 ? -18.230 48.280 10.524 1.00 36.59 158 GLU B O 1
ATOM 2926 N N . PRO B 2 159 ? -16.723 47.410 11.948 1.00 35.05 159 PRO B N 1
ATOM 2927 C CA . PRO B 2 159 ? -17.159 46.032 11.721 1.00 34.95 159 PRO B CA 1
ATOM 2928 C C . PRO B 2 159 ? -18.418 45.705 12.514 1.00 35.86 159 PRO B C 1
ATOM 2929 O O . PRO B 2 159 ? -18.643 46.258 13.590 1.00 37.64 159 PRO B O 1
ATOM 2933 N N . GLY B 2 160 ? -19.240 44.810 11.980 1.00 35.84 160 GLY B N 1
ATOM 2934 C CA . GLY B 2 160 ? -20.452 44.430 12.681 1.00 37.15 160 GLY B CA 1
ATOM 2935 C C . GLY B 2 160 ? -21.729 44.948 12.055 1.00 38.03 160 GLY B C 1
ATOM 2936 O O . GLY B 2 160 ? -21.734 45.408 10.914 1.00 38.14 160 GLY B O 1
ATOM 2937 N N . VAL B 2 161 ? -22.818 44.871 12.815 1.00 39.19 161 VAL B N 1
ATOM 2938 C CA . VAL B 2 161 ? -24.123 45.319 12.348 1.00 40.34 161 VAL B CA 1
ATOM 2939 C C . VAL B 2 161 ? -24.106 46.799 11.990 1.00 40.56 161 VAL B C 1
ATOM 2940 O O . VAL B 2 161 ? -23.347 47.582 12.562 1.00 40.83 161 VAL B O 1
ATOM 2944 N N . ILE B 2 162 ? -24.953 47.174 11.040 1.00 41.03 162 ILE B N 1
ATOM 2945 C CA . ILE B 2 162 ? -25.046 48.556 10.594 1.00 42.00 162 ILE B CA 1
ATOM 2946 C C . ILE B 2 162 ? -26.294 49.214 11.178 1.00 43.03 162 ILE B C 1
ATOM 2947 O O . ILE B 2 162 ? -27.408 48.731 10.974 1.00 44.13 162 ILE B O 1
ATOM 2952 N N . PRO B 2 163 ? -26.123 50.319 11.925 1.00 42.68 163 PRO B N 1
ATOM 2953 C CA . PRO B 2 163 ? -27.277 51.009 12.513 1.00 41.97 163 PRO B CA 1
ATOM 2954 C C . PRO B 2 163 ? -28.210 51.439 11.386 1.00 42.22 163 PRO B C 1
ATOM 2955 O O . PRO B 2 163 ? -27.847 52.282 10.566 1.00 42.15 163 PRO B O 1
ATOM 2959 N N . VAL B 2 164 ? -29.406 50.863 11.337 1.00 42.14 164 VAL B N 1
ATOM 2960 C CA . VAL B 2 164 ? -30.340 51.199 10.270 1.00 43.08 164 VAL B CA 1
ATOM 2961 C C . VAL B 2 164 ? -31.729 51.618 10.725 1.00 44.08 164 VAL B C 1
ATOM 2962 O O . VAL B 2 164 ? -32.097 51.465 11.890 1.00 44.93 164 VAL B O 1
ATOM 2966 N N . LYS B 2 165 ? -32.489 52.158 9.777 1.00 44.97 165 LYS B N 1
ATOM 2967 C CA . LYS B 2 165 ? -33.858 52.599 10.006 1.00 45.48 165 LYS B CA 1
ATOM 2968 C C . LYS B 2 165 ? -34.716 51.919 8.945 1.00 45.04 165 LYS B C 1
ATOM 2969 O O . LYS B 2 165 ? -34.982 52.492 7.888 1.00 44.89 165 LYS B O 1
ATOM 2975 N N . PRO B 2 166 ? -35.141 50.674 9.206 1.00 44.84 166 PRO B N 1
ATOM 2976 C CA . PRO B 2 166 ? -35.971 49.935 8.252 1.00 45.41 166 PRO B CA 1
ATOM 2977 C C . PRO B 2 166 ? -37.231 50.701 7.864 1.00 46.26 166 PRO B C 1
ATOM 2978 O O . PRO B 2 166 ? -37.750 51.499 8.642 1.00 47.22 166 PRO B O 1
ATOM 2982 N N . THR B 2 167 ? -37.711 50.452 6.653 1.00 47.06 167 THR B N 1
ATOM 2983 C CA . THR B 2 167 ? -38.910 51.102 6.143 1.00 47.32 167 THR B CA 1
ATOM 2984 C C . THR B 2 167 ? -39.890 50.016 5.723 1.00 48.00 167 THR B C 1
ATOM 2985 O O . THR B 2 167 ? -39.527 48.843 5.635 1.00 48.60 167 THR B O 1
ATOM 2989 N N . VAL B 2 168 ? -41.134 50.408 5.474 1.00 48.48 168 VAL B N 1
ATOM 2990 C CA . VAL B 2 168 ? -42.159 49.464 5.056 1.00 48.06 168 VAL B CA 1
ATOM 2991 C C . VAL B 2 168 ? -41.710 48.712 3.804 1.00 47.68 168 VAL B C 1
ATOM 2992 O O . VAL B 2 168 ? -42.161 47.595 3.545 1.00 48.18 168 VAL B O 1
ATOM 2996 N N . ASN B 2 169 ? -40.807 49.320 3.040 1.00 46.17 169 ASN B N 1
ATOM 2997 C CA . ASN B 2 169 ? -40.334 48.702 1.808 1.00 45.35 169 ASN B CA 1
ATOM 2998 C C . ASN B 2 169 ? -38.853 48.894 1.488 1.00 44.54 169 ASN B C 1
ATOM 2999 O O . ASN B 2 169 ? -38.437 48.679 0.351 1.00 45.17 169 ASN B O 1
ATOM 3004 N N . ASN B 2 170 ? -38.054 49.293 2.471 1.00 43.24 170 ASN B N 1
ATOM 3005 C CA . ASN B 2 170 ? -36.629 49.494 2.226 1.00 40.95 170 ASN B CA 1
ATOM 3006 C C . ASN B 2 170 ? -35.855 49.546 3.541 1.00 40.30 170 ASN B C 1
ATOM 3007 O O . ASN B 2 170 ? -36.414 49.303 4.609 1.00 40.53 170 ASN B O 1
ATOM 3012 N N . ILE B 2 171 ? -34.565 49.852 3.451 1.00 39.55 171 ILE B N 1
ATOM 3013 C CA . ILE B 2 171 ? -33.703 49.951 4.625 1.00 39.01 171 ILE B CA 1
ATOM 3014 C C . ILE B 2 171 ? -32.666 51.050 4.412 1.00 39.42 171 ILE B C 1
ATOM 3015 O O . ILE B 2 171 ? -31.959 51.063 3.405 1.00 39.88 171 ILE B O 1
ATOM 3020 N N . GLY B 2 172 ? -32.583 51.973 5.365 1.00 39.23 172 GLY B N 1
ATOM 3021 C CA . GLY B 2 172 ? -31.633 53.063 5.258 1.00 38.70 172 GLY B CA 1
ATOM 3022 C C . GLY B 2 172 ? -30.771 53.170 6.498 1.00 39.36 172 GLY B C 1
ATOM 3023 O O . GLY B 2 172 ? -30.998 52.452 7.470 1.00 39.53 172 GLY B O 1
ATOM 3024 N N . PRO B 2 173 ? -29.769 54.061 6.497 1.00 40.12 173 PRO B N 1
ATOM 3025 C CA . PRO B 2 173 ? -28.880 54.238 7.646 1.00 41.85 173 PRO B CA 1
ATOM 3026 C C . PRO B 2 173 ? -29.492 55.084 8.759 1.00 44.80 173 PRO B C 1
ATOM 3027 O O . PRO B 2 173 ? -30.384 55.900 8.519 1.00 45.00 173 PRO B O 1
ATOM 3031 N N . ASP B 2 174 ? -29.000 54.877 9.976 1.00 48.18 174 ASP B N 1
ATOM 3032 C CA . ASP B 2 174 ? -29.460 55.620 11.142 1.00 51.07 174 ASP B CA 1
ATOM 3033 C C . ASP B 2 174 ? -28.377 56.644 11.471 1.00 52.99 174 ASP B C 1
ATOM 3034 O O . ASP B 2 174 ? -27.593 56.456 12.402 1.00 53.70 174 ASP B O 1
ATOM 3039 N N . GLN B 2 175 ? -28.341 57.718 10.689 1.00 54.61 175 GLN B N 1
ATOM 3040 C CA . GLN B 2 175 ? -27.358 58.785 10.842 1.00 56.39 175 GLN B CA 1
ATOM 3041 C C . GLN B 2 175 ? -27.202 59.317 12.255 1.00 57.17 175 GLN B C 1
ATOM 3042 O O . GLN B 2 175 ? -26.085 59.542 12.715 1.00 57.87 175 GLN B O 1
ATOM 3048 N N . ASP B 2 176 ? -28.319 59.522 12.942 1.00 57.79 176 ASP B N 1
ATOM 3049 C CA . ASP B 2 176 ? -28.279 60.041 14.304 1.00 58.48 176 ASP B CA 1
ATOM 3050 C C . ASP B 2 176 ? -27.386 59.205 15.211 1.00 57.62 176 ASP B C 1
ATOM 3051 O O . ASP B 2 176 ? -26.850 59.702 16.197 1.00 57.20 176 ASP B O 1
ATOM 3056 N N . GLN B 2 177 ? -27.222 57.935 14.866 1.00 57.06 177 GLN B N 1
ATOM 3057 C CA . GLN B 2 177 ? -26.406 57.025 15.655 1.00 56.55 177 GLN B CA 1
ATOM 3058 C C . GLN B 2 177 ? -24.943 57.039 15.249 1.00 55.51 177 GLN B C 1
ATOM 3059 O O . GLN B 2 17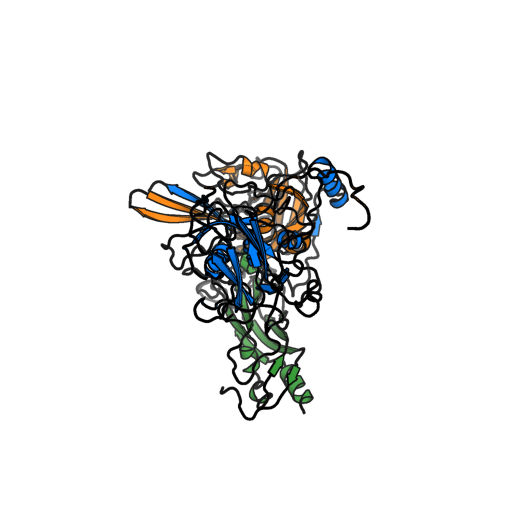7 ? -24.108 56.435 15.916 1.00 54.94 177 GLN B O 1
ATOM 3065 N N . LEU B 2 178 ? -24.628 57.738 14.164 1.00 54.69 178 LEU B N 1
ATOM 3066 C CA . LEU B 2 178 ? -23.260 57.783 13.674 1.00 53.88 178 LEU B CA 1
ATOM 3067 C C . LEU B 2 178 ? -22.597 59.155 13.752 1.00 54.14 178 LEU B C 1
ATOM 3068 O O . LEU B 2 178 ? -21.841 59.538 12.859 1.00 54.72 178 LEU B O 1
ATOM 3073 N N . THR B 2 179 ? -22.881 59.883 14.829 1.00 54.52 179 THR B N 1
ATOM 3074 C CA . THR B 2 179 ? -22.294 61.201 15.050 1.00 55.29 179 THR B CA 1
ATOM 3075 C C . THR B 2 179 ? -21.081 61.103 15.974 1.00 56.63 179 THR B C 1
ATOM 3076 O O . THR B 2 179 ? -21.005 60.212 16.815 1.00 58.23 179 THR B O 1
ATOM 3080 N N . GLY B 2 180 ? -20.147 62.034 15.825 1.00 57.15 180 GLY B N 1
ATOM 3081 C CA . GLY B 2 180 ? -18.940 62.024 16.636 1.00 56.75 180 GLY B CA 1
ATOM 3082 C C . GLY B 2 180 ? -19.025 61.677 18.115 1.00 56.57 180 GLY B C 1
ATOM 3083 O O . GLY B 2 180 ? -18.049 61.165 18.668 1.00 57.88 180 GLY B O 1
ATOM 3084 N N . ALA B 2 181 ? -20.165 61.945 18.752 1.00 54.77 181 ALA B N 1
ATOM 3085 C CA . ALA B 2 181 ? -20.343 61.682 20.181 1.00 53.63 181 ALA B CA 1
ATOM 3086 C C . ALA B 2 181 ? -20.716 60.240 20.487 1.00 52.85 181 ALA B C 1
ATOM 3087 O O . ALA B 2 181 ? -20.049 59.568 21.268 1.00 52.90 181 ALA B O 1
ATOM 3089 N N . VAL B 2 182 ? -21.781 59.762 19.859 1.00 52.18 182 VAL B N 1
ATOM 3090 C CA . VAL B 2 182 ? -22.235 58.397 20.077 1.00 51.17 182 VAL B CA 1
ATOM 3091 C C . VAL B 2 182 ? -21.422 57.392 19.270 1.00 50.33 182 VAL B C 1
ATOM 3092 O O . VAL B 2 182 ? -21.486 56.200 19.530 1.00 50.29 182 VAL B O 1
ATOM 3096 N N . ALA B 2 183 ? -20.643 57.877 18.308 1.00 49.53 183 ALA B N 1
ATOM 3097 C CA . ALA B 2 183 ? -19.832 56.996 17.475 1.00 48.04 183 ALA B CA 1
ATOM 3098 C C . ALA B 2 183 ? -18.421 57.527 17.252 1.00 47.25 183 ALA B C 1
ATOM 3099 O O . ALA B 2 183 ? -18.106 58.046 16.178 1.00 47.08 183 ALA B O 1
ATOM 3101 N N . PRO B 2 184 ? -17.557 57.410 18.274 1.00 46.88 184 PRO B N 1
ATOM 3102 C CA . PRO B 2 184 ? -16.163 57.866 18.223 1.00 46.73 184 PRO B CA 1
ATOM 3103 C C . PRO B 2 184 ? -15.302 57.008 17.297 1.00 47.54 184 PRO B C 1
ATOM 3104 O O . PRO B 2 184 ? -15.199 55.795 17.485 1.00 48.37 184 PRO B O 1
ATOM 3108 N N . SER B 2 185 ? -14.679 57.638 16.306 1.00 47.58 185 SER B N 1
ATOM 3109 C CA . SER B 2 185 ? -13.833 56.913 15.362 1.00 47.90 185 SER B CA 1
ATOM 3110 C C . SER B 2 185 ? -12.353 57.096 15.678 1.00 48.55 185 SER B C 1
ATOM 3111 O O . SER B 2 185 ? -11.529 57.244 14.775 1.00 49.54 185 SER B O 1
ATOM 3114 N N . ASP B 2 186 ? -12.017 57.079 16.961 1.00 49.28 186 ASP B N 1
ATOM 3115 C CA . ASP B 2 186 ? -10.636 57.260 17.384 1.00 50.46 186 ASP B CA 1
ATOM 3116 C C . ASP B 2 186 ? -9.820 55.984 17.252 1.00 49.89 186 ASP B C 1
ATOM 3117 O O . ASP B 2 186 ? -8.639 56.030 16.914 1.00 49.57 186 ASP B O 1
ATOM 3122 N N . ASN B 2 187 ? -10.458 54.848 17.514 1.00 49.79 187 ASN B N 1
ATOM 3123 C CA . ASN B 2 187 ? -9.793 53.550 17.450 1.00 48.92 187 ASN B CA 1
ATOM 3124 C C . ASN B 2 187 ? -10.044 52.805 16.146 1.00 47.68 187 ASN B C 1
ATOM 3125 O O . ASN B 2 187 ? -9.340 51.849 15.828 1.00 47.20 187 ASN B O 1
ATOM 3130 N N . ASN B 2 188 ? -11.048 53.241 15.396 1.00 46.80 188 ASN B N 1
ATOM 3131 C CA . ASN B 2 188 ? -11.387 52.597 14.136 1.00 45.86 188 ASN B CA 1
ATOM 3132 C C . ASN B 2 188 ? -10.378 52.880 13.036 1.00 45.17 188 ASN B C 1
ATOM 3133 O O . ASN B 2 188 ? -9.717 53.918 13.037 1.00 46.12 188 ASN B O 1
ATOM 3138 N N . TYR B 2 189 ? -10.257 51.942 12.104 1.00 44.16 189 TYR B N 1
ATOM 3139 C CA . TYR B 2 189 ? -9.362 52.107 10.970 1.00 43.41 189 TYR B CA 1
ATOM 3140 C C . TYR B 2 189 ? -9.979 53.208 10.122 1.00 43.23 189 TYR B C 1
ATOM 3141 O O . TYR B 2 189 ? -11.166 53.150 9.799 1.00 43.22 189 TYR B O 1
ATOM 3150 N N . LYS B 2 190 ? -9.185 54.212 9.765 1.00 42.95 190 LYS B N 1
ATOM 3151 C CA . LYS B 2 190 ? -9.711 55.315 8.970 1.00 42.33 190 LYS B CA 1
ATOM 3152 C C . LYS B 2 190 ? -8.671 56.054 8.142 1.00 41.40 190 LYS B C 1
ATOM 3153 O O . LYS B 2 190 ? -7.470 55.796 8.236 1.00 41.27 190 LYS B O 1
ATOM 3159 N N . TYR B 2 191 ? -9.164 56.980 7.327 1.00 40.10 191 TYR B N 1
ATOM 3160 C CA . TYR B 2 191 ? -8.328 57.811 6.476 1.00 38.50 191 TYR B CA 1
ATOM 3161 C C . TYR B 2 191 ? -8.946 59.202 6.439 1.00 39.09 191 TYR B C 1
ATOM 3162 O O . TYR B 2 191 ? -10.165 59.346 6.341 1.00 39.69 191 TYR B O 1
ATOM 3171 N N . ILE B 2 192 ? -8.105 60.225 6.524 1.00 39.15 192 ILE B N 1
ATOM 3172 C CA . ILE B 2 192 ? -8.587 61.595 6.489 1.00 38.85 192 ILE B CA 1
ATOM 3173 C C . ILE B 2 192 ? -8.141 62.264 5.199 1.00 39.12 192 ILE B C 1
ATOM 3174 O O . ILE B 2 192 ? -6.955 62.525 4.997 1.00 40.37 192 ILE B O 1
ATOM 3179 N N . LEU B 2 193 ? -9.102 62.525 4.322 1.00 39.12 193 LEU B N 1
ATOM 3180 C CA . LEU B 2 193 ? -8.822 63.160 3.045 1.00 39.73 193 LEU B CA 1
ATOM 3181 C C . LEU B 2 193 ? -8.792 64.675 3.217 1.00 41.68 193 LEU B C 1
ATOM 3182 O O . LEU B 2 193 ? -9.802 65.288 3.562 1.00 41.70 193 LEU B O 1
ATOM 3187 N N . ASP B 2 194 ? -7.627 65.270 2.982 1.00 43.51 194 ASP B N 1
ATOM 3188 C CA . ASP B 2 194 ? -7.459 66.714 3.106 1.00 44.63 194 ASP B CA 1
ATOM 3189 C C . ASP B 2 194 ? -7.497 67.346 1.717 1.00 45.14 194 ASP B C 1
ATOM 3190 O O . ASP B 2 194 ? -6.584 67.152 0.915 1.00 45.73 194 ASP B O 1
ATOM 3195 N N . LEU B 2 195 ? -8.555 68.104 1.439 1.00 45.43 195 LEU B N 1
ATOM 3196 C CA . LEU B 2 195 ? -8.727 68.754 0.143 1.00 46.82 195 LEU B CA 1
ATOM 3197 C C . LEU B 2 195 ? -7.550 69.626 -0.291 1.00 48.81 195 LEU B C 1
ATOM 3198 O O . LEU B 2 195 ? -7.474 70.044 -1.448 1.00 49.74 195 LEU B O 1
ATOM 3203 N N . THR B 2 196 ? -6.634 69.897 0.633 1.00 50.70 196 THR B N 1
ATOM 3204 C CA . THR B 2 196 ? -5.466 70.724 0.338 1.00 52.07 196 THR B CA 1
ATOM 3205 C C . THR B 2 196 ? -4.306 69.900 -0.216 1.00 53.10 196 THR B C 1
ATOM 3206 O O . THR B 2 196 ? -3.414 70.435 -0.875 1.00 53.89 196 THR B O 1
ATOM 3210 N N . ASN B 2 197 ? -4.322 68.597 0.046 1.00 53.84 197 ASN B N 1
ATOM 3211 C CA . ASN B 2 197 ? -3.257 67.719 -0.421 1.00 54.72 197 ASN B CA 1
ATOM 3212 C C . ASN B 2 197 ? -3.716 66.670 -1.429 1.00 54.58 197 ASN B C 1
ATOM 3213 O O . ASN B 2 197 ? -2.957 66.288 -2.319 1.00 54.91 197 ASN B O 1
ATOM 3218 N N . ASP B 2 198 ? -4.955 66.207 -1.292 1.00 54.35 198 ASP B N 1
ATOM 3219 C CA . ASP B 2 198 ? -5.479 65.186 -2.192 1.00 53.81 198 ASP B CA 1
ATOM 3220 C C . ASP B 2 198 ? -6.880 65.500 -2.700 1.00 52.65 198 ASP B C 1
ATOM 3221 O O . ASP B 2 198 ? -7.587 66.333 -2.137 1.00 52.62 198 ASP B O 1
ATOM 3226 N N . THR B 2 199 ? -7.270 64.817 -3.770 1.00 51.39 199 THR B N 1
ATOM 3227 C CA . THR B 2 199 ? -8.586 64.985 -4.367 1.00 49.96 199 THR B CA 1
ATOM 3228 C C . THR B 2 199 ? -9.243 63.612 -4.375 1.00 48.60 199 THR B C 1
ATOM 3229 O O . THR B 2 199 ? -10.463 63.491 -4.468 1.00 48.50 199 THR B O 1
ATOM 3233 N N . GLU B 2 200 ? -8.412 62.580 -4.259 1.00 47.57 200 GLU B N 1
ATOM 3234 C CA . GLU B 2 200 ? -8.878 61.203 -4.293 1.00 45.21 200 GLU B CA 1
ATOM 3235 C C . GLU B 2 200 ? -8.201 60.317 -3.257 1.00 42.56 200 GLU B C 1
ATOM 3236 O O . GLU B 2 200 ? -7.234 60.712 -2.608 1.00 42.79 200 GLU B O 1
ATOM 3242 N N . VAL B 2 201 ? -8.740 59.111 -3.117 1.00 40.03 201 VAL B N 1
ATOM 3243 C CA . VAL B 2 201 ? -8.220 58.093 -2.214 1.00 36.84 201 VAL B CA 1
ATOM 3244 C C . VAL B 2 201 ? -8.948 56.790 -2.501 1.00 36.11 201 VAL B C 1
ATOM 3245 O O . VAL B 2 201 ? -10.169 56.772 -2.661 1.00 35.64 201 VAL B O 1
ATOM 3249 N N . THR B 2 202 ? -8.190 55.705 -2.599 1.00 35.28 202 THR B N 1
ATOM 3250 C CA . THR B 2 202 ? -8.780 54.400 -2.834 1.00 34.23 202 THR B CA 1
ATOM 3251 C C . THR B 2 202 ? -8.629 53.603 -1.547 1.00 34.42 202 THR B C 1
ATOM 3252 O O . THR B 2 202 ? -7.517 53.308 -1.113 1.00 33.87 202 THR B O 1
ATOM 3256 N N . ILE B 2 203 ? -9.753 53.275 -0.926 1.00 34.16 203 ILE B N 1
ATOM 3257 C CA . ILE B 2 203 ? -9.732 52.516 0.312 1.00 33.92 203 ILE B CA 1
ATOM 3258 C C . ILE B 2 203 ? -10.059 51.056 0.033 1.00 33.73 203 ILE B C 1
ATOM 3259 O O . ILE B 2 203 ? -11.091 50.739 -0.558 1.00 34.06 203 ILE B O 1
ATOM 3264 N N . ARG B 2 204 ? -9.164 50.172 0.458 1.00 33.43 204 ARG B N 1
ATOM 3265 C CA . ARG B 2 204 ? -9.336 48.740 0.258 1.00 32.33 204 ARG B CA 1
ATOM 3266 C C . ARG B 2 204 ? -9.607 48.071 1.597 1.00 32.56 204 ARG B C 1
ATOM 3267 O O . ARG B 2 204 ? -8.786 48.135 2.514 1.00 33.03 204 ARG B O 1
ATOM 3275 N N . VAL B 2 205 ? -10.763 47.426 1.708 1.00 32.15 205 VAL B N 1
ATOM 3276 C CA . VAL B 2 205 ? -11.135 46.752 2.944 1.00 30.95 205 VAL B CA 1
ATOM 3277 C C . VAL B 2 205 ? -11.144 45.231 2.791 1.00 31.43 205 VAL B C 1
ATOM 3278 O O . VAL B 2 205 ? -12.060 44.661 2.198 1.00 31.89 205 VAL B O 1
ATOM 3282 N N . PRO B 2 206 ? -10.109 44.555 3.314 1.00 31.95 206 PRO B N 1
ATOM 3283 C CA . PRO B 2 206 ? -10.019 43.094 3.232 1.00 31.96 206 PRO B CA 1
ATOM 3284 C C . PRO B 2 206 ? -11.213 42.431 3.917 1.00 32.17 206 PRO B C 1
ATOM 3285 O O . PRO B 2 206 ? -11.904 43.056 4.721 1.00 33.49 206 PRO B O 1
ATOM 3289 N N . PHE B 2 207 ? -11.450 41.164 3.602 1.00 32.47 207 PHE B N 1
ATOM 3290 C CA . PHE B 2 207 ? -12.568 40.440 4.189 1.00 31.78 207 PHE B CA 1
ATOM 3291 C C . PHE B 2 207 ? -12.326 40.134 5.663 1.00 33.87 207 PHE B C 1
ATOM 3292 O O . PHE B 2 207 ? -11.377 39.432 6.014 1.00 34.70 207 PHE B O 1
ATOM 3300 N N . VAL B 2 208 ? -13.183 40.673 6.525 1.00 35.75 208 VAL B N 1
ATOM 3301 C CA . VAL B 2 208 ? -13.080 40.429 7.960 1.00 37.55 208 VAL B CA 1
ATOM 3302 C C . VAL B 2 208 ? -14.448 40.053 8.511 1.00 37.10 208 VAL B C 1
ATOM 3303 O O . VAL B 2 208 ? -15.407 40.819 8.407 1.00 36.78 208 VAL B O 1
ATOM 3307 N N . SER B 2 209 ? -14.531 38.860 9.090 1.00 36.59 209 SER B N 1
ATOM 3308 C CA . SER B 2 209 ? -15.780 38.366 9.648 1.00 36.38 209 SER B CA 1
ATOM 3309 C C . SER B 2 209 ? -15.511 37.092 10.438 1.00 36.26 209 SER B C 1
ATOM 3310 O O . SER B 2 209 ? -14.440 36.499 10.321 1.00 36.48 209 SER B O 1
ATOM 3313 N N . ASN B 2 210 ? -16.477 36.683 11.255 1.00 36.98 210 ASN B N 1
ATOM 3314 C CA . ASN B 2 210 ? -16.334 35.465 12.041 1.00 37.05 210 ASN B CA 1
ATOM 3315 C C . ASN B 2 210 ? -16.927 34.321 11.225 1.00 36.56 210 ASN B C 1
ATOM 3316 O O . ASN B 2 210 ? -17.158 33.221 11.727 1.00 36.66 210 ASN B O 1
ATOM 3321 N N . LYS B 2 211 ? -17.168 34.609 9.951 1.00 35.78 211 LYS B N 1
ATOM 3322 C CA . LYS B 2 211 ? -17.704 33.635 9.015 1.00 34.89 211 LYS B CA 1
ATOM 3323 C C . LYS B 2 211 ? -16.711 33.509 7.873 1.00 34.14 211 LYS B C 1
ATOM 3324 O O . LYS B 2 211 ? -15.939 34.429 7.606 1.00 35.27 211 LYS B O 1
ATOM 3330 N N . MET B 2 212 ? -16.731 32.367 7.202 1.00 32.84 212 MET B N 1
ATOM 3331 C CA . MET B 2 212 ? -15.831 32.132 6.085 1.00 30.79 212 MET B CA 1
ATOM 3332 C C . MET B 2 212 ? -16.320 32.870 4.840 1.00 30.15 212 MET B C 1
ATOM 3333 O O . MET B 2 212 ? -15.524 33.361 4.037 1.00 29.13 212 MET B O 1
ATOM 3338 N N . PHE B 2 213 ? -17.639 32.935 4.692 1.00 28.82 213 PHE B N 1
ATOM 3339 C CA . PHE B 2 213 ? -18.275 33.603 3.565 1.00 28.02 213 PHE B CA 1
ATOM 3340 C C . PHE B 2 213 ? -19.514 34.328 4.080 1.00 28.95 213 PHE B C 1
ATOM 3341 O O . PHE B 2 213 ? -20.059 33.969 5.125 1.00 30.31 213 PHE B O 1
ATOM 3349 N N . LEU B 2 214 ? -19.959 35.344 3.346 1.00 28.73 214 LEU B N 1
ATOM 3350 C CA . LEU B 2 214 ? -21.152 36.098 3.719 1.00 27.73 214 LEU B CA 1
ATOM 3351 C C . LEU B 2 214 ? -22.229 35.891 2.660 1.00 27.99 214 LEU B C 1
ATOM 3352 O O . LEU B 2 214 ? -21.924 35.584 1.508 1.00 28.72 214 LEU B O 1
ATOM 3357 N N . LYS B 2 215 ? -23.488 36.054 3.053 1.00 28.22 215 LYS B N 1
ATOM 3358 C CA . LYS B 2 215 ? -24.596 35.868 2.127 1.00 29.02 215 LYS B CA 1
ATOM 3359 C C . LYS B 2 215 ? -24.583 36.911 1.017 1.00 29.48 215 LYS B C 1
ATOM 3360 O O . LYS B 2 215 ? -23.965 37.965 1.151 1.00 30.08 215 LYS B O 1
ATOM 3366 N N . THR B 2 216 ? -25.265 36.611 -0.083 1.00 30.30 216 THR B N 1
ATOM 3367 C CA . THR B 2 216 ? -25.316 37.523 -1.219 1.00 31.34 216 THR B CA 1
ATOM 3368 C C . THR B 2 216 ? -26.700 38.119 -1.453 1.00 32.69 216 THR B C 1
ATOM 3369 O O . THR B 2 216 ? -26.940 38.748 -2.481 1.00 33.30 216 THR B O 1
ATOM 3373 N N . ALA B 2 217 ? -27.603 37.922 -0.500 1.00 34.10 217 ALA B N 1
ATOM 3374 C CA . ALA B 2 217 ? -28.963 38.434 -0.612 1.00 35.05 217 ALA B CA 1
ATOM 3375 C C . ALA B 2 217 ? -28.980 39.955 -0.731 1.00 36.80 217 ALA B C 1
ATOM 3376 O O . ALA B 2 217 ? -29.693 40.521 -1.564 1.00 37.40 217 ALA B O 1
ATOM 3378 N N . GLY B 2 218 ? -28.182 40.614 0.101 1.00 37.15 218 GLY B N 1
ATOM 3379 C CA . GLY B 2 218 ? -28.134 42.065 0.073 1.00 37.03 218 GLY B CA 1
ATOM 3380 C C . GLY B 2 218 ? -29.438 42.770 0.417 1.00 37.57 218 GLY B C 1
ATOM 3381 O O . GLY B 2 218 ? -30.115 42.408 1.382 1.00 38.15 218 GLY B O 1
ATOM 3382 N N . ILE B 2 219 ? -29.794 43.777 -0.378 1.00 37.51 219 ILE B N 1
ATOM 3383 C CA . ILE B 2 219 ? -31.012 44.559 -0.150 1.00 36.98 219 ILE B CA 1
ATOM 3384 C C . ILE B 2 219 ? -32.271 43.916 -0.739 1.00 37.19 219 ILE B C 1
ATOM 3385 O O . ILE B 2 219 ? -33.384 44.364 -0.480 1.00 38.56 219 ILE B O 1
ATOM 3390 N N . TYR B 2 220 ? -32.096 42.861 -1.525 1.00 36.99 220 TYR B N 1
ATOM 3391 C CA . TYR B 2 220 ? -33.225 42.176 -2.154 1.00 36.94 220 TYR B CA 1
ATOM 3392 C C . TYR B 2 220 ? -34.359 41.826 -1.193 1.00 37.50 220 TYR B C 1
ATOM 3393 O O . TYR B 2 220 ? -34.191 41.023 -0.274 1.00 37.62 220 TYR B O 1
ATOM 3402 N N . GLY B 2 221 ? -35.519 42.433 -1.430 1.00 37.93 221 GLY B N 1
ATOM 3403 C CA . GLY B 2 221 ? -36.686 42.191 -0.601 1.00 38.27 221 GLY B CA 1
ATOM 3404 C C . GLY B 2 221 ? -36.510 42.530 0.868 1.00 39.95 221 GLY B C 1
ATOM 3405 O O . GLY B 2 221 ? -37.165 41.938 1.726 1.00 40.30 221 GLY B O 1
ATOM 3406 N N . ALA B 2 222 ? -35.636 43.489 1.159 1.00 41.51 222 ALA B N 1
ATOM 3407 C CA . ALA B 2 222 ? -35.366 43.902 2.532 1.00 42.68 222 ALA B CA 1
ATOM 3408 C C . ALA B 2 222 ? -36.265 45.050 2.980 1.00 44.39 222 ALA B C 1
ATOM 3409 O O . ALA B 2 222 ? -36.407 46.052 2.280 1.00 43.79 222 ALA B O 1
ATOM 3411 N N . ASN B 2 223 ? -36.870 44.892 4.153 1.00 47.33 223 ASN B N 1
ATOM 3412 C CA . ASN B 2 223 ? -37.751 45.907 4.719 1.00 49.33 223 ASN B CA 1
ATOM 3413 C C . ASN B 2 223 ? -37.909 45.720 6.229 1.00 51.88 223 ASN B C 1
ATOM 3414 O O . ASN B 2 223 ? -37.083 45.070 6.871 1.00 52.70 223 ASN B O 1
ATOM 3419 N N . SER B 2 224 ? -38.972 46.294 6.786 1.00 55.12 224 SER B N 1
ATOM 3420 C CA . SER B 2 224 ? -39.251 46.214 8.218 1.00 56.77 224 SER B CA 1
ATOM 3421 C C . SER B 2 224 ? -39.313 44.789 8.748 1.00 58.46 224 SER B C 1
ATOM 3422 O O . SER B 2 224 ? -38.688 44.467 9.756 1.00 58.04 224 SER B O 1
ATOM 3425 N N . GLU B 2 225 ? -40.068 43.937 8.066 1.00 60.91 225 GLU B N 1
ATOM 3426 C CA . GLU B 2 225 ? -40.219 42.554 8.496 1.00 63.79 225 GLU B CA 1
ATOM 3427 C C . GLU B 2 225 ? -39.089 41.645 8.034 1.00 63.86 225 GLU B C 1
ATOM 3428 O O . GLU B 2 225 ? -38.778 40.651 8.691 1.00 64.87 225 GLU B O 1
ATOM 3434 N N . ASN B 2 226 ? -38.471 41.977 6.908 1.00 63.26 226 ASN B N 1
ATOM 3435 C CA . ASN B 2 226 ? -37.388 41.154 6.394 1.00 62.71 226 ASN B CA 1
ATOM 3436 C C . ASN B 2 226 ? -36.122 41.975 6.188 1.00 61.36 226 ASN B C 1
ATOM 3437 O O . ASN B 2 226 ? -35.932 42.583 5.141 1.00 61.93 226 ASN B O 1
ATOM 3442 N N . ASN B 2 227 ? -35.253 41.973 7.193 1.00 60.24 227 ASN B N 1
ATOM 3443 C CA . ASN B 2 227 ? -34.009 42.727 7.135 1.00 60.06 227 ASN B CA 1
ATOM 3444 C C . ASN B 2 227 ? -32.843 41.912 7.684 1.00 59.06 227 ASN B C 1
ATOM 3445 O O . ASN B 2 227 ? -31.771 42.454 7.938 1.00 59.22 227 ASN B O 1
ATOM 3450 N N . TRP B 2 228 ? -33.047 40.609 7.856 1.00 57.93 228 TRP B N 1
ATOM 3451 C CA . TRP B 2 228 ? -31.986 39.763 8.392 1.00 57.01 228 TRP B CA 1
ATOM 3452 C C . TRP B 2 228 ? -30.926 39.347 7.389 1.00 55.54 228 TRP B C 1
ATOM 3453 O O . TRP B 2 228 ? -29.742 39.286 7.720 1.00 54.97 228 TRP B O 1
ATOM 3464 N N . ASN B 2 229 ? -31.348 39.031 6.171 1.00 53.88 229 ASN B N 1
ATOM 3465 C CA . ASN B 2 229 ? -30.399 38.622 5.146 1.00 52.17 229 ASN B CA 1
ATOM 3466 C C . ASN B 2 229 ? -29.516 39.797 4.789 1.00 50.07 229 ASN B C 1
ATOM 3467 O O . ASN B 2 229 ? -28.372 39.625 4.373 1.00 50.26 229 ASN B O 1
ATOM 3472 N N . PHE B 2 230 ? -30.060 40.995 4.962 1.00 47.08 230 PHE B N 1
ATOM 3473 C CA . PHE B 2 230 ? -29.335 42.218 4.671 1.00 43.89 230 PHE B CA 1
ATOM 3474 C C . PHE B 2 230 ? -28.099 42.308 5.555 1.00 43.51 230 PHE B C 1
ATOM 3475 O O . PHE B 2 230 ? -26.993 42.542 5.071 1.00 43.04 230 PHE B O 1
ATOM 3483 N N . HIS B 2 231 ? -28.295 42.114 6.854 1.00 43.25 231 HIS B N 1
ATOM 3484 C CA . HIS B 2 231 ? -27.201 42.181 7.814 1.00 43.57 231 HIS B CA 1
ATOM 3485 C C . HIS B 2 231 ? -26.218 41.031 7.651 1.00 43.26 231 HIS B C 1
ATOM 3486 O O . HIS B 2 231 ? -25.037 41.165 7.968 1.00 44.23 231 HIS B O 1
ATOM 3493 N N . GLU B 2 232 ? -26.711 39.904 7.150 1.00 43.27 232 GLU B N 1
ATOM 3494 C CA . GLU B 2 232 ? -25.880 38.724 6.943 1.00 42.59 232 GLU B CA 1
ATOM 3495 C C . GLU B 2 232 ? -25.085 38.797 5.642 1.00 40.19 232 GLU B C 1
ATOM 3496 O O . GLU B 2 232 ? -24.422 37.833 5.261 1.00 40.29 232 GLU B O 1
ATOM 3502 N N . SER B 2 233 ? -25.138 39.943 4.971 1.00 37.60 233 SER B N 1
ATOM 3503 C CA . SER B 2 233 ? -24.441 40.105 3.701 1.00 35.28 233 SER B CA 1
ATOM 3504 C C . SER B 2 233 ? -23.351 41.174 3.661 1.00 35.11 233 SER B C 1
ATOM 3505 O O . SER B 2 233 ? -22.822 41.444 2.585 1.00 35.62 233 SER B O 1
ATOM 3508 N N . PHE B 2 234 ? -22.986 41.772 4.795 1.00 34.26 234 PHE B N 1
ATOM 3509 C CA . PHE B 2 234 ? -21.988 42.836 4.726 1.00 33.50 234 PHE B CA 1
ATOM 3510 C C . PHE B 2 234 ? -20.752 42.876 5.622 1.00 34.90 234 PHE B C 1
ATOM 3511 O O . PHE B 2 234 ? -19.689 43.275 5.157 1.00 37.22 234 PHE B O 1
ATOM 3519 N N . SER B 2 235 ? -20.862 42.493 6.888 1.00 35.50 235 SER B N 1
ATOM 3520 C CA . SER B 2 235 ? -19.691 42.490 7.781 1.00 37.01 235 SER B CA 1
ATOM 3521 C C . SER B 2 235 ? -19.302 43.838 8.384 1.00 36.44 235 SER B C 1
ATOM 3522 O O . SER B 2 235 ? -18.498 43.888 9.316 1.00 37.52 235 SER B O 1
ATOM 3525 N N . GLY B 2 236 ? -19.843 44.927 7.852 1.00 35.21 236 GLY B N 1
ATOM 3526 C CA . GLY B 2 236 ? -19.502 46.230 8.393 1.00 33.85 236 GLY B CA 1
ATOM 3527 C C . GLY B 2 236 ? -19.930 47.375 7.502 1.00 33.39 236 GLY B C 1
ATOM 3528 O O . GLY B 2 236 ? -20.769 47.199 6.619 1.00 32.34 236 GLY B O 1
ATOM 3529 N N . PHE B 2 237 ? -19.349 48.550 7.723 1.00 32.92 237 PHE B N 1
ATOM 3530 C CA . PHE B 2 237 ? -19.698 49.717 6.928 1.00 32.31 237 PHE B CA 1
ATOM 3531 C C . PHE B 2 237 ? -18.653 50.822 7.004 1.00 32.49 237 PHE B C 1
ATOM 3532 O O . PHE B 2 237 ? -17.833 50.864 7.923 1.00 31.80 237 PHE B O 1
ATOM 3540 N N . LEU B 2 238 ? -18.685 51.706 6.013 1.00 33.89 238 LEU B N 1
ATOM 3541 C CA . LEU B 2 238 ? -17.779 52.844 5.957 1.00 35.20 238 LEU B CA 1
ATOM 3542 C C . LEU B 2 238 ? -18.612 54.069 6.286 1.00 36.49 238 LEU B C 1
ATOM 3543 O O . LEU B 2 238 ? -19.806 54.104 6.000 1.00 36.96 238 LEU B O 1
ATOM 3548 N N . CYS B 2 239 ? -17.984 55.075 6.877 1.00 37.96 239 CYS B N 1
ATOM 3549 C CA . CYS B 2 239 ? -18.700 56.286 7.236 1.00 38.47 239 CYS B CA 1
ATOM 3550 C C . CYS B 2 239 ? -17.900 57.516 6.832 1.00 38.67 239 CYS B C 1
ATOM 3551 O O . CYS B 2 239 ? -16.731 57.654 7.197 1.00 38.62 239 CYS B O 1
ATOM 3554 N N . ILE B 2 240 ? -18.537 58.405 6.074 1.00 38.96 240 ILE B N 1
ATOM 3555 C CA . ILE B 2 240 ? -17.889 59.626 5.610 1.00 39.08 240 ILE B CA 1
ATOM 3556 C C . ILE B 2 240 ? -18.392 60.842 6.393 1.00 39.85 240 ILE B C 1
ATOM 3557 O O . ILE B 2 240 ? -19.503 61.326 6.166 1.00 39.84 240 ILE B O 1
ATOM 3562 N N . ARG B 2 241 ? -17.564 61.331 7.314 1.00 40.45 241 ARG B N 1
ATOM 3563 C CA . ARG B 2 241 ? -17.919 62.480 8.142 1.00 40.74 241 ARG B CA 1
ATOM 3564 C C . ARG B 2 241 ? -16.839 63.554 8.089 1.00 41.71 241 ARG B C 1
ATOM 3565 O O . ARG B 2 241 ? -15.647 63.249 8.119 1.00 42.66 241 ARG B O 1
ATOM 3573 N N . PRO B 2 242 ? -17.245 64.830 8.008 1.00 42.18 242 PRO B N 1
ATOM 3574 C CA . PRO B 2 242 ? -16.272 65.924 7.957 1.00 42.67 242 PRO B CA 1
ATOM 3575 C C . PRO B 2 242 ? -15.545 66.094 9.290 1.00 44.15 242 PRO B C 1
ATOM 3576 O O . PRO B 2 242 ? -16.172 66.092 10.348 1.00 44.43 242 PRO B O 1
ATOM 3580 N N . VAL B 2 243 ? -14.224 66.226 9.238 1.00 46.51 243 VAL B N 1
ATOM 3581 C CA . VAL B 2 243 ? -13.428 66.431 10.446 1.00 48.81 243 VAL B CA 1
ATOM 3582 C C . VAL B 2 243 ? -13.268 67.939 10.593 1.00 50.49 243 VAL B C 1
ATOM 3583 O O . VAL B 2 243 ? -13.331 68.488 11.694 1.00 50.52 243 VAL B O 1
ATOM 3587 N N . THR B 2 244 ? -13.062 68.591 9.453 1.00 51.88 244 THR B N 1
ATOM 3588 C CA . THR B 2 244 ? -12.905 70.036 9.373 1.00 51.97 244 THR B CA 1
ATOM 3589 C C . THR B 2 244 ? -13.960 70.539 8.395 1.00 52.89 244 THR B C 1
ATOM 3590 O O . THR B 2 244 ? -14.006 70.105 7.244 1.00 53.83 244 THR B O 1
ATOM 3594 N N . LYS B 2 245 ? -14.808 71.449 8.859 1.00 53.27 245 LYS B N 1
ATOM 3595 C CA . LYS B 2 245 ? -15.875 72.002 8.033 1.00 53.61 245 LYS B CA 1
ATOM 3596 C C . LYS B 2 245 ? -15.353 72.469 6.674 1.00 52.95 245 LYS B C 1
ATOM 3597 O O . LYS B 2 245 ? -14.190 72.851 6.544 1.00 52.57 245 LYS B O 1
ATOM 3603 N N . LEU B 2 246 ? -16.216 72.429 5.662 1.00 52.38 246 LEU B N 1
ATOM 3604 C CA . LEU B 2 246 ? -15.829 72.842 4.316 1.00 52.07 246 LEU B CA 1
ATOM 3605 C C . LEU B 2 246 ? -15.688 74.359 4.215 1.00 53.97 246 LEU B C 1
ATOM 3606 O O . LEU B 2 246 ? -16.606 75.103 4.555 1.00 53.43 246 LEU B O 1
ATOM 3611 N N . MET B 2 247 ? -14.532 74.810 3.741 1.00 56.66 247 MET B N 1
ATOM 3612 C CA . MET B 2 247 ? -14.255 76.234 3.588 1.00 58.98 247 MET B CA 1
ATOM 3613 C C . MET B 2 247 ? -14.245 76.565 2.105 1.00 59.41 247 MET B C 1
ATOM 3614 O O . MET B 2 247 ? -13.785 75.764 1.299 1.00 59.40 247 MET B O 1
ATOM 3619 N N . ALA B 2 248 ? -14.744 77.740 1.739 1.00 60.35 248 ALA B N 1
ATOM 3620 C CA . ALA B 2 248 ? -14.782 78.114 0.334 1.00 60.87 248 ALA B CA 1
ATOM 3621 C C . ALA B 2 248 ? -15.005 79.597 0.099 1.00 61.32 248 ALA B C 1
ATOM 3622 O O . ALA B 2 248 ? -16.012 80.148 0.532 1.00 61.57 248 ALA B O 1
ATOM 3624 N N . PRO B 2 249 ? -14.064 80.267 -0.595 1.00 61.50 249 PRO B N 1
ATOM 3625 C CA . PRO B 2 249 ? -14.236 81.697 -0.862 1.00 61.59 249 PRO B CA 1
ATOM 3626 C C . PRO B 2 249 ? -15.541 81.818 -1.646 1.00 62.53 249 PRO B C 1
ATOM 3627 O O . PRO B 2 249 ? -16.042 80.819 -2.170 1.00 63.16 249 PRO B O 1
ATOM 3631 N N . ASP B 2 250 ? -16.101 83.017 -1.739 1.00 63.53 250 ASP B N 1
ATOM 3632 C CA . ASP B 2 250 ? -17.345 83.161 -2.481 1.00 64.86 250 ASP B CA 1
ATOM 3633 C C . ASP B 2 250 ? -17.092 83.306 -3.979 1.00 63.77 250 ASP B C 1
ATOM 3634 O O . ASP B 2 250 ? -18.024 83.511 -4.758 1.00 63.26 250 ASP B O 1
ATOM 3639 N N . THR B 2 251 ? -15.827 83.196 -4.377 1.00 62.29 251 THR B N 1
ATOM 3640 C CA . THR B 2 251 ? -15.462 83.276 -5.786 1.00 61.07 251 THR B CA 1
ATOM 3641 C C . THR B 2 251 ? -15.794 81.934 -6.429 1.00 60.65 251 THR B C 1
ATOM 3642 O O . THR B 2 251 ? -15.947 81.827 -7.648 1.00 60.65 251 THR B O 1
ATOM 3646 N N . VAL B 2 252 ? -15.909 80.915 -5.583 1.00 59.60 252 VAL B N 1
ATOM 3647 C CA . VAL B 2 252 ? -16.226 79.564 -6.020 1.00 57.27 252 VAL B CA 1
ATOM 3648 C C . VAL B 2 252 ? -17.556 79.127 -5.424 1.00 57.43 252 VAL B C 1
ATOM 3649 O O . VAL B 2 252 ? -18.281 79.931 -4.838 1.00 57.49 252 VAL B O 1
ATOM 3653 N N . SER B 2 253 ? -17.865 77.845 -5.565 1.00 57.67 253 SER B N 1
ATOM 3654 C CA . SER B 2 253 ? -19.112 77.304 -5.045 1.00 57.92 253 SER B CA 1
ATOM 3655 C C . SER B 2 253 ? -18.995 76.905 -3.578 1.00 57.79 253 SER B C 1
ATOM 3656 O O . SER B 2 253 ? -17.916 76.553 -3.105 1.00 58.03 253 SER B O 1
ATOM 3659 N N . ASP B 2 254 ? -20.114 76.969 -2.862 1.00 57.41 254 ASP B N 1
ATOM 3660 C CA . ASP B 2 254 ? -20.148 76.597 -1.454 1.00 58.24 254 ASP B CA 1
ATOM 3661 C C . ASP B 2 254 ? -20.405 75.095 -1.371 1.00 57.78 254 ASP B C 1
ATOM 3662 O O . ASP B 2 254 ? -20.755 74.564 -0.312 1.00 57.13 254 ASP B O 1
ATOM 3667 N N . ASN B 2 255 ? -20.226 74.422 -2.504 1.00 57.34 255 ASN B N 1
ATOM 3668 C CA . ASN B 2 255 ? -20.424 72.980 -2.602 1.00 55.15 255 ASN B CA 1
ATOM 3669 C C . ASN B 2 255 ? -19.228 72.269 -3.206 1.00 53.89 255 ASN B C 1
ATOM 3670 O O . ASN B 2 255 ? -18.331 72.886 -3.780 1.00 55.39 255 ASN B O 1
ATOM 3675 N N . VAL B 2 256 ? -19.253 70.950 -3.071 1.00 51.47 256 VAL B N 1
ATOM 3676 C CA . VAL B 2 256 ? -18.233 70.055 -3.591 1.00 48.15 256 VAL B CA 1
ATOM 3677 C C . VAL B 2 256 ? -18.946 68.720 -3.671 1.00 46.81 256 VAL B C 1
ATOM 3678 O O . VAL B 2 256 ? -19.684 68.357 -2.755 1.00 46.65 256 VAL B O 1
ATOM 3682 N N . SER B 2 257 ? -18.757 67.999 -4.767 1.00 45.21 257 SER B N 1
ATOM 3683 C CA . SER B 2 257 ? -19.398 66.706 -4.909 1.00 42.24 257 SER B CA 1
ATOM 3684 C C . SER B 2 257 ? -18.425 65.612 -4.516 1.00 40.84 257 SER B C 1
ATOM 3685 O O . SER B 2 257 ? -17.225 65.707 -4.780 1.00 40.41 257 SER B O 1
ATOM 3688 N N . ILE B 2 258 ? -18.947 64.584 -3.862 1.00 39.18 258 ILE B N 1
ATOM 3689 C CA . ILE B 2 258 ? -18.130 63.456 -3.448 1.00 37.56 258 ILE B CA 1
ATOM 3690 C C . ILE B 2 258 ? -18.589 62.233 -4.230 1.00 36.94 258 ILE B C 1
ATOM 3691 O O . ILE B 2 258 ? -19.679 61.710 -4.001 1.00 37.20 258 ILE B O 1
ATOM 3696 N N . VAL B 2 259 ? -17.760 61.795 -5.170 1.00 36.01 259 VAL B N 1
ATOM 3697 C CA . VAL B 2 259 ? -18.082 60.633 -5.987 1.00 35.19 259 VAL B CA 1
ATOM 3698 C C . VAL B 2 259 ? -17.492 59.377 -5.355 1.00 35.05 259 VAL B C 1
ATOM 3699 O O . VAL B 2 259 ? -16.347 59.380 -4.901 1.00 35.21 259 VAL B O 1
ATOM 3703 N N . VAL B 2 260 ? -18.280 58.307 -5.325 1.00 34.77 260 VAL B N 1
ATOM 3704 C CA . VAL B 2 260 ? -17.832 57.049 -4.741 1.00 33.68 260 VAL B CA 1
ATOM 3705 C C . VAL B 2 260 ? -17.912 55.898 -5.737 1.00 33.70 260 VAL B C 1
ATOM 3706 O O . VAL B 2 260 ? -18.988 55.579 -6.244 1.00 33.57 260 VAL B O 1
ATOM 3710 N N . TRP B 2 261 ? -16.765 55.283 -6.013 1.00 33.51 261 TRP B N 1
ATOM 3711 C CA . TRP B 2 261 ? -16.696 54.155 -6.935 1.00 32.45 261 TRP B CA 1
ATOM 3712 C C . TRP B 2 261 ? -16.590 52.863 -6.134 1.00 32.15 261 TRP B C 1
ATOM 3713 O O . TRP B 2 261 ? -16.017 52.849 -5.045 1.00 33.11 261 TRP B O 1
ATOM 3724 N N . LYS B 2 262 ? -17.137 51.780 -6.678 1.00 31.12 262 LYS B N 1
ATOM 3725 C CA . LYS B 2 262 ? -17.105 50.492 -5.995 1.00 29.97 262 LYS B CA 1
ATOM 3726 C C . LYS B 2 262 ? -16.710 49.334 -6.907 1.00 29.53 262 LYS B C 1
ATOM 3727 O O . LYS B 2 262 ? -17.110 49.277 -8.071 1.00 30.22 262 LYS B O 1
ATOM 3733 N N . TRP B 2 263 ? -15.918 48.415 -6.364 1.00 28.52 263 TRP B N 1
ATOM 3734 C CA . TRP B 2 263 ? -15.478 47.229 -7.093 1.00 27.71 263 TRP B CA 1
ATOM 3735 C C . TRP B 2 263 ? -14.819 46.279 -6.094 1.00 26.84 263 TRP B C 1
ATOM 3736 O O . TRP B 2 263 ? -14.542 46.667 -4.959 1.00 26.02 263 TRP B O 1
ATOM 3747 N N . ALA B 2 264 ? -14.584 45.036 -6.504 1.00 27.47 264 ALA B N 1
ATOM 3748 C CA . ALA B 2 264 ? -13.984 44.052 -5.606 1.00 28.31 264 ALA B CA 1
ATOM 3749 C C . ALA B 2 264 ? -12.717 43.395 -6.142 1.00 28.77 264 ALA B C 1
ATOM 3750 O O . ALA B 2 264 ? -12.459 43.390 -7.346 1.00 29.75 264 ALA B O 1
ATOM 3752 N N . GLU B 2 265 ? -11.930 42.837 -5.227 1.00 28.65 265 GLU B N 1
ATOM 3753 C CA . GLU B 2 265 ? -10.690 42.156 -5.580 1.00 29.66 265 GLU B CA 1
ATOM 3754 C C . GLU B 2 265 ? -10.554 40.924 -4.694 1.00 30.62 265 GLU B C 1
ATOM 3755 O O . GLU B 2 265 ? -11.202 40.834 -3.653 1.00 31.26 265 GLU B O 1
ATOM 3761 N N . ASP B 2 266 ? -9.710 39.982 -5.106 1.00 32.45 266 ASP B N 1
ATOM 3762 C CA . ASP B 2 266 ? -9.510 38.748 -4.355 1.00 33.30 266 ASP B CA 1
ATOM 3763 C C . ASP B 2 266 ? -10.884 38.127 -4.127 1.00 32.68 266 ASP B C 1
ATOM 3764 O O . ASP B 2 266 ? -11.215 37.695 -3.022 1.00 33.01 266 ASP B O 1
ATOM 3769 N N . VAL B 2 267 ? -11.674 38.090 -5.195 1.00 32.34 267 VAL B N 1
ATOM 3770 C CA . VAL B 2 267 ? -13.025 37.557 -5.149 1.00 31.57 267 VAL B CA 1
ATOM 3771 C C . VAL B 2 267 ? -13.108 36.044 -5.248 1.00 31.83 267 VAL B C 1
ATOM 3772 O O . VAL B 2 267 ? -12.350 35.410 -5.980 1.00 33.38 267 VAL B O 1
ATOM 3776 N N . VAL B 2 268 ? -14.038 35.479 -4.487 1.00 31.62 268 VAL B N 1
ATOM 3777 C CA . VAL B 2 268 ? -14.295 34.050 -4.488 1.00 31.58 268 VAL B CA 1
ATOM 3778 C C . VAL B 2 268 ? -15.776 33.901 -4.166 1.00 30.81 268 VAL B C 1
ATOM 3779 O O . VAL B 2 268 ? -16.288 34.558 -3.259 1.00 30.29 268 VAL B O 1
ATOM 3783 N N . VAL B 2 269 ? -16.469 33.069 -4.933 1.00 31.11 269 VAL B N 1
ATOM 3784 C CA . VAL B 2 269 ? -17.888 32.848 -4.712 1.00 30.05 269 VAL B CA 1
ATOM 3785 C C . VAL B 2 269 ? -18.150 31.383 -4.406 1.00 31.43 269 VAL B C 1
ATOM 3786 O O . VAL B 2 269 ? -17.409 30.502 -4.851 1.00 33.27 269 VAL B O 1
ATOM 3790 N N . VAL B 2 270 ? -19.202 31.126 -3.636 1.00 31.88 270 VAL B N 1
ATOM 3791 C CA . VAL B 2 270 ? -19.553 29.763 -3.262 1.00 32.62 270 VAL B CA 1
ATOM 3792 C C . VAL B 2 270 ? -20.979 29.426 -3.690 1.00 35.37 270 VAL B C 1
ATOM 3793 O O . VAL B 2 270 ? -21.882 30.251 -3.560 1.00 35.35 270 VAL B O 1
ATOM 3797 N N . GLU B 2 271 ? -21.111 28.216 -4.217 1.00 38.95 271 GLU B N 1
ATOM 3798 C CA . GLU B 2 271 ? -22.371 27.677 -4.662 1.00 41.24 271 GLU B CA 1
ATOM 3799 C C . GLU B 2 271 ? -22.656 28.215 -6.041 1.00 43.31 271 GLU B C 1
ATOM 3800 O O . GLU B 2 271 ? -22.095 29.241 -6.445 1.00 47.04 271 GLU B O 1
ATOM 3806 N N . PRO B 2 272 ? -23.589 27.496 -6.771 1.00 44.37 272 PRO B N 1
ATOM 3807 C CA . PRO B 2 272 ? -23.895 28.075 -8.074 1.00 41.93 272 PRO B CA 1
ATOM 3808 C C . PRO B 2 272 ? -25.395 28.310 -8.074 1.00 40.53 272 PRO B C 1
ATOM 3809 O O . PRO B 2 272 ? -26.147 27.637 -8.784 1.00 41.14 272 PRO B O 1
ATOM 3813 N N . LYS B 2 273 ? -25.838 29.264 -7.259 1.00 37.15 273 LYS B N 1
ATOM 3814 C CA . LYS B 2 273 ? -27.281 29.494 -7.195 1.00 33.53 273 LYS B CA 1
ATOM 3815 C C . LYS B 2 273 ? -27.581 30.773 -6.416 1.00 32.78 273 LYS B C 1
ATOM 3816 O O . LYS B 2 273 ? -26.945 31.047 -5.399 1.00 33.38 273 LYS B O 1
ATOM 3822 N N . PRO B 2 274 ? -28.544 31.582 -6.891 1.00 31.78 274 PRO B N 1
ATOM 3823 C CA . PRO B 2 274 ? -28.887 32.823 -6.190 1.00 31.63 274 PRO B CA 1
ATOM 3824 C C . PRO B 2 274 ? -29.391 32.497 -4.783 1.00 33.07 274 PRO B C 1
ATOM 3825 O O . PRO B 2 274 ? -29.999 31.448 -4.561 1.00 34.52 274 PRO B O 1
ATOM 3829 N N . LEU B 2 275 ? -29.144 33.393 -3.835 1.00 33.78 275 LEU B N 1
ATOM 3830 C CA . LEU B 2 275 ? -29.597 33.174 -2.466 1.00 33.66 275 LEU B CA 1
ATOM 3831 C C . LEU B 2 275 ? -30.982 33.791 -2.271 1.00 34.62 275 LEU B C 1
ATOM 3832 O O . LEU B 2 275 ? -31.619 33.603 -1.236 1.00 35.02 275 LEU B O 1
ATOM 3837 N N . THR B 2 276 ? -31.438 34.524 -3.282 1.00 35.70 276 THR B N 1
ATOM 3838 C CA . THR B 2 276 ? -32.733 35.192 -3.248 1.00 35.61 276 THR B CA 1
ATOM 3839 C C . THR B 2 276 ? -33.902 34.226 -3.421 1.00 36.76 276 THR B C 1
ATOM 3840 O O . THR B 2 276 ? -33.726 33.096 -3.877 1.00 37.84 276 THR B O 1
ATOM 3844 N N . SER B 2 277 ? -35.096 34.687 -3.056 1.00 37.49 277 SER B N 1
ATOM 3845 C CA . SER B 2 277 ? -36.303 33.875 -3.156 1.00 38.10 277 SER B CA 1
ATOM 3846 C C . SER B 2 277 ? -36.811 33.790 -4.588 1.00 38.10 277 SER B C 1
ATOM 3847 O O . SER B 2 277 ? -37.646 32.944 -4.908 1.00 39.46 277 SER B O 1
ATOM 3850 N N . GLY B 2 278 ? -36.310 34.673 -5.445 1.00 37.54 278 GLY B N 1
ATOM 3851 C CA . GLY B 2 278 ? -36.729 34.667 -6.833 1.00 37.27 278 GLY B CA 1
ATOM 3852 C C . GLY B 2 278 ? -35.559 34.454 -7.774 1.00 38.69 278 GLY B C 1
ATOM 3853 O O . GLY B 2 278 ? -34.406 34.470 -7.343 1.00 38.68 278 GLY B O 1
ATOM 3854 N N . PRO B 2 279 ? -35.822 34.240 -9.070 1.00 39.23 279 PRO B N 1
ATOM 3855 C CA . PRO B 2 279 ? -34.743 34.027 -10.039 1.00 39.40 279 PRO B CA 1
ATOM 3856 C C . PRO B 2 279 ? -34.024 35.342 -10.292 1.00 39.42 279 PRO B C 1
ATOM 3857 O O . PRO B 2 279 ? -34.593 36.408 -10.066 1.00 40.24 279 PRO B O 1
ATOM 3861 N N . THR B 2 280 ? -32.777 35.278 -10.746 1.00 38.80 280 THR B N 1
ATOM 3862 C CA . THR B 2 280 ? -32.061 36.507 -11.053 1.00 37.61 280 THR B CA 1
ATOM 3863 C C . THR B 2 280 ? -32.838 37.105 -12.219 1.00 37.08 280 THR B C 1
ATOM 3864 O O . THR B 2 280 ? -33.208 36.391 -13.152 1.00 37.69 280 THR B O 1
ATOM 3868 N N . GLN B 2 281 ? -33.108 38.403 -12.161 1.00 36.32 281 GLN B N 1
ATOM 3869 C CA . GLN B 2 281 ? -33.857 39.054 -13.227 1.00 35.70 281 GLN B CA 1
ATOM 3870 C C . GLN B 2 281 ? -33.347 40.455 -13.495 1.00 35.10 281 GLN B C 1
ATOM 3871 O O . GLN B 2 281 ? -33.026 41.198 -12.571 1.00 36.26 281 GLN B O 1
ATOM 3877 N N . VAL B 2 282 ? -33.274 40.807 -14.773 1.00 34.92 282 VAL B N 1
ATOM 3878 C CA . VAL B 2 282 ? -32.804 42.121 -15.183 1.00 34.29 282 VAL B CA 1
ATOM 3879 C C . VAL B 2 282 ? -33.981 43.073 -15.351 1.00 35.47 282 VAL B C 1
ATOM 3880 O O . VAL B 2 282 ? -34.937 42.768 -16.067 1.00 35.37 282 VAL B O 1
ATOM 3884 N N . TYR B 2 283 ? -33.914 44.224 -14.688 1.00 36.18 283 TYR B N 1
ATOM 3885 C CA . TYR B 2 283 ? -34.983 45.206 -14.797 1.00 37.11 283 TYR B CA 1
ATOM 3886 C C . TYR B 2 283 ? -34.899 45.881 -16.158 1.00 38.25 283 TYR B C 1
ATOM 3887 O O . TYR B 2 283 ? -33.852 46.404 -16.544 1.00 38.93 283 TYR B O 1
ATOM 3896 N N . ARG B 2 284 ? -36.014 45.872 -16.877 1.00 39.08 284 ARG B N 1
ATOM 3897 C CA . ARG B 2 284 ? -36.067 46.456 -18.205 1.00 39.26 284 ARG B CA 1
ATOM 3898 C C . ARG B 2 284 ? -37.042 47.619 -18.255 1.00 39.77 284 ARG B C 1
ATOM 3899 O O . ARG B 2 284 ? -38.253 47.410 -18.271 1.00 39.83 284 ARG B O 1
ATOM 3907 N N . PRO B 2 285 ? -36.523 48.863 -18.302 1.00 40.10 285 PRO B N 1
ATOM 3908 C CA . PRO B 2 285 ? -37.350 50.074 -18.346 1.00 39.96 285 PRO B CA 1
ATOM 3909 C C . PRO B 2 285 ? -38.513 50.048 -19.342 1.00 40.83 285 PRO B C 1
ATOM 3910 O O . PRO B 2 285 ? -38.303 50.036 -20.554 1.00 40.61 285 PRO B O 1
ATOM 3914 N N . PRO B 2 286 ? -39.761 50.035 -18.839 1.00 41.81 286 PRO B N 1
ATOM 3915 C CA . PRO B 2 286 ? -40.910 50.017 -19.751 1.00 42.42 286 PRO B CA 1
ATOM 3916 C C . PRO B 2 286 ? -40.949 51.313 -20.562 1.00 43.98 286 PRO B C 1
ATOM 3917 O O . PRO B 2 286 ? -40.313 52.304 -20.196 1.00 44.06 286 PRO B O 1
ATOM 3921 N N . PRO B 2 287 ? -41.695 51.322 -21.675 1.00 45.27 287 PRO B N 1
ATOM 3922 C CA . PRO B 2 287 ? -41.778 52.530 -22.501 1.00 46.52 287 PRO B CA 1
ATOM 3923 C C . PRO B 2 287 ? -42.332 53.728 -21.733 1.00 48.52 287 PRO B C 1
ATOM 3924 O O . PRO B 2 287 ? -41.883 54.858 -21.924 1.00 48.72 287 PRO B O 1
ATOM 3928 N N . THR B 2 288 ? -43.300 53.471 -20.857 1.00 50.39 288 THR B N 1
ATOM 3929 C CA . THR B 2 288 ? -43.932 54.529 -20.076 1.00 52.21 288 THR B CA 1
ATOM 3930 C C . THR B 2 288 ? -43.776 54.335 -18.574 1.00 52.91 288 THR B C 1
ATOM 3931 O O . THR B 2 288 ? -43.586 53.217 -18.098 1.00 53.90 288 THR B O 1
ATOM 3935 N N . ALA B 2 289 ? -43.867 55.436 -17.833 1.00 53.45 289 ALA B N 1
ATOM 3936 C CA . ALA B 2 289 ? -43.753 55.402 -16.379 1.00 54.39 289 ALA B CA 1
ATOM 3937 C C . ALA B 2 289 ? -44.974 54.716 -15.776 1.00 55.19 289 ALA B C 1
ATOM 3938 O O . ALA B 2 289 ? -45.064 54.537 -14.560 1.00 55.11 289 ALA B O 1
ATOM 3940 N N . SER B 2 290 ? -45.915 54.338 -16.637 1.00 56.35 290 SER B N 1
ATOM 3941 C CA . SER B 2 290 ? -47.133 53.669 -16.200 1.00 57.51 290 SER B CA 1
ATOM 3942 C C . SER B 2 290 ? -47.183 52.234 -16.715 1.00 58.64 290 SER B C 1
ATOM 3943 O O . SER B 2 290 ? -47.895 51.395 -16.163 1.00 59.26 290 SER B O 1
ATOM 3946 N N . ALA B 2 291 ? -46.426 51.956 -17.775 1.00 59.64 291 ALA B N 1
ATOM 3947 C CA . ALA B 2 291 ? -46.379 50.616 -18.351 1.00 60.13 291 ALA B CA 1
ATOM 3948 C C . ALA B 2 291 ? -45.947 49.620 -17.275 1.00 61.46 291 ALA B C 1
ATOM 3949 O O . ALA B 2 291 ? -45.136 49.945 -16.408 1.00 61.90 291 ALA B O 1
ATOM 3951 N N . ALA B 2 292 ? -46.493 48.410 -17.328 1.00 62.53 292 ALA B N 1
ATOM 3952 C CA . ALA B 2 292 ? -46.158 47.390 -16.343 1.00 63.95 292 ALA B CA 1
ATOM 3953 C C . ALA B 2 292 ? -44.977 46.533 -16.786 1.00 65.16 292 ALA B C 1
ATOM 3954 O O . ALA B 2 292 ? -44.745 46.345 -17.980 1.00 64.95 292 ALA B O 1
ATOM 3956 N N . VAL B 2 293 ? -44.231 46.020 -15.811 1.00 66.68 293 VAL B N 1
ATOM 3957 C CA . VAL B 2 293 ? -43.075 45.168 -16.083 1.00 67.58 293 VAL B CA 1
ATOM 3958 C C . VAL B 2 293 ? -43.469 43.702 -15.925 1.00 68.28 293 VAL B C 1
ATOM 3959 O O . VAL B 2 293 ? -44.536 43.395 -15.394 1.00 68.44 293 VAL B O 1
ATOM 3963 N N . GLU B 2 294 ? -42.607 42.802 -16.391 1.00 69.07 294 GLU B N 1
ATOM 3964 C CA . GLU B 2 294 ? -42.868 41.372 -16.285 1.00 70.02 294 GLU B CA 1
ATOM 3965 C C . GLU B 2 294 ? -42.424 40.857 -14.923 1.00 69.96 294 GLU B C 1
ATOM 3966 O O . GLU B 2 294 ? -41.348 41.206 -14.440 1.00 69.39 294 GLU B O 1
ATOM 3972 N N . VAL B 2 295 ? -43.266 40.036 -14.304 1.00 70.32 295 VAL B N 1
ATOM 3973 C CA . VAL B 2 295 ? -42.962 39.465 -12.996 1.00 70.52 295 VAL B CA 1
ATOM 3974 C C . VAL B 2 295 ? -42.731 37.958 -13.109 1.00 71.09 295 VAL B C 1
ATOM 3975 O O . VAL B 2 295 ? -43.631 37.209 -13.491 1.00 70.55 295 VAL B O 1
ATOM 3979 N N . LEU B 2 296 ? -41.519 37.517 -12.779 1.00 71.89 296 LEU B N 1
ATOM 3980 C CA . LEU B 2 296 ? -41.181 36.098 -12.848 1.00 73.00 296 LEU B CA 1
ATOM 3981 C C . LEU B 2 296 ? -41.494 35.394 -11.532 1.00 74.60 296 LEU B C 1
ATOM 3982 O O . LEU B 2 296 ? -41.432 36.001 -10.462 1.00 75.17 296 LEU B O 1
ATOM 3987 N N . ASN B 2 297 ? -41.830 34.110 -11.618 1.00 75.89 297 ASN B N 1
ATOM 3988 C CA . ASN B 2 297 ? -42.150 33.318 -10.437 1.00 77.24 297 ASN B CA 1
ATOM 3989 C C . ASN B 2 297 ? -41.216 32.115 -10.329 1.00 78.20 297 ASN B C 1
ATOM 3990 O O . ASN B 2 297 ? -40.339 31.919 -11.173 1.00 78.33 297 ASN B O 1
ATOM 3995 N N . VAL B 2 298 ? -41.403 31.319 -9.281 1.00 79.10 298 VAL B N 1
ATOM 3996 C CA . VAL B 2 298 ? -40.586 30.132 -9.060 1.00 79.41 298 VAL B CA 1
ATOM 3997 C C . VAL B 2 298 ? -41.462 28.882 -9.080 1.00 80.21 298 VAL B C 1
ATOM 3998 O O . VAL B 2 298 ? -41.211 27.922 -8.350 1.00 79.63 298 VAL B O 1
ATOM 4002 N N . GLU B 2 299 ? -42.486 28.902 -9.932 1.00 81.79 299 GLU B N 1
ATOM 4003 C CA . GLU B 2 299 ? -43.420 27.787 -10.056 1.00 83.42 299 GLU B CA 1
ATOM 4004 C C . GLU B 2 299 ? -42.964 26.725 -11.045 1.00 83.88 299 GLU B C 1
ATOM 4005 O O . GLU B 2 299 ? -42.592 27.027 -12.178 1.00 83.93 299 GLU B O 1
ATOM 4011 N N . LEU B 2 300 ? -43.008 25.475 -10.608 1.00 84.57 300 LEU B N 1
ATOM 4012 C CA . LEU B 2 300 ? -42.648 24.355 -11.459 1.00 85.18 300 LEU B CA 1
ATOM 4013 C C . LEU B 2 300 ? -44.001 23.830 -11.920 1.00 87.26 300 LEU B C 1
ATOM 4014 O O . LEU B 2 300 ? -45.031 24.417 -11.577 1.00 88.23 300 LEU B O 1
ATOM 4019 N N . GLN B 2 301 ? -44.021 22.753 -12.698 1.00 89.21 301 GLN B N 1
ATOM 4020 C CA . GLN B 2 301 ? -45.300 22.213 -13.152 1.00 90.71 301 GLN B CA 1
ATOM 4021 C C . GLN B 2 301 ? -45.447 20.724 -12.815 1.00 90.95 301 GLN B C 1
ATOM 4022 O O . GLN B 2 301 ? -46.498 20.151 -13.190 1.00 90.46 301 GLN B O 1
ATOM 4028 N N . ASP C 3 1 ? 0.032 57.597 -52.821 1.00 62.99 59 ASP C N 1
ATOM 4029 C CA . ASP C 3 1 ? -1.373 57.389 -53.274 1.00 63.23 59 ASP C CA 1
ATOM 4030 C C . ASP C 3 1 ? -2.285 57.085 -52.089 1.00 60.98 59 ASP C C 1
ATOM 4031 O O . ASP C 3 1 ? -2.805 58.001 -51.454 1.00 60.74 59 ASP C O 1
ATOM 4036 N N . THR C 3 2 ? -2.474 55.803 -51.790 1.00 57.68 60 THR C N 1
ATOM 4037 C CA . THR C 3 2 ? -3.316 55.394 -50.677 1.00 53.98 60 THR C CA 1
ATOM 4038 C C . THR C 3 2 ? -2.684 55.798 -49.352 1.00 52.00 60 THR C C 1
ATOM 4039 O O . THR C 3 2 ? -3.388 56.156 -48.408 1.00 52.07 60 THR C O 1
ATOM 4043 N N . HIS C 3 3 ? -1.357 55.754 -49.285 1.00 49.40 61 HIS C N 1
ATOM 4044 C CA . HIS C 3 3 ? -0.661 56.115 -48.058 1.00 47.48 61 HIS C CA 1
ATOM 4045 C C . HIS C 3 3 ? -0.898 57.569 -47.681 1.00 46.92 61 HIS C C 1
ATOM 4046 O O . HIS C 3 3 ? -1.171 57.872 -46.521 1.00 47.64 61 HIS C O 1
ATOM 4053 N N . SER C 3 4 ? -0.794 58.465 -48.657 1.00 45.87 62 SER C N 1
ATOM 4054 C CA . SER C 3 4 ? -1.011 59.886 -48.404 1.00 44.68 62 SER C CA 1
ATOM 4055 C C . SER C 3 4 ? -2.446 60.111 -47.934 1.00 42.65 62 SER C C 1
ATOM 4056 O O . SER C 3 4 ? -2.721 61.028 -47.160 1.00 42.31 62 SER C O 1
ATOM 4059 N N . ILE C 3 5 ? -3.358 59.263 -48.402 1.00 40.24 63 ILE C N 1
ATOM 4060 C CA . ILE C 3 5 ? -4.761 59.359 -48.017 1.00 38.27 63 ILE C CA 1
ATOM 4061 C C . ILE C 3 5 ? -4.923 58.938 -46.562 1.00 38.43 63 ILE C C 1
ATOM 4062 O O . ILE C 3 5 ? -5.628 59.587 -45.790 1.00 39.66 63 ILE C O 1
ATOM 4067 N N . ILE C 3 6 ? -4.269 57.842 -46.199 1.00 37.97 64 ILE C N 1
ATOM 4068 C CA . ILE C 3 6 ? -4.331 57.333 -44.837 1.00 37.12 64 ILE C CA 1
ATOM 4069 C C . ILE C 3 6 ? -3.723 58.346 -43.875 1.00 37.52 64 ILE C C 1
ATOM 4070 O O . ILE C 3 6 ? -4.198 58.508 -42.751 1.00 38.71 64 ILE C O 1
ATOM 4075 N N . GLN C 3 7 ? -2.677 59.032 -44.321 1.00 37.66 65 GLN C N 1
ATOM 4076 C CA . GLN C 3 7 ? -2.032 60.044 -43.495 1.00 38.33 65 GLN C CA 1
ATOM 4077 C C . GLN C 3 7 ? -2.998 61.194 -43.238 1.00 37.81 65 GLN C C 1
ATOM 4078 O O . GLN C 3 7 ? -3.049 61.744 -42.138 1.00 37.90 65 GLN C O 1
ATOM 4084 N N . PHE C 3 8 ? -3.764 61.548 -44.265 1.00 37.82 66 PHE C N 1
ATOM 4085 C CA . PHE C 3 8 ? -4.735 62.631 -44.175 1.00 37.99 66 PHE C CA 1
ATOM 4086 C C . PHE C 3 8 ? -5.885 62.260 -43.247 1.00 37.86 66 PHE C C 1
ATOM 4087 O O . PHE C 3 8 ? -6.457 63.120 -42.578 1.00 39.50 66 PHE C O 1
ATOM 4095 N N . LEU C 3 9 ? -6.220 60.975 -43.206 1.00 36.84 67 LEU C N 1
ATOM 4096 C CA . LEU C 3 9 ? -7.303 60.500 -42.357 1.00 35.49 67 LEU C CA 1
ATOM 4097 C C . LEU C 3 9 ? -6.885 60.476 -40.891 1.00 35.82 67 LEU C C 1
ATOM 4098 O O . LEU C 3 9 ? -7.732 60.406 -40.000 1.00 36.70 67 LEU C O 1
ATOM 4103 N N . GLN C 3 10 ? -5.580 60.537 -40.642 1.00 35.87 68 GLN C N 1
ATOM 4104 C CA . GLN C 3 10 ? -5.070 60.523 -39.277 1.00 36.38 68 GLN C CA 1
ATOM 4105 C C . GLN C 3 10 ? -4.884 61.935 -38.739 1.00 36.72 68 GLN C C 1
ATOM 4106 O O . GLN C 3 10 ? -4.432 62.121 -37.609 1.00 36.81 68 GLN C O 1
ATOM 4112 N N . ARG C 3 11 ? -5.232 62.926 -39.554 1.00 38.09 69 ARG C N 1
ATOM 4113 C CA . ARG C 3 11 ? -5.117 64.323 -39.153 1.00 37.85 69 ARG C CA 1
ATOM 4114 C C . ARG C 3 11 ? -6.255 64.696 -38.214 1.00 37.27 69 ARG C C 1
ATOM 4115 O O . ARG C 3 11 ? -7.429 64.556 -38.562 1.00 38.08 69 ARG C O 1
ATOM 4123 N N . PRO C 3 12 ? -5.923 65.171 -37.003 1.00 36.61 70 PRO C N 1
ATOM 4124 C CA . PRO C 3 12 ? -6.954 65.561 -36.037 1.00 37.08 70 PRO C CA 1
ATOM 4125 C C . PRO C 3 12 ? -7.788 66.718 -36.578 1.00 38.51 70 PRO C C 1
ATOM 4126 O O . PRO C 3 12 ? -7.248 67.628 -37.200 1.00 39.35 70 PRO C O 1
ATOM 4130 N N . VAL C 3 13 ? -9.095 66.681 -36.344 1.00 39.50 71 VAL C N 1
ATOM 4131 C CA . VAL C 3 13 ? -9.982 67.739 -36.809 1.00 40.74 71 VAL C CA 1
ATOM 4132 C C . VAL C 3 13 ? -10.958 68.115 -35.703 1.00 41.94 71 VAL C C 1
ATOM 4133 O O . VAL C 3 13 ? -11.460 67.240 -34.999 1.00 43.17 71 VAL C O 1
ATOM 4137 N N . LEU C 3 14 ? -11.216 69.408 -35.532 1.00 42.63 72 LEU C N 1
ATOM 4138 C CA . LEU C 3 14 ? -12.155 69.844 -34.505 1.00 42.40 72 LEU C CA 1
ATOM 4139 C C . LEU C 3 14 ? -13.542 69.387 -34.937 1.00 43.10 72 LEU C C 1
ATOM 4140 O O . LEU C 3 14 ? -14.127 69.937 -35.869 1.00 43.20 72 LEU C O 1
ATOM 4145 N N . ILE C 3 15 ? -14.052 68.362 -34.264 1.00 44.31 73 ILE C N 1
ATOM 4146 C CA . ILE C 3 15 ? -15.363 67.815 -34.581 1.00 45.34 73 ILE C CA 1
ATOM 4147 C C . ILE C 3 15 ? -16.465 68.635 -33.930 1.00 46.85 73 ILE C C 1
ATOM 4148 O O . ILE C 3 15 ? -17.561 68.763 -34.475 1.00 47.47 73 ILE C O 1
ATOM 4153 N N . ASP C 3 16 ? -16.172 69.198 -32.765 1.00 48.40 74 ASP C N 1
ATOM 4154 C CA . ASP C 3 16 ? -17.170 69.976 -32.053 1.00 50.17 74 ASP C CA 1
ATOM 4155 C C . ASP C 3 16 ? -16.519 70.843 -30.983 1.00 50.45 74 ASP C C 1
ATOM 4156 O O . ASP C 3 16 ? -15.361 70.644 -30.622 1.00 50.60 74 ASP C O 1
ATOM 4161 N N . ASN C 3 17 ? -17.278 71.810 -30.483 1.00 51.40 75 ASN C N 1
ATOM 4162 C CA . ASN C 3 17 ? -16.801 72.709 -29.444 1.00 52.79 75 ASN C CA 1
ATOM 4163 C C . ASN C 3 17 ? -17.978 72.922 -28.497 1.00 53.47 75 ASN C C 1
ATOM 4164 O O . ASN C 3 17 ? -18.937 73.615 -28.832 1.00 53.43 75 ASN C O 1
ATOM 4169 N N . ILE C 3 18 ? -17.907 72.307 -27.320 1.00 54.21 76 ILE C N 1
ATOM 4170 C CA . ILE C 3 18 ? -18.981 72.400 -26.336 1.00 55.48 76 ILE C CA 1
ATOM 4171 C C . ILE C 3 18 ? -18.700 73.418 -25.241 1.00 56.78 76 ILE C C 1
ATOM 4172 O O . ILE C 3 18 ? -17.612 73.443 -24.675 1.00 57.02 76 ILE C O 1
ATOM 4177 N N . GLU C 3 19 ? -19.696 74.240 -24.931 1.00 58.48 77 GLU C N 1
ATOM 4178 C CA . GLU C 3 19 ? -19.554 75.253 -23.895 1.00 60.50 77 GLU C CA 1
ATOM 4179 C C . GLU C 3 19 ? -20.401 74.910 -22.671 1.00 61.08 77 GLU C C 1
ATOM 4180 O O . GLU C 3 19 ? -21.629 74.873 -22.746 1.00 60.19 77 GLU C O 1
ATOM 4186 N N . ILE C 3 20 ? -19.735 74.658 -21.547 1.00 62.38 78 ILE C N 1
ATOM 4187 C CA . ILE C 3 20 ? -20.418 74.317 -20.303 1.00 64.04 78 ILE C CA 1
ATOM 4188 C C . ILE C 3 20 ? -20.544 75.552 -19.416 1.00 65.82 78 ILE C C 1
ATOM 4189 O O . ILE C 3 20 ? -19.544 76.188 -19.079 1.00 65.73 78 ILE C O 1
ATOM 4194 N N . ILE C 3 21 ? -21.774 75.885 -19.037 1.00 68.06 79 ILE C N 1
ATOM 4195 C CA . ILE C 3 21 ? -22.023 77.048 -18.192 1.00 70.62 79 ILE C CA 1
ATOM 4196 C C . ILE C 3 21 ? -22.433 76.634 -16.783 1.00 73.02 79 ILE C C 1
ATOM 4197 O O . ILE C 3 21 ? -23.457 75.979 -16.591 1.00 73.19 79 ILE C O 1
ATOM 4202 N N . ALA C 3 22 ? -21.620 77.028 -15.805 1.00 76.58 80 ALA C N 1
ATOM 4203 C CA . ALA C 3 22 ? -21.860 76.707 -14.406 1.00 80.38 80 ALA C CA 1
ATOM 4204 C C . ALA C 3 22 ? -23.326 76.826 -14.009 1.00 83.64 80 ALA C C 1
ATOM 4205 O O . ALA C 3 22 ? -23.799 76.095 -13.141 1.00 83.46 80 ALA C O 1
ATOM 4207 N N . GLY C 3 23 ? -24.038 77.752 -14.645 1.00 87.64 81 GLY C N 1
ATOM 4208 C CA . GLY C 3 23 ? -25.450 77.949 -14.359 1.00 92.37 81 GLY C CA 1
ATOM 4209 C C . GLY C 3 23 ? -25.928 76.517 -14.580 1.00 96.00 81 GLY C C 1
ATOM 4210 O O . GLY C 3 23 ? -25.808 75.983 -15.678 1.00 97.32 81 GLY C O 1
ATOM 4211 N N . THR C 3 24 ? -26.480 75.909 -13.537 1.00 98.48 82 THR C N 1
ATOM 4212 C CA . THR C 3 24 ? -26.983 74.548 -13.602 1.00 101.06 82 THR C CA 1
ATOM 4213 C C . THR C 3 24 ? -28.485 74.570 -13.920 1.00 101.84 82 THR C C 1
ATOM 4214 O O . THR C 3 24 ? -29.304 74.069 -13.150 1.00 102.08 82 THR C O 1
ATOM 4218 N N . THR C 3 25 ? -28.843 75.134 -15.074 1.00 102.39 83 THR C N 1
ATOM 4219 C CA . THR C 3 25 ? -30.253 75.235 -15.453 1.00 102.35 83 THR C CA 1
ATOM 4220 C C . THR C 3 25 ? -30.860 74.311 -16.514 1.00 102.53 83 THR C C 1
ATOM 4221 O O . THR C 3 25 ? -31.963 73.800 -16.326 1.00 102.54 83 THR C O 1
ATOM 4225 N N . ALA C 3 26 ? -30.164 74.108 -17.628 1.00 102.15 84 ALA C N 1
ATOM 4226 C CA . ALA C 3 26 ? -30.678 73.253 -18.696 1.00 101.40 84 ALA C CA 1
ATOM 4227 C C . ALA C 3 26 ? -30.212 71.809 -18.553 1.00 101.01 84 ALA C C 1
ATOM 4228 O O . ALA C 3 26 ? -29.471 71.484 -17.623 1.00 100.71 84 ALA C O 1
ATOM 4230 N N . ASP C 3 27 ? -30.653 70.941 -19.465 1.00 100.68 85 ASP C N 1
ATOM 4231 C CA . ASP C 3 27 ? -30.223 69.543 -19.434 1.00 99.85 85 ASP C CA 1
ATOM 4232 C C . ASP C 3 27 ? -28.795 69.515 -19.959 1.00 98.19 85 ASP C C 1
ATOM 4233 O O . ASP C 3 27 ? -28.329 68.526 -20.527 1.00 97.29 85 ASP C O 1
ATOM 4238 N N . ALA C 3 28 ? -28.114 70.638 -19.757 1.00 96.11 86 ALA C N 1
ATOM 4239 C CA . ALA C 3 28 ? -26.734 70.810 -20.171 1.00 93.04 86 ALA C CA 1
ATOM 4240 C C . ALA C 3 28 ? -25.825 70.256 -19.081 1.00 90.47 86 ALA C C 1
ATOM 4241 O O . ALA C 3 28 ? -24.747 69.727 -19.359 1.00 90.22 86 ALA C O 1
ATOM 4243 N N . ALA C 3 29 ? -26.271 70.388 -17.835 1.00 87.32 87 ALA C N 1
ATOM 4244 C CA . ALA C 3 29 ? -25.507 69.908 -16.692 1.00 83.86 87 ALA C CA 1
ATOM 4245 C C . ALA C 3 29 ? -26.219 68.738 -16.019 1.00 80.80 87 ALA C C 1
ATOM 4246 O O . ALA C 3 29 ? -25.711 68.184 -15.041 1.00 82.46 87 ALA C O 1
ATOM 4248 N N . LYS C 3 30 ? -27.389 68.373 -16.546 1.00 75.01 88 LYS C N 1
ATOM 4249 C CA . LYS C 3 30 ? -28.168 67.255 -16.046 1.00 69.31 88 LYS C CA 1
ATOM 4250 C C . LYS C 3 30 ? -27.051 66.240 -15.788 1.00 65.46 88 LYS C C 1
ATOM 4251 O O . LYS C 3 30 ? -26.285 65.922 -16.703 1.00 66.11 88 LYS C O 1
ATOM 4257 N N . PRO C 3 31 ? -26.940 65.719 -14.549 1.00 60.81 89 PRO C N 1
ATOM 4258 C CA . PRO C 3 31 ? -25.878 64.758 -14.233 1.00 57.35 89 PRO C CA 1
ATOM 4259 C C . PRO C 3 31 ? -26.587 63.406 -14.307 1.00 54.67 89 PRO C C 1
ATOM 4260 O O . PRO C 3 31 ? -27.805 63.322 -14.164 1.00 54.63 89 PRO C O 1
ATOM 4264 N N . LEU C 3 32 ? -25.804 62.359 -14.542 1.00 50.81 90 LEU C N 1
ATOM 4265 C CA . LEU C 3 32 ? -26.332 61.009 -14.641 1.00 46.47 90 LEU C CA 1
ATOM 4266 C C . LEU C 3 32 ? -27.352 60.718 -13.550 1.00 45.10 90 LEU C C 1
ATOM 4267 O O . LEU C 3 32 ? -27.120 61.012 -12.376 1.00 43.87 90 LEU C O 1
ATOM 4272 N N . SER C 3 33 ? -28.483 60.143 -13.949 1.00 44.23 91 SER C N 1
ATOM 4273 C CA . SER C 3 33 ? -29.542 59.795 -13.010 1.00 44.01 91 SER C CA 1
ATOM 4274 C C . SER C 3 33 ? -29.183 58.491 -12.311 1.00 44.38 91 SER C C 1
ATOM 4275 O O . SER C 3 33 ? -28.717 57.543 -12.946 1.00 45.45 91 SER C O 1
ATOM 4278 N N . ARG C 3 34 ? -29.409 58.445 -11.004 1.00 43.40 92 ARG C N 1
ATOM 4279 C CA . ARG C 3 34 ? -29.098 57.260 -10.220 1.00 42.99 92 ARG C CA 1
ATOM 4280 C C . ARG C 3 34 ? -29.824 56.023 -10.755 1.00 41.98 92 ARG C C 1
ATOM 4281 O O . ARG C 3 34 ? -29.289 54.915 -10.705 1.00 42.67 92 ARG C O 1
ATOM 4289 N N . TYR C 3 35 ? -31.032 56.221 -11.278 1.00 40.16 93 TYR C N 1
ATOM 4290 C CA . TYR C 3 35 ? -31.836 55.122 -11.814 1.00 37.71 93 TYR C CA 1
ATOM 4291 C C . TYR C 3 35 ? -32.502 55.492 -13.138 1.00 36.90 93 TYR C C 1
ATOM 4292 O O . TYR C 3 35 ? -32.431 56.635 -13.586 1.00 37.34 93 TYR C O 1
ATOM 4301 N N . VAL C 3 36 ? -33.148 54.504 -13.753 1.00 36.10 94 VAL C N 1
ATOM 4302 C CA . VAL C 3 36 ? -33.879 54.682 -15.008 1.00 35.44 94 VAL C CA 1
ATOM 4303 C C . VAL C 3 36 ? -35.051 53.706 -14.965 1.00 36.97 94 VAL C C 1
ATOM 4304 O O . VAL C 3 36 ? -34.944 52.571 -15.426 1.00 38.05 94 VAL C O 1
ATOM 4308 N N . LEU C 3 37 ? -36.166 54.159 -14.398 1.00 37.69 95 LEU C N 1
ATOM 4309 C CA . LEU C 3 37 ? -37.358 53.332 -14.255 1.00 38.08 95 LEU C CA 1
ATOM 4310 C C . LEU C 3 37 ? -38.172 53.143 -15.530 1.00 39.29 95 LEU C C 1
ATOM 4311 O O . LEU C 3 37 ? -38.916 52.172 -15.654 1.00 40.60 95 LEU C O 1
ATOM 4316 N N . ASP C 3 38 ? -38.039 54.065 -16.475 1.00 40.56 96 ASP C N 1
ATOM 4317 C CA . ASP C 3 38 ? -38.767 53.957 -17.734 1.00 42.47 96 ASP C CA 1
ATOM 4318 C C . ASP C 3 38 ? -37.993 54.632 -18.856 1.00 42.41 96 ASP C C 1
ATOM 4319 O O . ASP C 3 38 ? -37.082 55.420 -18.604 1.00 41.97 96 ASP C O 1
ATOM 4324 N N . GLN C 3 39 ? -38.356 54.319 -20.095 1.00 42.78 97 GLN C N 1
ATOM 4325 C CA . GLN C 3 39 ? -37.670 54.877 -21.253 1.00 44.23 97 GLN C CA 1
ATOM 4326 C C . GLN C 3 39 ? -37.925 56.367 -21.451 1.00 45.93 97 GLN C C 1
ATOM 4327 O O . GLN C 3 39 ? -37.173 57.042 -22.155 1.00 46.99 97 GLN C O 1
ATOM 4333 N N . GLN C 3 40 ? -38.983 56.881 -20.835 1.00 47.34 98 GLN C N 1
ATOM 4334 C CA . GLN C 3 40 ? -39.297 58.299 -20.952 1.00 48.42 98 GLN C CA 1
ATOM 4335 C C . GLN C 3 40 ? -38.289 59.095 -20.134 1.00 48.21 98 GLN C C 1
ATOM 4336 O O . GLN C 3 40 ? -38.154 60.306 -20.301 1.00 49.71 98 GLN C O 1
ATOM 4342 N N . ASN C 3 41 ? -37.580 58.401 -19.251 1.00 46.99 99 ASN C N 1
ATOM 4343 C CA . ASN C 3 41 ? -36.577 59.032 -18.406 1.00 46.70 99 ASN C CA 1
ATOM 4344 C C . ASN C 3 41 ? -35.192 58.472 -18.684 1.00 45.77 99 ASN C C 1
ATOM 4345 O O . ASN C 3 41 ? -34.466 58.092 -17.765 1.00 44.95 99 ASN C O 1
ATOM 4350 N N . SER C 3 42 ? -34.831 58.426 -19.961 1.00 44.96 100 SER C N 1
ATOM 4351 C CA . SER C 3 42 ? -33.529 57.923 -20.370 1.00 44.09 100 SER C CA 1
ATOM 4352 C C . SER C 3 42 ? -32.437 58.793 -19.769 1.00 43.71 100 SER C C 1
ATOM 4353 O O . SER C 3 42 ? -32.713 59.820 -19.150 1.00 44.03 100 SER C O 1
ATOM 4356 N N . GLN C 3 43 ? -31.194 58.374 -19.962 1.00 43.16 101 GLN C N 1
ATOM 4357 C CA . GLN C 3 43 ? -30.045 59.102 -19.450 1.00 42.31 101 GLN C CA 1
ATOM 4358 C C . GLN C 3 43 ? -29.770 60.289 -20.375 1.00 42.73 101 GLN C C 1
ATOM 4359 O O . GLN C 3 43 ? -29.767 60.142 -21.597 1.00 41.90 101 GLN C O 1
ATOM 4365 N N . LYS C 3 44 ? -29.552 61.464 -19.792 1.00 44.14 102 LYS C N 1
ATOM 4366 C CA . LYS C 3 44 ? -29.277 62.667 -20.574 1.00 44.56 102 LYS C CA 1
ATOM 4367 C C . LYS C 3 44 ? -27.775 62.864 -20.755 1.00 44.12 102 LYS C C 1
ATOM 4368 O O . LYS C 3 44 ? -26.996 62.669 -19.820 1.00 44.71 102 LYS C O 1
ATOM 4374 N N . TYR C 3 45 ? -27.376 63.254 -21.961 1.00 43.21 103 TYR C N 1
ATOM 4375 C CA . TYR C 3 45 ? -25.970 63.483 -22.268 1.00 42.67 103 TYR C CA 1
ATOM 4376 C C . TYR C 3 45 ? -25.726 64.900 -22.779 1.00 42.75 103 TYR C C 1
ATOM 4377 O O . TYR C 3 45 ? -26.628 65.547 -23.312 1.00 42.91 103 TYR C O 1
ATOM 4386 N N . VAL C 3 46 ? -24.494 65.371 -22.617 1.00 42.40 104 VAL C N 1
ATOM 4387 C CA . VAL C 3 46 ? -24.112 66.705 -23.061 1.00 41.85 104 VAL C CA 1
ATOM 4388 C C . VAL C 3 46 ? -24.009 66.749 -24.580 1.00 43.05 104 VAL C C 1
ATOM 4389 O O . VAL C 3 46 ? -24.323 67.761 -25.207 1.00 43.66 104 VAL C O 1
ATOM 4393 N N . ARG C 3 47 ? -23.563 65.642 -25.164 1.00 43.81 105 ARG C N 1
ATOM 4394 C CA . ARG C 3 47 ? -23.411 65.548 -26.609 1.00 43.96 105 ARG C CA 1
ATOM 4395 C C . ARG C 3 47 ? -23.107 64.101 -26.974 1.00 43.06 105 ARG C C 1
ATOM 4396 O O . ARG C 3 47 ? -22.566 63.351 -26.161 1.00 43.47 105 ARG C O 1
ATOM 4404 N N . SER C 3 48 ? -23.466 63.708 -28.192 1.00 42.14 106 SER C N 1
ATOM 4405 C CA . SER C 3 48 ? -23.215 62.349 -28.658 1.00 40.94 106 SER C CA 1
ATOM 4406 C C . SER C 3 48 ? -22.769 62.367 -30.110 1.00 40.64 106 SER C C 1
ATOM 4407 O O . SER C 3 48 ? -23.111 63.277 -30.865 1.00 41.11 106 SER C O 1
ATOM 4410 N N . TRP C 3 49 ? -22.008 61.351 -30.497 1.00 40.54 107 TRP C N 1
ATOM 4411 C CA . TRP C 3 49 ? -21.500 61.251 -31.858 1.00 39.75 107 TRP C CA 1
ATOM 4412 C C . TRP C 3 49 ? -21.643 59.834 -32.393 1.00 39.22 107 TRP C C 1
ATOM 4413 O O . TRP C 3 49 ? -21.300 58.867 -31.712 1.00 39.63 107 TRP C O 1
ATOM 4424 N N . THR C 3 50 ? -22.161 59.717 -33.612 1.00 38.22 108 THR C N 1
ATOM 4425 C CA . THR C 3 50 ? -22.314 58.416 -34.241 1.00 37.59 108 THR C CA 1
ATOM 4426 C C . THR C 3 50 ? -21.090 58.202 -35.117 1.00 37.19 108 THR C C 1
ATOM 4427 O O . THR C 3 50 ? -20.907 58.857 -36.142 1.00 37.62 108 THR C O 1
ATOM 4431 N N . LEU C 3 51 ? -20.236 57.283 -34.686 1.00 36.69 109 LEU C N 1
ATOM 4432 C CA . LEU C 3 51 ? -19.009 56.980 -35.410 1.00 35.97 109 LEU C CA 1
ATOM 4433 C C . LEU C 3 51 ? -19.141 55.740 -36.284 1.00 36.36 109 LEU C C 1
ATOM 4434 O O . LEU C 3 51 ? -19.978 54.875 -36.027 1.00 36.33 109 LEU C O 1
ATOM 4439 N N . PRO C 3 52 ? -18.289 55.621 -37.314 1.00 36.38 110 PRO C N 1
ATOM 4440 C CA . PRO C 3 52 ? -17.234 56.570 -37.679 1.00 36.76 110 PRO C CA 1
ATOM 4441 C C . PRO C 3 52 ? -17.642 57.670 -38.659 1.00 36.94 110 PRO C C 1
ATOM 4442 O O . PRO C 3 52 ? -16.818 58.509 -39.016 1.00 37.51 110 PRO C O 1
ATOM 4446 N N . SER C 3 53 ? -18.899 57.670 -39.092 1.00 36.42 111 SER C N 1
ATOM 4447 C CA . SER C 3 53 ? -19.358 58.673 -40.042 1.00 36.79 111 SER C CA 1
ATOM 4448 C C . SER C 3 53 ? -19.112 60.108 -39.594 1.00 37.45 111 SER C C 1
ATOM 4449 O O . SER C 3 53 ? -18.812 60.970 -40.415 1.00 38.64 111 SER C O 1
ATOM 4452 N N . THR C 3 54 ? -19.236 60.372 -38.299 1.00 37.46 112 THR C N 1
ATOM 4453 C CA . THR C 3 54 ? -19.026 61.722 -37.789 1.00 37.80 112 THR C CA 1
ATOM 4454 C C . THR C 3 54 ? -17.646 62.275 -38.118 1.00 38.71 112 THR C C 1
ATOM 4455 O O . THR C 3 54 ? -17.505 63.438 -38.498 1.00 39.20 112 THR C O 1
ATOM 4459 N N . VAL C 3 55 ? -16.625 61.442 -37.961 1.00 39.29 113 VAL C N 1
ATOM 4460 C CA . VAL C 3 55 ? -15.260 61.872 -38.235 1.00 40.03 113 VAL C CA 1
ATOM 4461 C C . VAL C 3 55 ? -14.963 61.823 -39.735 1.00 40.61 113 VAL C C 1
ATOM 4462 O O . VAL C 3 55 ? -14.151 62.599 -40.242 1.00 41.00 113 VAL C O 1
ATOM 4466 N N . LEU C 3 56 ? -15.624 60.920 -40.451 1.00 41.28 114 LEU C N 1
ATOM 4467 C CA . LEU C 3 56 ? -15.406 60.837 -41.889 1.00 42.40 114 LEU C CA 1
ATOM 4468 C C . LEU C 3 56 ? -16.012 62.069 -42.568 1.00 44.35 114 LEU C C 1
ATOM 4469 O O . LEU C 3 56 ? -15.753 62.319 -43.742 1.00 45.17 114 LEU C O 1
ATOM 4474 N N . LYS C 3 57 ? -16.820 62.839 -41.840 1.00 45.97 115 LYS C N 1
ATOM 4475 C CA . LYS C 3 57 ? -17.419 64.041 -42.418 1.00 46.18 115 LYS C CA 1
ATOM 4476 C C . LYS C 3 57 ? -16.639 65.331 -42.146 1.00 46.97 115 LYS C C 1
ATOM 4477 O O . LYS C 3 57 ? -16.821 66.318 -42.852 1.00 48.51 115 LYS C O 1
ATOM 4483 N N . ALA C 3 58 ? -15.770 65.336 -41.141 1.00 46.81 116 ALA C N 1
ATOM 4484 C CA . ALA C 3 58 ? -15.003 66.543 -40.842 1.00 46.85 116 ALA C CA 1
ATOM 4485 C C . ALA C 3 58 ? -13.655 66.589 -41.556 1.00 47.40 116 ALA C C 1
ATOM 4486 O O . ALA C 3 58 ? -13.200 65.587 -42.108 1.00 47.52 116 ALA C O 1
ATOM 4488 N N . GLY C 3 59 ? -13.029 67.763 -41.552 1.00 47.74 117 GLY C N 1
ATOM 4489 C CA . GLY C 3 59 ? -11.729 67.920 -42.184 1.00 47.10 117 GLY C CA 1
ATOM 4490 C C . GLY C 3 59 ? -11.672 67.505 -43.637 1.00 46.15 117 GLY C C 1
ATOM 4491 O O . GLY C 3 59 ? -10.588 67.399 -44.209 1.00 46.20 117 GLY C O 1
ATOM 4492 N N . GLY C 3 60 ? -12.833 67.269 -44.236 1.00 45.23 118 GLY C N 1
ATOM 4493 C CA . GLY C 3 60 ? -12.868 66.865 -45.627 1.00 43.74 118 GLY C CA 1
ATOM 4494 C C . GLY C 3 60 ? -12.230 65.512 -45.861 1.00 43.28 118 GLY C C 1
ATOM 4495 O O . GLY C 3 60 ? -11.548 65.311 -46.858 1.00 42.65 118 GLY C O 1
ATOM 4496 N N . LYS C 3 61 ? -12.459 64.576 -44.948 1.00 42.67 119 LYS C N 1
ATOM 4497 C CA . LYS C 3 61 ? -11.888 63.240 -45.066 1.00 41.73 119 LYS C CA 1
ATOM 4498 C C . LYS C 3 61 ? -12.682 62.376 -46.052 1.00 42.65 119 LYS C C 1
ATOM 4499 O O . LYS C 3 61 ? -12.105 61.594 -46.804 1.00 43.69 119 LYS C O 1
ATOM 4505 N N . ALA C 3 62 ? -14.005 62.516 -46.038 1.00 43.20 120 ALA C N 1
ATOM 4506 C CA . ALA C 3 62 ? -14.875 61.753 -46.927 1.00 44.05 120 ALA C CA 1
ATOM 4507 C C . ALA C 3 62 ? -14.498 61.907 -48.401 1.00 44.75 120 ALA C C 1
ATOM 4508 O O . ALA C 3 62 ? -14.580 60.957 -49.173 1.00 45.37 120 ALA C O 1
ATOM 4510 N N . GLN C 3 63 ? -14.080 63.104 -48.788 1.00 46.17 121 GLN C N 1
ATOM 4511 C CA . GLN C 3 63 ? -13.696 63.349 -50.172 1.00 47.34 121 GLN C CA 1
ATOM 4512 C C . GLN C 3 63 ? -12.322 62.797 -50.459 1.00 46.70 121 GLN C C 1
ATOM 4513 O O . GLN C 3 63 ? -11.909 62.707 -51.612 1.00 46.76 121 GLN C O 1
ATOM 4519 N N . LYS C 3 64 ? -11.619 62.425 -49.400 1.00 46.14 122 LYS C N 1
ATOM 4520 C CA . LYS C 3 64 ? -10.289 61.876 -49.543 1.00 45.20 122 LYS C CA 1
ATOM 4521 C C . LYS C 3 64 ? -10.369 60.412 -49.951 1.00 44.88 122 LYS C C 1
ATOM 4522 O O . LYS C 3 64 ? -9.648 59.976 -50.835 1.00 45.24 122 LYS C O 1
ATOM 4528 N N . LEU C 3 65 ? -11.253 59.656 -49.315 1.00 43.84 123 LEU C N 1
ATOM 4529 C CA . LEU C 3 65 ? -11.388 58.250 -49.639 1.00 43.20 123 LEU C CA 1
ATOM 4530 C C . LEU C 3 65 ? -12.534 57.974 -50.601 1.00 43.02 123 LEU C C 1
ATOM 4531 O O . LEU C 3 65 ? -13.174 56.926 -50.535 1.00 43.84 123 LEU C O 1
ATOM 4536 N N . ALA C 3 66 ? -12.800 58.925 -51.488 1.00 42.57 124 ALA C N 1
ATOM 4537 C CA . ALA C 3 66 ? -13.849 58.754 -52.480 1.00 42.17 124 ALA C CA 1
ATOM 4538 C C . ALA C 3 66 ? -13.406 57.686 -53.474 1.00 42.40 124 ALA C C 1
ATOM 4539 O O . ALA C 3 66 ? -12.216 57.552 -53.762 1.00 41.81 124 ALA C O 1
ATOM 4541 N N . ASN C 3 67 ? -14.369 56.932 -53.995 1.00 42.85 125 ASN C N 1
ATOM 4542 C CA . ASN C 3 67 ? -14.090 55.869 -54.952 1.00 42.47 125 ASN C CA 1
ATOM 4543 C C . ASN C 3 67 ? -13.468 54.648 -54.287 1.00 42.40 125 ASN C C 1
ATOM 4544 O O . ASN C 3 67 ? -12.909 53.781 -54.956 1.00 42.18 125 ASN C O 1
ATOM 4549 N N . PHE C 3 68 ? -13.564 54.596 -52.961 1.00 41.93 126 PHE C N 1
ATOM 4550 C CA . PHE C 3 68 ? -13.068 53.465 -52.187 1.00 40.13 126 PHE C CA 1
ATOM 4551 C C . PHE C 3 68 ? -14.289 52.769 -51.599 1.00 39.62 126 PHE C C 1
ATOM 4552 O O . PHE C 3 68 ? -15.266 53.424 -51.240 1.00 41.39 126 PHE C O 1
ATOM 4560 N N . LYS C 3 69 ? -14.236 51.447 -51.495 1.00 37.86 127 LYS C N 1
ATOM 4561 C CA . LYS C 3 69 ? -15.378 50.694 -50.994 1.00 35.91 127 LYS C CA 1
ATOM 4562 C C . LYS C 3 69 ? -15.383 50.337 -49.511 1.00 35.57 127 LYS C C 1
ATOM 4563 O O . LYS C 3 69 ? -16.372 50.584 -48.819 1.00 36.07 127 LYS C O 1
ATOM 4569 N N . TYR C 3 70 ? -14.292 49.758 -49.019 1.00 34.68 128 TYR C N 1
ATOM 4570 C CA . TYR C 3 70 ? -14.234 49.348 -47.619 1.00 33.08 128 TYR C CA 1
ATOM 4571 C C . TYR C 3 70 ? -13.183 50.037 -46.761 1.00 32.41 128 TYR C C 1
ATOM 4572 O O . TYR C 3 70 ? -12.072 50.315 -47.210 1.00 32.41 128 TYR C O 1
ATOM 4581 N N . LEU C 3 71 ? -13.552 50.292 -45.511 1.00 32.08 129 LEU C N 1
ATOM 4582 C CA . LEU C 3 71 ? -12.669 50.940 -44.553 1.00 32.13 129 LEU C CA 1
ATOM 4583 C C . LEU C 3 71 ? -12.670 50.179 -43.235 1.00 33.62 129 LEU C C 1
ATOM 4584 O O . LEU C 3 71 ? -13.689 49.625 -42.825 1.00 33.58 129 LEU C O 1
ATOM 4589 N N . ARG C 3 72 ? -11.515 50.154 -42.581 1.00 35.31 130 ARG C N 1
ATOM 4590 C CA . ARG C 3 72 ? -11.359 49.489 -41.294 1.00 37.91 130 ARG C CA 1
ATOM 4591 C C . ARG C 3 72 ? -10.475 50.430 -40.485 1.00 37.87 130 ARG C C 1
ATOM 4592 O O . ARG C 3 72 ? -9.428 50.854 -40.969 1.00 38.04 130 ARG C O 1
ATOM 4600 N N . CYS C 3 73 ? -10.884 50.767 -39.266 1.00 38.43 131 CYS C N 1
ATOM 4601 C CA . CYS C 3 73 ? -10.086 51.691 -38.468 1.00 39.73 131 CYS C CA 1
ATOM 4602 C C . CYS C 3 73 ? -10.545 51.864 -37.026 1.00 39.62 131 CYS C C 1
ATOM 4603 O O . CYS C 3 73 ? -11.640 51.447 -36.647 1.00 39.51 131 CYS C O 1
ATOM 4606 N N . ASP C 3 74 ? -9.682 52.492 -36.232 1.00 39.28 132 ASP C N 1
ATOM 4607 C CA . ASP C 3 74 ? -9.980 52.788 -34.838 1.00 39.82 132 ASP C CA 1
ATOM 4608 C C . ASP C 3 74 ? -10.196 54.294 -34.797 1.00 39.11 132 ASP C C 1
ATOM 4609 O O . ASP C 3 74 ? -9.523 55.038 -35.510 1.00 38.96 132 ASP C O 1
ATOM 4614 N N . VAL C 3 75 ? -11.133 54.745 -33.974 1.00 38.20 133 VAL C N 1
ATOM 4615 C CA . VAL C 3 75 ? -11.400 56.170 -33.861 1.00 36.12 133 VAL C CA 1
ATOM 4616 C C . VAL C 3 75 ? -10.641 56.744 -32.676 1.00 36.75 133 VAL C C 1
ATOM 4617 O O . VAL C 3 75 ? -10.735 56.241 -31.557 1.00 37.20 133 VAL C O 1
ATOM 4621 N N . GLN C 3 76 ? -9.879 57.799 -32.937 1.00 37.42 134 GLN C N 1
ATOM 4622 C CA . GLN C 3 76 ? -9.094 58.456 -31.905 1.00 37.85 134 GLN C CA 1
ATOM 4623 C C . GLN C 3 76 ? -9.841 59.703 -31.443 1.00 37.46 134 GLN C C 1
ATOM 4624 O O . GLN C 3 76 ? -10.295 60.500 -32.264 1.00 38.05 134 GLN C O 1
ATOM 4630 N N . VAL C 3 77 ? -9.970 59.869 -30.131 1.00 37.01 135 VAL C N 1
ATOM 4631 C CA . VAL C 3 77 ? -10.675 61.020 -29.580 1.00 35.98 135 VAL C CA 1
ATOM 4632 C C . VAL C 3 77 ? -9.836 61.764 -28.550 1.00 36.75 135 VAL C C 1
ATOM 4633 O O . VAL C 3 77 ? -9.135 61.151 -27.742 1.00 37.35 135 VAL C O 1
ATOM 4637 N N . LYS C 3 78 ? -9.912 63.090 -28.586 1.00 36.92 136 LYS C N 1
ATOM 4638 C CA . LYS C 3 78 ? -9.177 63.923 -27.645 1.00 37.01 136 LYS C CA 1
ATOM 4639 C C . LYS C 3 78 ? -10.001 65.139 -27.252 1.00 37.10 136 LYS C C 1
ATOM 4640 O O . LYS C 3 78 ? -10.505 65.864 -28.110 1.00 36.89 136 LYS C O 1
ATOM 4646 N N . LEU C 3 79 ? -10.143 65.351 -25.949 1.00 37.44 137 LEU C N 1
ATOM 4647 C CA . LEU C 3 79 ? -10.896 66.487 -25.442 1.00 38.50 137 LEU C CA 1
ATOM 4648 C C . LEU C 3 79 ? -9.934 67.487 -24.823 1.00 40.14 137 LEU C C 1
ATOM 4649 O O . LEU C 3 79 ? -9.211 67.157 -23.886 1.00 40.19 137 LEU C O 1
ATOM 4654 N N . VAL C 3 80 ? -9.914 68.703 -25.358 1.00 42.10 138 VAL C N 1
ATOM 4655 C CA . VAL C 3 80 ? -9.049 69.745 -24.823 1.00 44.05 138 VAL C CA 1
ATOM 4656 C C . VAL C 3 80 ? -9.913 70.663 -23.969 1.00 46.10 138 VAL C C 1
ATOM 4657 O O . VAL C 3 80 ? -10.790 71.366 -24.474 1.00 45.30 138 VAL C O 1
ATOM 4661 N N . LEU C 3 81 ? -9.660 70.640 -22.667 1.00 49.16 139 LEU C N 1
ATOM 4662 C CA . LEU C 3 81 ? -10.421 71.440 -21.722 1.00 52.13 139 LEU C CA 1
ATOM 4663 C C . LEU C 3 81 ? -9.829 72.826 -21.487 1.00 53.44 139 LEU C C 1
ATOM 4664 O O . LEU C 3 81 ? -8.611 73.001 -21.424 1.00 53.65 139 LEU C O 1
ATOM 4669 N N . ASN C 3 82 ? -10.714 73.807 -21.353 1.00 55.05 140 ASN C N 1
ATOM 4670 C CA . ASN C 3 82 ? -10.324 75.191 -21.119 1.00 56.65 140 ASN C CA 1
ATOM 4671 C C . ASN C 3 82 ? -11.234 75.776 -20.044 1.00 56.94 140 ASN C C 1
ATOM 4672 O O . ASN C 3 82 ? -12.188 76.478 -20.355 1.00 57.34 140 ASN C O 1
ATOM 4677 N N . ALA C 3 83 ? -10.939 75.500 -18.779 1.00 57.58 141 ALA C N 1
ATOM 4678 C CA . ALA C 3 83 ? -11.784 76.001 -17.699 1.00 58.80 141 ALA C CA 1
ATOM 4679 C C . ALA C 3 83 ? -11.139 77.082 -16.842 1.00 59.23 141 ALA C C 1
ATOM 4680 O O . ALA C 3 83 ? -9.918 77.248 -16.837 1.00 59.69 141 ALA C O 1
ATOM 4682 N N . ASN C 3 84 ? -11.978 77.823 -16.121 1.00 58.99 142 ASN C N 1
ATOM 4683 C CA . ASN C 3 84 ? -11.493 78.871 -15.235 1.00 59.35 142 ASN C CA 1
ATOM 4684 C C . ASN C 3 84 ? -11.396 78.265 -13.836 1.00 58.10 142 ASN C C 1
ATOM 4685 O O . ASN C 3 84 ? -12.143 77.347 -13.495 1.00 58.57 142 ASN C O 1
ATOM 4690 N N . PRO C 3 85 ? -10.468 78.769 -13.010 1.00 56.24 143 PRO C N 1
ATOM 4691 C CA . PRO C 3 85 ? -10.236 78.297 -11.641 1.00 54.84 143 PRO C CA 1
ATOM 4692 C C . PRO C 3 85 ? -11.437 78.275 -10.698 1.00 53.67 143 PRO C C 1
ATOM 4693 O O . PRO C 3 85 ? -11.331 77.775 -9.577 1.00 53.75 143 PRO C O 1
ATOM 4697 N N . PHE C 3 86 ? -12.576 78.795 -11.142 1.00 52.58 144 PHE C N 1
ATOM 4698 C CA . PHE C 3 86 ? -13.754 78.852 -10.282 1.00 51.89 144 PHE C CA 1
ATOM 4699 C C . PHE C 3 86 ? -14.855 77.840 -10.580 1.00 50.75 144 PHE C C 1
ATOM 4700 O O . PHE C 3 86 ? -15.807 77.713 -9.808 1.00 51.10 144 PHE C O 1
ATOM 4708 N N . VAL C 3 87 ? -14.733 77.120 -11.689 1.00 49.28 145 VAL C N 1
ATOM 4709 C CA . VAL C 3 87 ? -15.738 76.126 -12.043 1.00 47.86 145 VAL C CA 1
ATOM 4710 C C . VAL C 3 87 ? -15.212 74.715 -11.825 1.00 47.59 145 VAL C C 1
ATOM 4711 O O . VAL C 3 87 ? -14.205 74.320 -12.412 1.00 48.15 145 VAL C O 1
ATOM 4715 N N . ALA C 3 88 ? -15.900 73.962 -10.973 1.00 46.94 146 ALA C N 1
ATOM 4716 C CA . ALA C 3 88 ? -15.518 72.590 -10.671 1.00 46.72 146 ALA C CA 1
ATOM 4717 C C . ALA C 3 88 ? -16.536 71.626 -11.267 1.00 46.74 146 ALA C C 1
ATOM 4718 O O . ALA C 3 88 ? -17.681 71.999 -11.524 1.00 47.14 146 ALA C O 1
ATOM 4720 N N . GLY C 3 89 ? -16.112 70.386 -11.487 1.00 46.65 147 GLY C N 1
ATOM 4721 C CA . GLY C 3 89 ? -17.002 69.390 -12.055 1.00 45.12 147 GLY C CA 1
ATOM 4722 C C . GLY C 3 89 ? -16.232 68.253 -12.694 1.00 44.01 147 GLY C C 1
ATOM 4723 O O . GLY C 3 89 ? -15.045 68.391 -12.992 1.00 44.25 147 GLY C O 1
ATOM 4724 N N . ARG C 3 90 ? -16.902 67.124 -12.898 1.00 42.85 148 ARG C N 1
ATOM 4725 C CA . ARG C 3 90 ? -16.269 65.964 -13.513 1.00 42.58 148 ARG C CA 1
ATOM 4726 C C . ARG C 3 90 ? -17.247 65.234 -14.430 1.00 41.81 148 ARG C C 1
ATOM 4727 O O . ARG C 3 90 ? -18.400 65.003 -14.067 1.00 40.91 148 ARG C O 1
ATOM 4735 N N . MET C 3 91 ? -16.778 64.873 -15.621 1.00 42.22 149 MET C N 1
ATOM 4736 C CA . MET C 3 91 ? -17.617 64.182 -16.595 1.00 41.65 149 MET C CA 1
ATOM 4737 C C . MET C 3 91 ? -17.036 62.833 -16.997 1.00 39.85 149 MET C C 1
ATOM 4738 O O . MET C 3 91 ? -15.919 62.486 -16.612 1.00 40.02 149 MET C O 1
ATOM 4743 N N . TYR C 3 92 ? -17.799 62.078 -17.780 1.00 37.67 150 TYR C N 1
ATOM 4744 C CA . TYR C 3 92 ? -17.359 60.765 -18.227 1.00 35.83 150 TYR C CA 1
ATOM 4745 C C . TYR C 3 92 ? -17.595 60.582 -19.723 1.00 35.38 150 TYR C C 1
ATOM 4746 O O . TYR C 3 92 ? -18.718 60.728 -20.209 1.00 35.19 150 TYR C O 1
ATOM 4755 N N . LEU C 3 93 ? -16.525 60.271 -20.448 1.00 34.03 151 LEU C N 1
ATOM 4756 C CA . LEU C 3 93 ? -16.610 60.050 -21.885 1.00 32.45 151 LEU C CA 1
ATOM 4757 C C . LEU C 3 93 ? -16.540 58.548 -22.133 1.00 32.59 151 LEU C C 1
ATOM 4758 O O . LEU C 3 93 ? -15.497 57.928 -21.925 1.00 32.88 151 LEU C O 1
ATOM 4763 N N . ALA C 3 94 ? -17.651 57.965 -22.572 1.00 31.86 152 ALA C N 1
ATOM 4764 C CA . ALA C 3 94 ? -17.703 56.532 -22.832 1.00 32.37 152 ALA C CA 1
ATOM 4765 C C . ALA C 3 94 ? -18.288 56.228 -24.206 1.00 32.27 152 ALA C C 1
ATOM 4766 O O . ALA C 3 94 ? -18.971 57.065 -24.794 1.00 33.04 152 ALA C O 1
ATOM 4768 N N . TYR C 3 95 ? -18.014 55.030 -24.714 1.00 31.82 153 TYR C N 1
ATOM 4769 C CA . TYR C 3 95 ? -18.533 54.622 -26.014 1.00 31.69 153 TYR C CA 1
ATOM 4770 C C . TYR C 3 95 ? -19.296 53.309 -25.886 1.00 32.07 153 TYR C C 1
ATOM 4771 O O . TYR C 3 95 ? -19.076 52.542 -24.947 1.00 31.81 153 TYR C O 1
ATOM 4780 N N . SER C 3 96 ? -20.197 53.060 -26.830 1.00 32.13 154 SER C N 1
ATOM 4781 C CA . SER C 3 96 ? -21.009 51.851 -26.817 1.00 31.88 154 SER C CA 1
ATOM 4782 C C . SER C 3 96 ? -21.228 51.306 -28.227 1.00 32.25 154 SER C C 1
ATOM 4783 O O . SER C 3 96 ? -21.968 51.888 -29.019 1.00 33.69 154 SER C O 1
ATOM 4786 N N . PRO C 3 97 ? -20.579 50.178 -28.560 1.00 32.15 155 PRO C N 1
ATOM 4787 C CA . PRO C 3 97 ? -20.721 49.569 -29.887 1.00 31.82 155 PRO C CA 1
ATOM 4788 C C . PRO C 3 97 ? -22.169 49.185 -30.199 1.00 32.41 155 PRO C C 1
ATOM 4789 O O . PRO C 3 97 ? -22.827 48.522 -29.397 1.00 32.94 155 PRO C O 1
ATOM 4793 N N . TYR C 3 98 ? -22.659 49.608 -31.362 1.00 32.68 156 TYR C N 1
ATOM 4794 C CA . TYR C 3 98 ? -24.022 49.294 -31.785 1.00 33.16 156 TYR C CA 1
ATOM 4795 C C . TYR C 3 98 ? -25.043 49.579 -30.691 1.00 33.05 156 TYR C C 1
ATOM 4796 O O . TYR C 3 98 ? -26.012 48.839 -30.533 1.00 33.59 156 TYR C O 1
ATOM 4805 N N . ASP C 3 99 ? -24.829 50.656 -29.943 1.00 33.41 157 ASP C N 1
ATOM 4806 C CA . ASP C 3 99 ? -25.733 51.014 -28.856 1.00 34.62 157 ASP C CA 1
ATOM 4807 C C . ASP C 3 99 ? -27.164 51.231 -29.333 1.00 35.31 157 ASP C C 1
ATOM 4808 O O . ASP C 3 99 ? -28.118 51.030 -28.582 1.00 35.70 157 ASP C O 1
ATOM 4813 N N . ASP C 3 100 ? -27.307 51.638 -30.588 1.00 36.92 158 ASP C N 1
ATOM 4814 C CA . ASP C 3 100 ? -28.615 51.903 -31.170 1.00 37.93 158 ASP C CA 1
ATOM 4815 C C . ASP C 3 100 ? -29.097 50.771 -32.071 1.00 38.67 158 ASP C C 1
ATOM 4816 O O . ASP C 3 100 ? -30.157 50.872 -32.689 1.00 38.68 158 ASP C O 1
ATOM 4821 N N . LYS C 3 101 ? -28.322 49.694 -32.142 1.00 39.22 159 LYS C N 1
ATOM 4822 C CA . LYS C 3 101 ? -28.674 48.556 -32.984 1.00 38.84 159 LYS C CA 1
ATOM 4823 C C . LYS C 3 101 ? -28.978 47.309 -32.158 1.00 38.62 159 LYS C C 1
ATOM 4824 O O . LYS C 3 101 ? -28.956 46.194 -32.680 1.00 39.51 159 LYS C O 1
ATOM 4830 N N . VAL C 3 102 ? -29.257 47.495 -30.872 1.00 37.40 160 VAL C N 1
ATOM 4831 C CA . VAL C 3 102 ? -29.555 46.368 -29.996 1.00 37.49 160 VAL C CA 1
ATOM 4832 C C . VAL C 3 102 ? -30.798 46.613 -29.151 1.00 38.98 160 VAL C C 1
ATOM 4833 O O . VAL C 3 102 ? -31.332 47.720 -29.124 1.00 40.12 160 VAL C O 1
ATOM 4837 N N . ASP C 3 103 ? -31.253 45.568 -28.467 1.00 40.58 161 ASP C N 1
ATOM 4838 C CA . ASP C 3 103 ? -32.421 45.655 -27.598 1.00 42.47 161 ASP C CA 1
ATOM 4839 C C . ASP C 3 103 ? -32.288 46.885 -26.700 1.00 41.88 161 ASP C C 1
ATOM 4840 O O . ASP C 3 103 ? -31.251 47.094 -26.071 1.00 42.55 161 ASP C O 1
ATOM 4845 N N . THR C 3 104 ? -33.341 47.694 -26.650 1.00 40.87 162 THR C N 1
ATOM 4846 C CA . THR C 3 104 ? -33.353 48.919 -25.853 1.00 40.30 162 THR C CA 1
ATOM 4847 C C . THR C 3 104 ? -32.769 48.789 -24.450 1.00 39.16 162 THR C C 1
ATOM 4848 O O . THR C 3 104 ? -31.978 49.629 -24.024 1.00 39.38 162 THR C O 1
ATOM 4852 N N . ALA C 3 105 ? -33.163 47.743 -23.732 1.00 37.85 163 ALA C N 1
ATOM 4853 C CA . ALA C 3 105 ? -32.686 47.526 -22.370 1.00 36.38 163 ALA C CA 1
ATOM 4854 C C . ALA C 3 105 ? -31.167 47.409 -22.284 1.00 35.97 163 ALA C C 1
ATOM 4855 O O . ALA C 3 105 ? -30.578 47.639 -21.226 1.00 35.50 163 ALA C O 1
ATOM 4857 N N . ARG C 3 106 ? -30.540 47.062 -23.405 1.00 35.06 164 ARG C N 1
ATOM 4858 C CA . ARG C 3 106 ? -29.091 46.891 -23.467 1.00 34.05 164 ARG C CA 1
ATOM 4859 C C . ARG C 3 106 ? -28.338 48.156 -23.873 1.00 35.21 164 ARG C C 1
ATOM 4860 O O . ARG C 3 106 ? -27.128 48.116 -24.109 1.00 35.33 164 ARG C O 1
ATOM 4868 N N . SER C 3 107 ? -29.053 49.276 -23.952 1.00 35.40 165 SER C N 1
ATOM 4869 C CA . SER C 3 107 ? -28.448 50.553 -24.320 1.00 33.58 165 SER C CA 1
ATOM 4870 C C . SER C 3 107 ? -27.858 51.239 -23.093 1.00 32.80 165 SER C C 1
ATOM 4871 O O . SER C 3 107 ? -28.337 51.052 -21.975 1.00 33.19 165 SER C O 1
ATOM 4874 N N . VAL C 3 108 ? -26.817 52.035 -23.308 1.00 32.14 166 VAL C N 1
ATOM 4875 C CA . VAL C 3 108 ? -26.158 52.741 -22.215 1.00 31.84 166 VAL C CA 1
ATOM 4876 C C . VAL C 3 108 ? -27.064 53.812 -21.612 1.00 32.48 166 VAL C C 1
ATOM 4877 O O . VAL C 3 108 ? -26.918 54.176 -20.445 1.00 32.33 166 VAL C O 1
ATOM 4881 N N . LEU C 3 109 ? -28.006 54.305 -22.409 1.00 33.09 167 LEU C N 1
ATOM 4882 C CA . LEU C 3 109 ? -28.932 55.341 -21.959 1.00 32.35 167 LEU C CA 1
ATOM 4883 C C . LEU C 3 109 ? -30.114 54.768 -21.177 1.00 32.58 167 LEU C C 1
ATOM 4884 O O . LEU C 3 109 ? -30.897 55.514 -20.590 1.00 32.85 167 LEU C O 1
ATOM 4889 N N . GLN C 3 110 ? -30.233 53.445 -21.165 1.00 33.44 168 GLN C N 1
ATOM 4890 C CA . GLN C 3 110 ? -31.329 52.783 -20.469 1.00 33.65 168 GLN C CA 1
ATOM 4891 C C . GLN C 3 110 ? -30.883 52.071 -19.200 1.00 33.64 168 GLN C C 1
ATOM 4892 O O . GLN C 3 110 ? -31.538 51.128 -18.756 1.00 34.07 168 GLN C O 1
ATOM 4898 N N . THR C 3 111 ? -29.776 52.514 -18.616 1.00 33.80 169 THR C N 1
ATOM 4899 C CA . THR C 3 111 ? -29.272 51.884 -17.401 1.00 34.00 169 THR C CA 1
ATOM 4900 C C . THR C 3 111 ? -28.947 52.893 -16.302 1.00 33.74 169 THR C C 1
ATOM 4901 O O . THR C 3 111 ? -28.941 54.103 -16.532 1.00 32.62 169 THR C O 1
ATOM 4905 N N . SER C 3 112 ? -28.681 52.379 -15.104 1.00 33.24 170 SER C N 1
ATOM 4906 C CA . SER C 3 112 ? -28.363 53.211 -13.951 1.00 32.89 170 SER C CA 1
ATOM 4907 C C . SER C 3 112 ? -27.075 53.996 -14.145 1.00 33.46 170 SER C C 1
ATOM 4908 O O . SER C 3 112 ? -26.348 53.794 -15.117 1.00 33.62 170 SER C O 1
ATOM 4911 N N . ARG C 3 113 ? -26.802 54.899 -13.209 1.00 33.85 171 ARG C N 1
ATOM 4912 C CA . ARG C 3 113 ? -25.592 55.705 -13.260 1.00 34.00 171 ARG C CA 1
ATOM 4913 C C . ARG C 3 113 ? -24.411 54.769 -13.055 1.00 35.28 171 ARG C C 1
ATOM 4914 O O . ARG C 3 113 ? -23.332 54.977 -13.609 1.00 36.13 171 ARG C O 1
ATOM 4922 N N . ALA C 3 114 ? -24.631 53.732 -12.252 1.00 36.11 172 ALA C N 1
ATOM 4923 C CA . ALA C 3 114 ? -23.599 52.745 -11.972 1.00 35.60 172 ALA C CA 1
ATOM 4924 C C . ALA C 3 114 ? -23.310 51.965 -13.249 1.00 36.67 172 ALA C C 1
ATOM 4925 O O . ALA C 3 114 ? -22.166 51.600 -13.524 1.00 38.17 172 ALA C O 1
ATOM 4927 N N . GLY C 3 115 ? -24.356 51.714 -14.030 1.00 36.14 173 GLY C N 1
ATOM 4928 C CA . GLY C 3 115 ? -24.191 50.986 -15.273 1.00 35.55 173 GLY C CA 1
ATOM 4929 C C . GLY C 3 115 ? -23.463 51.813 -16.315 1.00 35.74 173 GLY C C 1
ATOM 4930 O O . GLY C 3 115 ? -22.473 51.367 -16.893 1.00 36.51 173 GLY C O 1
ATOM 4931 N N . VAL C 3 116 ? -23.957 53.024 -16.553 1.00 35.48 174 VAL C N 1
ATOM 4932 C CA . VAL C 3 116 ? -23.357 53.928 -17.530 1.00 34.86 174 VAL C CA 1
ATOM 4933 C C . VAL C 3 116 ? -21.874 54.130 -17.247 1.00 35.04 174 VAL C C 1
ATOM 4934 O O . VAL C 3 116 ? -21.047 54.121 -18.158 1.00 34.39 174 VAL C O 1
ATOM 4938 N N . THR C 3 117 ? -21.548 54.310 -15.974 1.00 35.96 175 THR C N 1
ATOM 4939 C CA . THR C 3 117 ? -20.172 54.523 -15.555 1.00 36.09 175 THR C CA 1
ATOM 4940 C C . THR C 3 117 ? -19.353 53.233 -15.655 1.00 35.93 175 THR C C 1
ATOM 4941 O O . THR C 3 117 ? -18.147 53.227 -15.401 1.00 36.21 175 THR C O 1
ATOM 4945 N N . GLY C 3 118 ? -20.017 52.143 -16.033 1.00 35.20 176 GLY C N 1
ATOM 4946 C CA . GLY C 3 118 ? -19.341 50.865 -16.167 1.00 32.60 176 GLY C CA 1
ATOM 4947 C C . GLY C 3 118 ? -18.853 50.607 -17.582 1.00 32.51 176 GLY C C 1
ATOM 4948 O O . GLY C 3 118 ? -18.060 49.693 -17.818 1.00 34.10 176 GLY C O 1
ATOM 4949 N N . TYR C 3 119 ? -19.330 51.409 -18.529 1.00 30.62 177 TYR C N 1
ATOM 4950 C CA . TYR C 3 119 ? -18.930 51.269 -19.924 1.00 28.79 177 TYR C CA 1
ATOM 4951 C C . TYR C 3 119 ? -17.489 51.722 -20.127 1.00 29.29 177 TYR C C 1
ATOM 4952 O O . TYR C 3 119 ? -16.901 52.365 -19.256 1.00 29.17 177 TYR C O 1
ATOM 4961 N N . PRO C 3 120 ? -16.894 51.378 -21.281 1.00 29.93 178 PRO C N 1
ATOM 4962 C CA . PRO C 3 120 ? -15.513 51.773 -21.570 1.00 29.66 178 PRO C CA 1
ATOM 4963 C C . PRO C 3 120 ? -15.450 53.289 -21.691 1.00 31.20 178 PRO C C 1
ATOM 4964 O O . PRO C 3 120 ? -16.106 53.871 -22.554 1.00 31.50 178 PRO C O 1
ATOM 4968 N N . GLY C 3 121 ? -14.673 53.932 -20.829 1.00 31.76 179 GLY C N 1
ATOM 4969 C CA . GLY C 3 121 ? -14.586 55.376 -20.901 1.00 32.77 179 GLY C CA 1
ATOM 4970 C C . GLY C 3 121 ? -13.462 55.983 -20.093 1.00 34.30 179 GLY C C 1
ATOM 4971 O O . GLY C 3 121 ? -12.648 55.275 -19.502 1.00 34.67 179 GLY C O 1
ATOM 4972 N N . VAL C 3 122 ? -13.426 57.311 -20.073 1.00 35.22 180 VAL C N 1
ATOM 4973 C CA . VAL C 3 122 ? -12.405 58.046 -19.343 1.00 36.07 180 VAL C CA 1
ATOM 4974 C C . VAL C 3 122 ? -13.040 59.238 -18.624 1.00 37.16 180 VAL C C 1
ATOM 4975 O O . VAL C 3 122 ? -14.001 59.829 -19.116 1.00 36.47 180 VAL C O 1
ATOM 4979 N N . GLU C 3 123 ? -12.505 59.571 -17.452 1.00 38.85 181 GLU C N 1
ATOM 4980 C CA . GLU C 3 123 ? -13.003 60.687 -16.651 1.00 41.16 181 GLU C CA 1
ATOM 4981 C C . GLU C 3 123 ? -12.377 62.011 -17.069 1.00 42.16 181 GLU C C 1
ATOM 4982 O O . GLU C 3 123 ? -11.296 62.046 -17.656 1.00 43.22 181 GLU C O 1
ATOM 4988 N N . LEU C 3 124 ? -13.063 63.100 -16.743 1.00 43.67 182 LEU C N 1
ATOM 4989 C CA . LEU C 3 124 ? -12.592 64.437 -17.073 1.00 44.35 182 LEU C CA 1
ATOM 4990 C C . LEU C 3 124 ? -12.925 65.403 -15.939 1.00 44.58 182 LEU C C 1
ATOM 4991 O O . LEU C 3 124 ? -14.089 65.737 -15.728 1.00 44.69 182 LEU C O 1
ATOM 4996 N N . ASP C 3 125 ? -11.903 65.838 -15.206 1.00 45.30 183 ASP C N 1
ATOM 4997 C CA . ASP C 3 125 ? -12.096 66.774 -14.101 1.00 46.66 183 ASP C CA 1
ATOM 4998 C C . ASP C 3 125 ? -11.666 68.157 -14.577 1.00 47.30 183 ASP C C 1
ATOM 4999 O O . ASP C 3 125 ? -10.546 68.330 -15.057 1.00 48.29 183 ASP C O 1
ATOM 5004 N N . PHE C 3 126 ? -12.554 69.139 -14.441 1.00 47.40 184 PHE C N 1
ATOM 5005 C CA . PHE C 3 126 ? -12.268 70.499 -14.885 1.00 47.13 184 PHE C CA 1
ATOM 5006 C C . PHE C 3 126 ? -11.054 71.161 -14.245 1.00 47.60 184 PHE C C 1
ATOM 5007 O O . PHE C 3 126 ? -10.356 71.942 -14.892 1.00 48.25 184 PHE C O 1
ATOM 5015 N N . GLN C 3 127 ? -10.797 70.850 -12.980 1.00 47.87 185 GLN C N 1
ATOM 5016 C CA . GLN C 3 127 ? -9.669 71.449 -12.281 1.00 49.06 185 GLN C CA 1
ATOM 5017 C C . GLN C 3 127 ? -8.419 70.574 -12.244 1.00 48.78 185 GLN C C 1
ATOM 5018 O O . GLN C 3 127 ? -7.430 70.932 -11.606 1.00 49.98 185 GLN C O 1
ATOM 5024 N N . LEU C 3 128 ? -8.454 69.438 -12.931 1.00 48.27 186 LEU C N 1
ATOM 5025 C CA . LEU C 3 128 ? -7.306 68.537 -12.940 1.00 47.62 186 LEU C CA 1
ATOM 5026 C C . LEU C 3 128 ? -6.763 68.238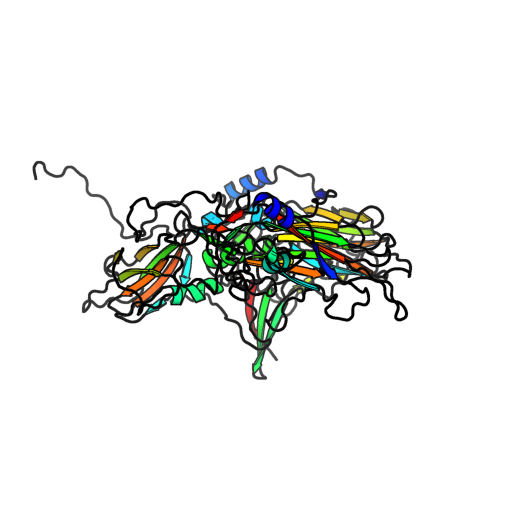 -14.329 1.00 48.39 186 LEU C C 1
ATOM 5027 O O . LEU C 3 128 ? -5.552 68.248 -14.542 1.00 49.22 186 LEU C O 1
ATOM 5032 N N . ASP C 3 129 ? -7.660 67.971 -15.272 1.00 49.46 187 ASP C N 1
ATOM 5033 C CA . ASP C 3 129 ? -7.258 67.636 -16.633 1.00 50.26 187 ASP C CA 1
ATOM 5034 C C . ASP C 3 129 ? -7.317 68.804 -17.608 1.00 50.02 187 ASP C C 1
ATOM 5035 O O . ASP C 3 129 ? -8.273 69.578 -17.611 1.00 50.51 187 ASP C O 1
ATOM 5040 N N . ASN C 3 130 ? -6.282 68.923 -18.434 1.00 49.63 188 ASN C N 1
ATOM 5041 C CA . ASN C 3 130 ? -6.225 69.971 -19.446 1.00 49.38 188 ASN C CA 1
ATOM 5042 C C . ASN C 3 130 ? -6.708 69.354 -20.749 1.00 47.92 188 ASN C C 1
ATOM 5043 O O . ASN C 3 130 ? -7.088 70.056 -21.686 1.00 47.52 188 ASN C O 1
ATOM 5048 N N . SER C 3 131 ? -6.686 68.026 -20.787 1.00 46.93 189 SER C N 1
ATOM 5049 C CA . SER C 3 131 ? -7.123 67.262 -21.948 1.00 45.28 189 SER C CA 1
ATOM 5050 C C . SER C 3 131 ? -7.065 65.776 -21.627 1.00 44.31 189 SER C C 1
ATOM 5051 O O . SER C 3 131 ? -6.276 65.341 -20.787 1.00 43.42 189 SER C O 1
ATOM 5054 N N . VAL C 3 132 ? -7.911 65.003 -22.298 1.00 43.61 190 VAL C N 1
ATOM 5055 C CA . VAL C 3 132 ? -7.956 63.561 -22.104 1.00 42.71 190 VAL C CA 1
ATOM 5056 C C . VAL C 3 132 ? -8.137 62.877 -23.454 1.00 42.24 190 VAL C C 1
ATOM 5057 O O . VAL C 3 132 ? -8.902 63.343 -24.297 1.00 41.19 190 VAL C O 1
ATOM 5061 N N . GLU C 3 133 ? -7.417 61.780 -23.661 1.00 43.44 191 GLU C N 1
ATOM 5062 C CA . GLU C 3 133 ? -7.506 61.037 -24.912 1.00 43.58 191 GLU C CA 1
ATOM 5063 C C . GLU C 3 133 ? -8.161 59.681 -24.710 1.00 41.78 191 GLU C C 1
ATOM 5064 O O . GLU C 3 133 ? -8.195 59.149 -23.601 1.00 41.73 191 GLU C O 1
ATOM 5070 N N . MET C 3 134 ? -8.673 59.122 -25.798 1.00 40.59 192 MET C N 1
ATOM 5071 C CA . MET C 3 134 ? -9.340 57.833 -25.749 1.00 38.80 192 MET C CA 1
ATOM 5072 C C . MET C 3 134 ? -9.297 57.177 -27.124 1.00 37.26 192 MET C C 1
ATOM 5073 O O . MET C 3 134 ? -9.363 57.859 -28.146 1.00 36.37 192 MET C O 1
ATOM 5078 N N . THR C 3 135 ? -9.177 55.854 -27.145 1.00 36.01 193 THR C N 1
ATOM 5079 C CA . THR C 3 135 ? -9.137 55.116 -28.402 1.00 34.44 193 THR C CA 1
ATOM 5080 C C . THR C 3 135 ? -10.344 54.196 -28.498 1.00 33.68 193 THR C C 1
ATOM 5081 O O . THR C 3 135 ? -10.712 53.538 -27.525 1.00 34.03 193 THR C O 1
ATOM 5085 N N . ILE C 3 136 ? -10.961 54.155 -29.671 1.00 32.31 194 ILE C N 1
ATOM 5086 C CA . ILE C 3 136 ? -12.115 53.296 -29.883 1.00 32.01 194 ILE C CA 1
ATOM 5087 C C . ILE C 3 136 ? -11.765 52.248 -30.934 1.00 33.04 194 ILE C C 1
ATOM 5088 O O . ILE C 3 136 ? -11.839 52.506 -32.136 1.00 33.52 194 ILE C O 1
ATOM 5093 N N . PRO C 3 137 ? -11.371 51.045 -30.487 1.00 32.64 195 PRO C N 1
ATOM 5094 C CA . PRO C 3 137 ? -11.006 49.955 -31.394 1.00 32.35 195 PRO C CA 1
ATOM 5095 C C . PRO C 3 137 ? -12.112 49.661 -32.400 1.00 32.48 195 PRO C C 1
ATOM 5096 O O . PRO C 3 137 ? -13.291 49.840 -32.100 1.00 34.37 195 PRO C O 1
ATOM 5100 N N . TYR C 3 138 ? -11.726 49.220 -33.593 1.00 31.83 196 TYR C N 1
ATOM 5101 C CA . TYR C 3 138 ? -12.694 48.880 -34.627 1.00 31.35 196 TYR C CA 1
ATOM 5102 C C . TYR C 3 138 ? -13.768 48.048 -33.930 1.00 32.27 196 TYR C C 1
ATOM 5103 O O . TYR C 3 138 ? -13.513 46.916 -33.517 1.00 33.48 196 TYR C O 1
ATOM 5112 N N . ALA C 3 139 ? -14.964 48.612 -33.793 1.00 31.88 197 ALA C N 1
ATOM 5113 C CA . ALA C 3 139 ? -16.046 47.927 -33.097 1.00 32.53 197 ALA C CA 1
ATOM 5114 C C . ALA C 3 139 ? -17.129 47.306 -33.967 1.00 32.42 197 ALA C C 1
ATOM 5115 O O . ALA C 3 139 ? -18.183 46.920 -33.460 1.00 32.21 197 ALA C O 1
ATOM 5117 N N . SER C 3 140 ? -16.883 47.201 -35.267 1.00 32.71 198 SER C N 1
ATOM 5118 C CA . SER C 3 140 ? -17.871 46.611 -36.162 1.00 33.02 198 SER C CA 1
ATOM 5119 C C . SER C 3 140 ? -17.772 45.094 -36.093 1.00 33.48 198 SER C C 1
ATOM 5120 O O . SER C 3 140 ? -16.708 44.550 -35.794 1.00 34.11 198 SER C O 1
ATOM 5123 N N . PHE C 3 141 ? -18.884 44.412 -36.354 1.00 33.21 199 PHE C N 1
ATOM 5124 C CA . PHE C 3 141 ? -18.892 42.955 -36.338 1.00 31.91 199 PHE C CA 1
ATOM 5125 C C . PHE C 3 141 ? -18.634 42.460 -37.757 1.00 32.22 199 PHE C C 1
ATOM 5126 O O . PHE C 3 141 ? -18.500 41.260 -38.002 1.00 33.18 199 PHE C O 1
ATOM 5134 N N . GLN C 3 142 ? -18.561 43.408 -38.686 1.00 31.55 200 GLN C N 1
ATOM 5135 C CA . GLN C 3 142 ? -18.303 43.108 -40.085 1.00 31.55 200 GLN C CA 1
ATOM 5136 C C . GLN C 3 142 ? -16.812 43.245 -40.359 1.00 31.85 200 GLN C C 1
ATOM 5137 O O . GLN C 3 142 ? -16.098 43.920 -39.619 1.00 30.98 200 GLN C O 1
ATOM 5143 N N . GLU C 3 143 ? -16.345 42.608 -41.426 1.00 33.14 201 GLU C N 1
ATOM 5144 C CA . GLU C 3 143 ? -14.933 42.652 -41.778 1.00 34.94 201 GLU C CA 1
ATOM 5145 C C . GLU C 3 143 ? -14.464 44.058 -42.136 1.00 35.68 201 GLU C C 1
ATOM 5146 O O . GLU C 3 143 ? -13.269 44.361 -42.065 1.00 35.45 201 GLU C O 1
ATOM 5152 N N . ALA C 3 144 ? -15.406 44.915 -42.520 1.00 36.21 202 ALA C N 1
ATOM 5153 C CA . ALA C 3 144 ? -15.084 46.289 -42.885 1.00 35.45 202 ALA C CA 1
ATOM 5154 C C . ALA C 3 144 ? -16.328 47.169 -42.955 1.00 36.17 202 ALA C C 1
ATOM 5155 O O . ALA C 3 144 ? -17.457 46.678 -42.998 1.00 36.47 202 ALA C O 1
ATOM 5157 N N . TYR C 3 145 ? -16.100 48.478 -42.965 1.00 37.37 203 TYR C N 1
ATOM 5158 C CA . TYR C 3 145 ? -17.168 49.468 -43.033 1.00 38.19 203 TYR C CA 1
ATOM 5159 C C . TYR C 3 145 ? -17.412 49.851 -44.492 1.00 38.69 203 TYR C C 1
ATOM 5160 O O . TYR C 3 145 ? -16.476 50.191 -45.214 1.00 39.01 203 TYR C O 1
ATOM 5169 N N . ASP C 3 146 ? -18.667 49.789 -44.927 1.00 39.57 204 ASP C N 1
ATOM 5170 C CA . ASP C 3 146 ? -19.012 50.140 -46.300 1.00 40.55 204 ASP C CA 1
ATOM 5171 C C . ASP C 3 146 ? -19.054 51.659 -46.439 1.00 40.68 204 ASP C C 1
ATOM 5172 O O . ASP C 3 146 ? -19.964 52.312 -45.926 1.00 41.56 204 ASP C O 1
ATOM 5177 N N . LEU C 3 147 ? -18.069 52.216 -47.137 1.00 39.94 205 LEU C N 1
ATOM 5178 C CA . LEU C 3 147 ? -17.985 53.657 -47.331 1.00 38.86 205 LEU C CA 1
ATOM 5179 C C . LEU C 3 147 ? -19.080 54.212 -48.236 1.00 39.94 205 LEU C C 1
ATOM 5180 O O . LEU C 3 147 ? -19.562 55.321 -48.028 1.00 40.49 205 LEU C O 1
ATOM 5185 N N . VAL C 3 148 ? -19.484 53.439 -49.234 1.00 41.66 206 VAL C N 1
ATOM 5186 C CA . VAL C 3 148 ? -20.506 53.901 -50.166 1.00 43.34 206 VAL C CA 1
ATOM 5187 C C . VAL C 3 148 ? -21.914 53.876 -49.576 1.00 45.83 206 VAL C C 1
ATOM 5188 O O . VAL C 3 148 ? -22.709 54.777 -49.828 1.00 46.69 206 VAL C O 1
ATOM 5192 N N . THR C 3 149 ? -22.218 52.853 -48.784 1.00 48.66 207 THR C N 1
ATOM 5193 C CA . THR C 3 149 ? -23.536 52.718 -48.173 1.00 51.40 207 THR C CA 1
ATOM 5194 C C . THR C 3 149 ? -23.737 53.630 -46.964 1.00 53.51 207 THR C C 1
ATOM 5195 O O . THR C 3 149 ? -24.846 54.102 -46.722 1.00 53.21 207 THR C O 1
ATOM 5199 N N . GLY C 3 150 ? -22.670 53.860 -46.204 1.00 55.44 208 GLY C N 1
ATOM 5200 C CA . GLY C 3 150 ? -22.736 54.726 -45.039 1.00 57.55 208 GLY C CA 1
ATOM 5201 C C . GLY C 3 150 ? -23.896 54.567 -44.072 1.00 59.30 208 GLY C C 1
ATOM 5202 O O . GLY C 3 150 ? -24.362 55.555 -43.509 1.00 59.32 208 GLY C O 1
ATOM 5203 N N . THR C 3 151 ? -24.374 53.343 -43.876 1.00 60.30 209 THR C N 1
ATOM 5204 C CA . THR C 3 151 ? -25.471 53.108 -42.937 1.00 60.85 209 THR C CA 1
ATOM 5205 C C . THR C 3 151 ? -25.011 52.119 -41.884 1.00 60.38 209 THR C C 1
ATOM 5206 O O . THR C 3 151 ? -25.814 51.521 -41.166 1.00 61.07 209 THR C O 1
ATOM 5210 N N . GLU C 3 152 ? -23.700 51.972 -41.777 1.00 59.09 210 GLU C N 1
ATOM 5211 C CA . GLU C 3 152 ? -23.136 51.014 -40.849 1.00 57.34 210 GLU C CA 1
ATOM 5212 C C . GLU C 3 152 ? -22.370 51.556 -39.642 1.00 54.30 210 GLU C C 1
ATOM 5213 O O . GLU C 3 152 ? -21.426 50.913 -39.193 1.00 53.95 210 GLU C O 1
ATOM 5219 N N . ASP C 3 153 ? -22.752 52.711 -39.103 1.00 51.20 211 ASP C N 1
ATOM 5220 C CA . ASP C 3 153 ? -22.026 53.211 -37.939 1.00 47.76 211 ASP C CA 1
ATOM 5221 C C . ASP C 3 153 ? -22.104 52.144 -36.856 1.00 45.05 211 ASP C C 1
ATOM 5222 O O . ASP C 3 153 ? -23.191 51.724 -36.460 1.00 44.60 211 ASP C O 1
ATOM 5227 N N . PHE C 3 154 ? -20.941 51.705 -36.387 1.00 41.58 212 PHE C N 1
ATOM 5228 C CA . PHE C 3 154 ? -20.865 50.645 -35.391 1.00 38.58 212 PHE C CA 1
ATOM 5229 C C . PHE C 3 154 ? -20.611 51.043 -33.938 1.00 37.70 212 PHE C C 1
ATOM 5230 O O . PHE C 3 154 ? -20.563 50.178 -33.064 1.00 38.72 212 PHE C O 1
ATOM 5238 N N . VAL C 3 155 ? -20.449 52.330 -33.660 1.00 35.69 213 VAL C N 1
ATOM 5239 C CA . VAL C 3 155 ? -20.202 52.741 -32.283 1.00 34.32 213 VAL C CA 1
ATOM 5240 C C . VAL C 3 155 ? -20.722 54.142 -31.988 1.00 33.95 213 VAL C C 1
ATOM 5241 O O . VAL C 3 155 ? -20.630 55.040 -32.825 1.00 34.04 213 VAL C O 1
ATOM 5245 N N . GLN C 3 156 ? -21.279 54.314 -30.793 1.00 33.58 214 GLN C N 1
ATOM 5246 C CA . GLN C 3 156 ? -21.815 55.601 -30.365 1.00 32.22 214 GLN C CA 1
ATOM 5247 C C . GLN C 3 156 ? -20.961 56.171 -29.242 1.00 31.70 214 GLN C C 1
ATOM 5248 O O . GLN C 3 156 ? -20.632 55.469 -28.287 1.00 31.68 214 GLN C O 1
ATOM 5254 N N . LEU C 3 157 ? -20.601 57.444 -29.360 1.00 31.44 215 LEU C N 1
ATOM 5255 C CA . LEU C 3 157 ? -19.791 58.105 -28.346 1.00 31.34 215 LEU C CA 1
ATOM 5256 C C . LEU C 3 157 ? -20.668 59.059 -27.540 1.00 32.19 215 LEU C C 1
ATOM 5257 O O . LEU C 3 157 ? -21.469 59.802 -28.106 1.00 32.66 215 LEU C O 1
ATOM 5262 N N . TYR C 3 158 ? -20.513 59.035 -26.220 1.00 33.10 216 TYR C N 1
ATOM 5263 C CA . TYR C 3 158 ? -21.310 59.884 -25.341 1.00 33.37 216 TYR C CA 1
ATOM 5264 C C . TYR C 3 158 ? -20.472 60.652 -24.320 1.00 34.08 216 TYR C C 1
ATOM 5265 O O . TYR C 3 158 ? -19.414 60.189 -23.891 1.00 34.54 216 TYR C O 1
ATOM 5274 N N . LEU C 3 159 ? -20.960 61.831 -23.939 1.00 35.04 217 LEU C N 1
ATOM 5275 C CA . LEU C 3 159 ? -20.301 62.671 -22.942 1.00 35.03 217 LEU C CA 1
ATOM 5276 C C . LEU C 3 159 ? -21.325 62.939 -21.839 1.00 35.89 217 LEU C C 1
ATOM 5277 O O . LEU C 3 159 ? -22.250 63.733 -22.016 1.00 35.08 217 LEU C O 1
ATOM 5282 N N . PHE C 3 160 ? -21.154 62.263 -20.707 1.00 36.72 218 PHE C N 1
ATOM 5283 C CA . PHE C 3 160 ? -22.070 62.389 -19.578 1.00 37.08 218 PHE C CA 1
ATOM 5284 C C . PHE C 3 160 ? -21.497 63.178 -18.406 1.00 38.53 218 PHE C C 1
ATOM 5285 O O . PHE C 3 160 ? -20.293 63.141 -18.145 1.00 38.86 218 PHE C O 1
ATOM 5293 N N . PRO C 3 161 ? -22.360 63.914 -17.688 1.00 39.54 219 PRO C N 1
ATOM 5294 C CA . PRO C 3 161 ? -21.924 64.700 -16.529 1.00 39.38 219 PRO C CA 1
ATOM 5295 C C . PRO C 3 161 ? -22.100 63.827 -15.282 1.00 39.77 219 PRO C C 1
ATOM 5296 O O . PRO C 3 161 ? -23.228 63.513 -14.901 1.00 40.17 219 PRO C O 1
ATOM 5300 N N . ILE C 3 162 ? -21.000 63.419 -14.657 1.00 39.60 220 ILE C N 1
ATOM 5301 C CA . ILE C 3 162 ? -21.094 62.589 -13.458 1.00 39.25 220 ILE C CA 1
ATOM 5302 C C . ILE C 3 162 ? -21.675 63.402 -12.308 1.00 40.29 220 ILE C C 1
ATOM 5303 O O . ILE C 3 162 ? -22.611 62.968 -11.636 1.00 40.17 220 ILE C O 1
ATOM 5308 N N . THR C 3 163 ? -21.106 64.584 -12.090 1.00 41.49 221 THR C N 1
ATOM 5309 C CA . THR C 3 163 ? -21.554 65.482 -11.034 1.00 42.65 221 THR C CA 1
ATOM 5310 C C . THR C 3 163 ? -22.050 66.773 -11.668 1.00 44.68 221 THR C C 1
ATOM 5311 O O . THR C 3 163 ? -21.719 67.074 -12.814 1.00 45.01 221 THR C O 1
ATOM 5315 N N . PRO C 3 164 ? -22.855 67.552 -10.931 1.00 46.21 222 PRO C N 1
ATOM 5316 C CA . PRO C 3 164 ? -23.366 68.813 -11.472 1.00 47.60 222 PRO C CA 1
ATOM 5317 C C . PRO C 3 164 ? -22.220 69.816 -11.592 1.00 49.06 222 PRO C C 1
ATOM 5318 O O . PRO C 3 164 ? -21.274 69.772 -10.806 1.00 49.37 222 PRO C O 1
ATOM 5322 N N . VAL C 3 165 ? -22.293 70.708 -12.576 1.00 50.60 223 VAL C N 1
ATOM 5323 C CA . VAL C 3 165 ? -21.241 71.704 -12.753 1.00 51.86 223 VAL C CA 1
ATOM 5324 C C . VAL C 3 165 ? -21.347 72.735 -11.631 1.00 53.87 223 VAL C C 1
ATOM 5325 O O . VAL C 3 165 ? -22.305 73.508 -11.570 1.00 54.48 223 VAL C O 1
ATOM 5329 N N . LEU C 3 166 ? -20.356 72.739 -10.746 1.00 55.42 224 LEU C N 1
ATOM 5330 C CA . LEU C 3 166 ? -20.339 73.650 -9.609 1.00 56.83 224 LEU C CA 1
ATOM 5331 C C . LEU C 3 166 ? -19.595 74.956 -9.875 1.00 58.73 224 LEU C C 1
ATOM 5332 O O . LEU C 3 166 ? -18.395 74.958 -10.147 1.00 58.97 224 LEU C O 1
ATOM 5337 N N . GLY C 3 167 ? -20.320 76.066 -9.796 1.00 61.11 225 GLY C N 1
ATOM 5338 C CA . GLY C 3 167 ? -19.717 77.371 -10.004 1.00 64.08 225 GLY C CA 1
ATOM 5339 C C . GLY C 3 167 ? -20.104 78.312 -8.877 1.00 66.54 225 GLY C C 1
ATOM 5340 O O . GLY C 3 167 ? -20.892 77.927 -8.008 1.00 65.79 225 GLY C O 1
ATOM 5341 N N . PRO C 3 168 ? -19.579 79.550 -8.857 1.00 68.82 226 PRO C N 1
ATOM 5342 C CA . PRO C 3 168 ? -19.929 80.485 -7.785 1.00 71.12 226 PRO C CA 1
ATOM 5343 C C . PRO C 3 168 ? -21.362 80.967 -7.920 1.00 73.72 226 PRO C C 1
ATOM 5344 O O . PRO C 3 168 ? -21.867 81.113 -9.029 1.00 73.17 226 PRO C O 1
ATOM 5348 N N . LYS C 3 169 ? -22.017 81.202 -6.789 1.00 77.74 227 LYS C N 1
ATOM 5349 C CA . LYS C 3 169 ? -23.391 81.681 -6.798 1.00 81.67 227 LYS C CA 1
ATOM 5350 C C . LYS C 3 169 ? -23.474 83.097 -7.343 1.00 83.73 227 LYS C C 1
ATOM 5351 O O . LYS C 3 169 ? -22.744 83.990 -6.901 1.00 83.69 227 LYS C O 1
ATOM 5357 N N . SER C 3 170 ? -24.370 83.299 -8.302 1.00 86.34 228 SER C N 1
ATOM 5358 C CA . SER C 3 170 ? -24.533 84.634 -8.898 1.00 89.59 228 SER C CA 1
ATOM 5359 C C . SER C 3 170 ? -25.642 84.596 -9.920 1.00 92.17 228 SER C C 1
ATOM 5360 O O . SER C 3 170 ? -25.806 83.626 -10.656 1.00 92.35 228 SER C O 1
ATOM 5363 N N . GLU C 3 171 ? -26.257 85.722 -10.179 1.00 95.49 229 GLU C N 1
ATOM 5364 C CA . GLU C 3 171 ? -27.131 85.770 -11.329 1.00 98.44 229 GLU C CA 1
ATOM 5365 C C . GLU C 3 171 ? -26.655 86.678 -12.139 1.00 99.14 229 GLU C C 1
ATOM 5366 O O . GLU C 3 171 ? -27.156 86.636 -13.047 1.00 99.19 229 GLU C O 1
ATOM 5372 N N . SER C 3 172 ? -25.746 87.559 -11.840 1.00 99.75 230 SER C N 1
ATOM 5373 C CA . SER C 3 172 ? -25.176 88.577 -12.703 1.00 100.07 230 SER C CA 1
ATOM 5374 C C . SER C 3 172 ? -24.061 88.256 -13.554 1.00 100.29 230 SER C C 1
ATOM 5375 O O . SER C 3 172 ? -23.699 88.894 -14.351 1.00 101.10 230 SER C O 1
ATOM 5378 N N . GLU C 3 173 ? -23.503 87.156 -13.407 1.00 99.48 231 GLU C N 1
ATOM 5379 C CA . GLU C 3 173 ? -22.346 86.791 -14.073 1.00 97.60 231 GLU C CA 1
ATOM 5380 C C . GLU C 3 173 ? -22.452 85.315 -14.196 1.00 95.36 231 GLU C C 1
ATOM 5381 O O . GLU C 3 173 ? -23.001 84.849 -13.413 1.00 94.95 231 GLU C O 1
ATOM 5387 N N . SER C 3 174 ? -22.049 84.672 -15.286 1.00 92.43 232 SER C N 1
ATOM 5388 C CA . SER C 3 174 ? -21.925 83.238 -15.567 1.00 89.38 232 SER C CA 1
ATOM 5389 C C . SER C 3 174 ? -20.470 82.787 -15.645 1.00 87.56 232 SER C C 1
ATOM 5390 O O . SER C 3 174 ? -19.619 83.507 -16.170 1.00 87.32 232 SER C O 1
ATOM 5393 N N . SER C 3 175 ? -20.201 81.592 -15.120 1.00 84.91 233 SER C N 1
ATOM 5394 C CA . SER C 3 175 ? -18.867 80.993 -15.138 1.00 81.93 233 SER C CA 1
ATOM 5395 C C . SER C 3 175 ? -18.893 80.003 -16.296 1.00 79.93 233 SER C C 1
ATOM 5396 O O . SER C 3 175 ? -19.843 79.241 -16.440 1.00 78.86 233 SER C O 1
ATOM 5399 N N . LYS C 3 176 ? -17.859 80.008 -17.125 1.00 77.94 234 LYS C N 1
ATOM 5400 C CA . LYS C 3 176 ? -17.837 79.107 -18.268 1.00 75.90 234 LYS C CA 1
ATOM 5401 C C . LYS C 3 176 ? -16.719 78.073 -18.199 1.00 74.57 234 LYS C C 1
ATOM 5402 O O . LYS C 3 176 ? -15.809 78.185 -17.383 1.00 74.39 234 LYS C O 1
ATOM 5408 N N . VAL C 3 177 ? -16.790 77.073 -19.073 1.00 73.10 235 VAL C N 1
ATOM 5409 C CA . VAL C 3 177 ? -15.783 76.017 -19.137 1.00 71.71 235 VAL C CA 1
ATOM 5410 C C . VAL C 3 177 ? -15.388 75.746 -20.586 1.00 71.43 235 VAL C C 1
ATOM 5411 O O . VAL C 3 177 ? -14.224 75.874 -20.949 1.00 72.26 235 VAL C O 1
ATOM 5415 N N . ASP C 3 178 ? -16.297 75.183 -21.217 1.00 70.75 236 ASP C N 1
ATOM 5416 C CA . ASP C 3 178 ? -16.240 74.941 -22.646 1.00 70.92 236 ASP C CA 1
ATOM 5417 C C . ASP C 3 178 ? -15.232 73.803 -22.961 1.00 67.71 236 ASP C C 1
ATOM 5418 O O . ASP C 3 178 ? -14.394 73.452 -22.132 1.00 67.29 236 ASP C O 1
ATOM 5423 N N . ILE C 3 179 ? -15.022 73.335 -24.174 1.00 64.30 237 ILE C N 1
ATOM 5424 C CA . ILE C 3 179 ? -14.188 72.178 -24.451 1.00 60.79 237 ILE C CA 1
ATOM 5425 C C . ILE C 3 179 ? -13.984 72.073 -25.974 1.00 58.62 237 ILE C C 1
ATOM 5426 O O . ILE C 3 179 ? -14.731 72.674 -26.744 1.00 59.48 237 ILE C O 1
ATOM 5431 N N . SER C 3 180 ? -12.975 71.322 -26.403 1.00 55.32 238 SER C N 1
ATOM 5432 C CA . SER C 3 180 ? -12.718 71.151 -27.826 1.00 52.12 238 SER C CA 1
ATOM 5433 C C . SER C 3 180 ? -12.585 69.668 -28.117 1.00 50.50 238 SER C C 1
ATOM 5434 O O . SER C 3 180 ? -11.682 69.001 -27.610 1.00 51.31 238 SER C O 1
ATOM 5437 N N . VAL C 3 181 ? -13.503 69.154 -28.926 1.00 47.71 239 VAL C N 1
ATOM 5438 C CA . VAL C 3 181 ? -13.502 67.746 -29.284 1.00 44.72 239 VAL C CA 1
ATOM 5439 C C . VAL C 3 181 ? -12.792 67.506 -30.609 1.00 43.70 239 VAL C C 1
ATOM 5440 O O . VAL C 3 181 ? -13.243 67.963 -31.658 1.00 43.49 239 VAL C O 1
ATOM 5444 N N . TYR C 3 182 ? -11.677 66.786 -30.549 1.00 42.44 240 TYR C N 1
ATOM 5445 C CA . TYR C 3 182 ? -10.903 66.461 -31.741 1.00 41.72 240 TYR C CA 1
ATOM 5446 C C . TYR C 3 182 ? -10.987 64.968 -32.022 1.00 41.20 240 TYR C C 1
ATOM 5447 O O . TYR C 3 182 ? -11.018 64.156 -31.099 1.00 41.41 240 TYR C O 1
ATOM 5456 N N . MET C 3 183 ? -11.024 64.611 -33.299 1.00 40.45 241 MET C N 1
ATOM 5457 C CA . MET C 3 183 ? -11.095 63.211 -33.688 1.00 39.79 241 MET C CA 1
ATOM 5458 C C . MET C 3 183 ? -10.323 62.939 -34.971 1.00 39.67 241 MET C C 1
ATOM 5459 O O . MET C 3 183 ? -10.097 63.842 -35.778 1.00 40.69 241 MET C O 1
ATOM 5464 N N . TRP C 3 184 ? -9.921 61.685 -35.145 1.00 38.81 242 TRP C N 1
ATOM 5465 C CA . TRP C 3 184 ? -9.186 61.256 -36.326 1.00 37.12 242 TRP C CA 1
ATOM 5466 C C . TRP C 3 184 ? -9.124 59.736 -36.327 1.00 37.17 242 TRP C C 1
ATOM 5467 O O . TRP C 3 184 ? -9.546 59.096 -35.365 1.00 37.64 242 TRP C O 1
ATOM 5478 N N . LEU C 3 185 ? -8.601 59.157 -37.400 1.00 36.92 243 LEU C N 1
ATOM 5479 C CA . LEU C 3 185 ? -8.537 57.706 -37.506 1.00 35.54 243 LEU C CA 1
ATOM 5480 C C . LEU C 3 185 ? -7.126 57.140 -37.395 1.00 36.93 243 LEU C C 1
ATOM 5481 O O . LEU C 3 185 ? -6.142 57.822 -37.679 1.00 38.22 243 LEU C O 1
ATOM 5486 N N . SER C 3 186 ? -7.043 55.886 -36.961 1.00 37.94 244 SER C N 1
ATOM 5487 C CA . SER C 3 186 ? -5.774 55.180 -36.827 1.00 38.40 244 SER C CA 1
ATOM 5488 C C . SER C 3 186 ? -6.044 53.724 -37.203 1.00 38.96 244 SER C C 1
ATOM 5489 O O . SER C 3 186 ? -7.200 53.299 -37.224 1.00 38.92 244 SER C O 1
ATOM 5492 N N . ASN C 3 187 ? -4.995 52.965 -37.508 1.00 40.23 245 ASN C N 1
ATOM 5493 C CA . ASN C 3 187 ? -5.160 51.567 -37.904 1.00 41.74 245 ASN C CA 1
ATOM 5494 C C . ASN C 3 187 ? -6.009 51.479 -39.158 1.00 41.81 245 ASN C C 1
ATOM 5495 O O . ASN C 3 187 ? -6.757 50.521 -39.351 1.00 42.67 245 ASN C O 1
ATOM 5500 N N . ILE C 3 188 ? -5.874 52.486 -40.011 1.00 40.88 246 ILE C N 1
ATOM 5501 C CA . ILE C 3 188 ? -6.646 52.563 -41.238 1.00 38.98 246 ILE C CA 1
ATOM 5502 C C . ILE C 3 188 ? -6.343 51.482 -42.261 1.00 38.85 246 ILE C C 1
ATOM 5503 O O . ILE C 3 188 ? -5.185 51.152 -42.524 1.00 37.47 246 ILE C O 1
ATOM 5508 N N . SER C 3 189 ? -7.412 50.941 -42.834 1.00 39.59 247 SER C N 1
ATOM 5509 C CA . SER C 3 189 ? -7.330 49.911 -43.859 1.00 39.17 247 SER C CA 1
ATOM 5510 C C . SER C 3 189 ? -8.304 50.354 -44.954 1.00 39.62 247 SER C C 1
ATOM 5511 O O . SER C 3 189 ? -9.519 50.344 -44.752 1.00 40.82 247 SER C O 1
ATOM 5514 N N . LEU C 3 190 ? -7.770 50.748 -46.106 1.00 39.25 248 LEU C N 1
ATOM 5515 C CA . LEU C 3 190 ? -8.590 51.236 -47.217 1.00 39.33 248 LEU C CA 1
ATOM 5516 C C . LEU C 3 190 ? -8.431 50.349 -48.452 1.00 39.85 248 LEU C C 1
ATOM 5517 O O . LEU C 3 190 ? -7.360 50.317 -49.049 1.00 40.78 248 LEU C O 1
ATOM 5522 N N . VAL C 3 191 ? -9.469 49.804 -48.960 1.00 40.17 249 VAL C N 1
ATOM 5523 C CA . VAL C 3 191 ? -9.411 48.986 -49.991 1.00 41.03 249 VAL C CA 1
ATOM 5524 C C . VAL C 3 191 ? -10.498 48.827 -50.865 1.00 41.90 249 VAL C C 1
ATOM 5525 O O . VAL C 3 191 ? -11.379 48.925 -50.511 1.00 41.77 249 VAL C O 1
ATOM 5529 N N . ILE C 3 192 ? -10.283 48.528 -52.123 1.00 42.57 250 ILE C N 1
ATOM 5530 C CA . ILE C 3 192 ? -11.196 48.289 -53.252 1.00 42.57 250 ILE C CA 1
ATOM 5531 C C . ILE C 3 192 ? -11.818 49.459 -53.929 1.00 43.22 250 ILE C C 1
ATOM 5532 O O . ILE C 3 192 ? -12.274 50.119 -53.308 1.00 44.31 250 ILE C O 1
ATOM 5537 N N . PRO C 3 193 ? -11.758 49.694 -55.271 1.00 43.05 251 PRO C N 1
ATOM 5538 C CA . PRO C 3 193 ? -12.343 50.868 -55.816 1.00 42.59 251 PRO C CA 1
ATOM 5539 C C . PRO C 3 193 ? -13.565 50.732 -56.369 1.00 41.98 251 PRO C C 1
ATOM 5540 O O . PRO C 3 193 ? -13.887 49.804 -56.694 1.00 41.71 251 PRO C O 1
ATOM 5544 N N . THR C 3 194 ? -14.282 51.772 -56.486 1.00 40.78 252 THR C N 1
ATOM 5545 C CA . THR C 3 194 ? -15.677 51.825 -56.919 1.00 39.16 252 THR C CA 1
ATOM 5546 C C . THR C 3 194 ? -15.971 53.180 -57.559 1.00 39.92 252 THR C C 1
ATOM 5547 O O . THR C 3 194 ? -15.391 54.195 -57.180 1.00 39.42 252 THR C O 1
ATOM 5551 N N . TYR C 3 195 ? -16.866 53.197 -58.539 1.00 40.51 253 TYR C N 1
ATOM 5552 C CA . TYR C 3 195 ? -17.214 54.448 -59.192 1.00 41.53 253 TYR C CA 1
ATOM 5553 C C . TYR C 3 195 ? -18.307 55.179 -58.414 1.00 43.16 253 TYR C C 1
ATOM 5554 O O . TYR C 3 195 ? -18.559 56.358 -58.649 1.00 44.14 253 TYR C O 1
ATOM 5563 N N . ARG C 3 196 ? -18.949 54.469 -57.490 1.00 44.09 254 ARG C N 1
ATOM 5564 C CA . ARG C 3 196 ? -20.003 55.038 -56.661 1.00 45.76 254 ARG C CA 1
ATOM 5565 C C . ARG C 3 196 ? -19.395 55.581 -55.376 1.00 48.76 254 ARG C C 1
ATOM 5566 O O . ARG C 3 196 ? -18.314 55.162 -54.968 1.00 48.99 254 ARG C O 1
ATOM 5574 N N . MET C 3 197 ? -20.086 56.521 -54.741 1.00 53.23 255 MET C N 1
ATOM 5575 C CA . MET C 3 197 ? -19.593 57.097 -53.500 1.00 57.86 255 MET C CA 1
ATOM 5576 C C . MET C 3 197 ? -20.715 57.673 -52.653 1.00 58.59 255 MET C C 1
ATOM 5577 O O . MET C 3 197 ? -21.682 58.226 -53.169 1.00 58.16 255 MET C O 1
ATOM 5582 N N . ASN C 3 198 ? -20.571 57.527 -51.342 1.00 60.46 256 ASN C N 1
ATOM 5583 C CA . ASN C 3 198 ? -21.563 58.007 -50.392 1.00 62.16 256 ASN C CA 1
ATOM 5584 C C . ASN C 3 198 ? -21.991 59.451 -50.611 1.00 63.80 256 ASN C C 1
ATOM 5585 O O . ASN C 3 198 ? -21.224 60.377 -50.354 1.00 63.36 256 ASN C O 1
ATOM 5590 N N . PRO C 3 199 ? -23.230 59.663 -51.080 1.00 65.78 257 PRO C N 1
ATOM 5591 C CA . PRO C 3 199 ? -23.691 61.035 -51.303 1.00 67.50 257 PRO C CA 1
ATOM 5592 C C . PRO C 3 199 ? -23.696 61.762 -49.969 1.00 69.55 257 PRO C C 1
ATOM 5593 O O . PRO C 3 199 ? -24.323 61.301 -49.019 1.00 69.77 257 PRO C O 1
ATOM 5597 N N . ASP C 3 200 ? -22.985 62.884 -49.899 1.00 71.97 258 ASP C N 1
ATOM 5598 C CA . ASP C 3 200 ? -22.900 63.672 -48.673 1.00 74.08 258 ASP C CA 1
ATOM 5599 C C . ASP C 3 200 ? -22.049 64.927 -48.855 1.00 74.56 258 ASP C C 1
ATOM 5600 O O . ASP C 3 200 ? -20.838 64.754 -49.113 1.00 75.28 258 ASP C O 1
#

Sequence (709 aa):
INIGNKTNENVISFFDSTDAETQNHDVLMKGCGEFIVNLRTLLRTFRTITDNWILQANTKTPITDLTNTTDAQGRDYMSYLSYLYRFYRGGRRYKFFNTTPLKQSQTCYIRSFLMPRNYSADEINVDGPSHITYPVINPVHEVEVPFYSQYRKIPIASTSDKGYDSSLMYFSNTSTTQIVARAGNDDFTFGWMIGPPQLQGETRSVVPSKPRNQQQVCPLQNVPAWGYSLYKGIDMSVPLAYDPNNELGDLKDVFPSAVDEMAIGYVCGNPAVKHVLTWKTTDAIQKPIANGDDWGGVIPVGMPCYSKSIRTIKISETENRETEVIDAAPCEYVANMFSYWRATMCYRITVVKTAFHTGRLEIFFEPGVIPVKPTVNNIGPDQDQLTGAVAPSDNNYKYILDLTNDTEVTIRVPFVSNKMFLKTAGIYGANSENNWNFHESFSGFLCIRPVTKLMAPDTVSDNVSIVVWKWAEDVVVVEPKPLTSGPTQVYRPPPTASAAVEVLNVELQDTHSIIQFLQRPVLIDNIEIIAGTTADAAKPLSRYVLDQQNSQKYVRSWTLPSTVLKAGGKAQKLANFKYLRCDVQVKLVLNANPFVAGRMYLAYSPYDDKVDTARSVLQTSRAGVTGYPGVELDFQLDNSVEMTIPYASFQEAYDLVTGTEDFVQLYLFPITPVLGPKSESESSKVDISVYMWLSNISLVIPTYRMNPD

Secondary structure (DSSP, 8-state):
-BSSS---S-EEE-SS---HHHHHHHHHHHHTS----BGGGGGTS-EEEEEEEEE-TT--EETHHHHHHHHHH--SHHHHHHTT-SEEES-EEEEEEE-PPPPTT----EEEEEEETT--GGGS-S-SS-EEE-TTT--EEEEEE---BSSS-EETTBSS-SSSBEEEEEEESS-EEEEEEEEE-TT-EEES-----EEEEEEEE---/--S---PPPPP----TTTTTTSSSS---PEE-SS-TT-----SBTTBS-SS-TTBHHHHHTS-EEEEEEEEETTSPTTSPPPBTBSSSSEEE-SSS----EEEEEEEETTEEEEEEEE---HHHHHHTTSSEEEEEEEEEEEEE--TT-EEEEEEEEEES---EEE-SS-EEE-GGGGSTTTS--SSSEEEEEETTT-S--EEEE----SSSSEES-TTTT-SSS--HHHHTTTSEEEEEEEEEEEE--TTS-SEEEEEEEEEEEEEEEESSS-SSSS---EE---SSSSSPPP-------/-HHHHHHHHTS-EEEEEE--BSS--STTS----S---SGGG----SEEEEETHHHHHSTT-TTTSTTEEEEEEEEEEEEEE---TT-B-EEEEEEEETTTSB-GGGSGGGS-HHHHTTSSEEEEETTT-SEEEEEE----SSSSEETTT-----EEEEEEESS--B----SS---B--EEEEEEEEEEEEEEE-S-----

Radius of gyration: 27.87 Å; Cα contacts (8 Å, |Δi|>4): 1777; chains: 3; bounding box: 57×106×79 Å

Organism: NCBI:txid294365

Solvent-accessible surface area: 30502 Å² total; per-residue (Å²): 41,62,70,36,46,194,113,34,160,44,72,57,47,4,38,140,77,90,72,28,125,77,80,10,112,68,7,8,133,150,39,42,68,89,125,25,73,30,0,44,38,7,0,34,9,5,52,38,6,21,24,48,22,125,22,137,43,105,53,61,10,10,1,8,91,19,9,90,72,8,38,12,22,0,72,6,16,9,0,1,0,5,5,1,2,1,0,11,17,2,2,25,37,4,1,2,36,29,63,20,115,75,135,187,102,84,93,13,54,5,70,0,7,27,3,36,21,58,66,43,18,131,82,40,93,70,103,56,47,50,29,74,8,83,5,104,123,44,58,7,3,15,0,22,2,4,25,92,39,130,37,89,10,1,2,11,40,21,97,50,11,115,20,51,6,14,1,0,0,2,29,4,42,12,63,3,28,2,51,0,0,4,0,0,8,103,22,0,2,8,0,7,5,4,3,0,7,1,8,10,7,74,32,94,67,39,116,99,163,192,120,198,110,158,139,141,138,97,124,167,124,123,65,50,15,190,34,77,51,109,116,149,68,166,43,137,9,54,56,1,21,204,59,120,120,60,136,56,56,102,54,159,103,12,18,68,41,106,93,58,19,0,24,4,47,62,0,0,26,4,31,0,1,1,2,28,2,61,0,92,36,103,29,52,87,80,81,0,4,49,42,52,105,69,5,0,3,0,1,0,4,0,0,2,12,1,3,15,25,40,8,72,13,182,78,40,183,110,46,20,72,21,2,14,0,8,2,0,0,2,0,1,0,0,0,24,2,0,3,76,2,19,2,3,2,0,1,27,0,0,0,0,19,2,90,77,2,51,5,78,0,9,0,6,4,57,74,39,114,4,40,27,74,60,61,103,31,33,2,8,3,27,25,104,92,6,39,13,94,82,18,79,6,115,147,31,102,67,39,59,0,29,9,97,117,47,27,28,0,7,0,50,1,22,32,48,51,144,84,74,22,5,49,5,11,1,1,35,3,3,20,56,168,62,41,155,49,1,43,31,0,2,21,0,2,0,0,0,0,0,46,54,90,0,101,32,64,131,66,4,8,45,28,0,3,0,0,1,8,0,28,1,59,51,19,4,1,10,61,57,127,34,53,22,83,14,29,9,16,1,1,92,9,8,88,50,54,80,30,68,19,92,77,40,91,100,112,137,157,146,42,126,66,28,36,91,34,0,63,141,80,21,90,30,40,80,4,91,2,73,9,44,86,131,67,86,48,6,76,48,7,27,51,32,2,45,4,60,113,82,26,3,72,88,19,80,40,14,57,0,0,19,26,0,13,132,23,45,31,0,32,132,87,10,33,70,35,41,88,1,88,3,20,0,30,1,66,0,54,14,106,34,42,78,74,0,1,0,11,2,3,1,1,9,0,0,9,6,85,52,10,37,63,8,13,12,1,29,15,2,0,22,1,0,0,0,0,4,6,0,1,10,0,3,9,49,102,40,120,47,13,94,4,59,0,39,24,0,2,11,37,92,23,5,16,12,24,66,27,99,37,20,2,0,16,0,17,0,0,1,1,2,41,1,17,14,35,166,66,164,95,136,95,18,78,0,22,3,20,0,68,0,35,0,24,116,21,44,14,65,97,102,28,185,145,91,58,110,133

B-factor: mean 42.06, std 14.44, range [7.21, 104.08]

Foldseek 3Di:
DDDDDDDDPDDDDDDPDDCVVVVVVVVCVPPNVDDDDDLLVQLVDKDWLFQKDWFAAFDWAFCCVVVVVSLCVLPGSNNVVLQFFWKKAWKKKKKWQFPDDDDPVDFKKKKKDKDFPPDDPVPDDRDDDMDMDTCVVPRMDIDMFTWAAPDRIDTRSDPPRDRRTMGMIIHMRGTTMTTMMMHGDPIMDGDHGDDGDDDDDDDDDDDD/DPDDDPDDDDDDDPDPCVPVVDPDDDDPDDDPDDDPPDDDDDCVVVDPDPDDCPPLQNQLFDKDWDDKAKAFLPDDFQFQGDDDQADDLKFFAFQAFADWDWQWADDDPVDIDTDIGTPDDRSNLVLQQFWWKFFKKKKKKFKAFDLFKWFKKKKFKDFAFFAWDFAQFFIGHDRVCRGCPNNPCPPTHMDMDISNPDRMDMDIGHGDDPDPTFGRCAGPRDGDVRPVSNRRGGRIIMHMGTNTRMDGDPVTDSIIIMIMMIGTHPMDGDGRGGNDQFHDDHDDDDPDSRDDDDDDDDDDD/DVVVLQVLLQDKFFLDKFKQWLPLPDLLQVFFAQWAPDPVQWGGFNDKDQPDVSSCPTPVSQVSQWQFFWKFWKKKKKKFKAFDPFKWFKKKKAKDWCLVVDDVCSHLRRGGLVSVNVGDIDMDIQVPDRMDMDMGHRQFPDPTDTFQVPPGRTMMITMGTNHGIHGDDDDPDIGMMMMTMIMGTDPMDIHDGDPGGHDD